Protein AF-A0A9X3J1E4-F1 (afdb_monomer_lite)

InterPro domains:
  IPR012309 DNA ligase, ATP-dependent, C-terminal [PF04679] (42-135)
  IPR012340 Nucleic acid-binding, OB-fold [G3DSA:2.40.50.140] (25-143)
  IPR012340 Nucleic acid-binding, OB-fold [SSF50249] (25-143)
  IPR014143 DNA ligase D [TIGR02776] (2-430)
  IPR014145 DNA ligase D, polymerase domain [PF21686] (176-428)
  IPR014145 DNA ligase D, polymerase domain [TIGR02778] (160-403)
  IPR052171 Non-homologous end joining protein LigD [PTHR42705] (56-431)

Radius of gyration: 31.87 Å; chains: 1; bounding box: 74×60×96 Å

Foldseek 3Di:
DKAAQPPDDDDPDDDPRIDDDDPWDKAKWFFFKFAACPVDNQFTQWTFTFFADPVRQTATADIARAADDRVRRNVVVVVQVVFFDPDGSHPDDDDPDRHHMTGGDRFWMWMWTAHDQDPSNYTHPIHTHGTDPPDGRSVRHDDDPPDPPQPDPFDDDVNFGARPQQQDQQVVVSQGLVLQLVLLVLCFVPQLVFFAQFFKWFFADQRHLVDDTDIGQADAPDFGPQKDFDDPDPDPTHTTIGGHGSSNSNSCSSRRGQFIWTAQDGNVCLFWGFKFKWKWAADPPAALLLQLPDPVQADPLDDLQWWWWWKQQLPQHIMIMTGHDTPPDGLVRSLVSLLVVLVSVCVVCVQAEDADPDNVSRVNHIHGDRVCSHSSHTGTTAQRFDRDHQRAGTHIDASVVSNVDPGSSRDHSVRRSVVVVPDPDGSSVPTDRNDDPDDPDD

Structure (mmCIF, N/CA/C/O backbone):
data_AF-A0A9X3J1E4-F1
#
_entry.id   AF-A0A9X3J1E4-F1
#
loop_
_atom_site.group_PDB
_atom_site.id
_atom_site.type_symbol
_atom_site.label_atom_id
_atom_site.label_alt_id
_atom_site.label_comp_id
_atom_site.label_asym_id
_atom_site.label_entity_id
_atom_site.label_seq_id
_atom_site.pdbx_PDB_ins_code
_atom_site.Cartn_x
_atom_site.Cartn_y
_atom_site.Cartn_z
_atom_site.occupancy
_atom_site.B_iso_or_equiv
_atom_site.auth_seq_id
_atom_site.auth_comp_id
_atom_site.auth_asym_id
_atom_site.auth_atom_id
_atom_site.pdbx_PDB_model_num
ATOM 1 N N . MET A 1 1 ? -23.092 16.208 12.016 1.00 67.44 1 MET A N 1
ATOM 2 C CA . MET A 1 1 ? -23.963 15.893 10.868 1.00 67.44 1 MET A CA 1
ATOM 3 C C . MET A 1 1 ? -24.751 17.131 10.464 1.00 67.44 1 MET A C 1
ATOM 5 O O . MET A 1 1 ? -25.050 17.962 11.317 1.00 67.44 1 MET A O 1
ATOM 9 N N . ILE A 1 2 ? -25.054 17.271 9.177 1.00 81.25 2 ILE A N 1
ATOM 10 C CA . ILE A 1 2 ? -25.952 18.303 8.659 1.00 81.25 2 ILE A CA 1
ATOM 11 C C . ILE A 1 2 ? -27.169 17.576 8.093 1.00 81.25 2 ILE A C 1
ATOM 13 O O . ILE A 1 2 ? -27.008 16.727 7.223 1.00 81.25 2 ILE A O 1
ATOM 17 N N . ALA A 1 3 ? -28.355 17.871 8.615 1.00 82.94 3 ALA A N 1
ATOM 18 C CA . ALA A 1 3 ? -29.613 17.382 8.065 1.00 82.94 3 ALA A CA 1
ATOM 19 C C . ALA A 1 3 ? -30.270 18.500 7.256 1.00 82.94 3 ALA A C 1
ATOM 21 O O . ALA A 1 3 ? -30.247 19.657 7.677 1.00 82.94 3 ALA A O 1
ATOM 22 N N . LYS A 1 4 ? -30.848 18.153 6.107 1.00 88.38 4 LYS A N 1
ATOM 23 C CA . LYS A 1 4 ? -31.614 19.068 5.261 1.00 88.38 4 LYS A CA 1
ATOM 24 C C . LYS A 1 4 ? -33.043 18.550 5.144 1.00 88.38 4 LYS A C 1
ATOM 26 O O . LYS A 1 4 ? -33.234 17.352 4.950 1.00 88.38 4 LYS A O 1
ATOM 31 N N . ARG A 1 5 ? -34.035 19.437 5.209 1.00 88.19 5 ARG A N 1
ATOM 32 C CA . ARG A 1 5 ? -35.413 19.113 4.820 1.00 88.19 5 ARG A CA 1
ATOM 33 C C . ARG A 1 5 ? -35.449 18.642 3.365 1.00 88.19 5 ARG A C 1
ATOM 35 O O . ARG A 1 5 ? -34.964 19.338 2.468 1.00 88.19 5 ARG A O 1
ATOM 42 N N . ALA A 1 6 ? -36.000 17.449 3.151 1.00 85.44 6 ALA A N 1
ATOM 43 C CA . ALA A 1 6 ? -36.016 16.791 1.846 1.00 85.44 6 ALA A CA 1
ATOM 44 C C . ALA A 1 6 ? -36.818 17.588 0.804 1.00 85.44 6 ALA A C 1
ATOM 46 O O . ALA A 1 6 ? -36.415 17.676 -0.351 1.00 85.44 6 ALA A O 1
ATOM 47 N N . ASP A 1 7 ? -37.900 18.224 1.245 1.00 90.25 7 ASP A N 1
ATOM 48 C CA . ASP A 1 7 ? -38.853 18.994 0.444 1.00 90.25 7 ASP A CA 1
ATOM 49 C C . ASP A 1 7 ? -38.433 20.457 0.199 1.00 90.25 7 ASP A C 1
ATOM 51 O O . ASP A 1 7 ? -39.058 21.160 -0.593 1.00 90.25 7 ASP A O 1
ATOM 55 N N . ALA A 1 8 ? -37.380 20.947 0.861 1.00 88.25 8 ALA A N 1
ATOM 56 C CA . ALA A 1 8 ? -36.981 22.350 0.772 1.00 88.25 8 ALA A CA 1
ATOM 57 C C . ALA A 1 8 ? -36.005 22.614 -0.400 1.00 88.25 8 ALA A C 1
ATOM 59 O O . ALA A 1 8 ? -35.021 21.884 -0.552 1.00 88.25 8 ALA A O 1
ATOM 60 N N . PRO A 1 9 ? -36.179 23.679 -1.206 1.00 86.50 9 PRO A N 1
ATOM 61 C CA . PRO A 1 9 ? -35.218 24.055 -2.247 1.00 86.50 9 PRO A CA 1
ATOM 62 C C . PRO A 1 9 ? -33.899 24.581 -1.654 1.00 86.50 9 PRO A C 1
ATOM 64 O O . PRO A 1 9 ? -33.857 25.092 -0.534 1.00 86.50 9 PRO A O 1
ATOM 67 N N . TYR A 1 10 ? -32.802 24.488 -2.411 1.00 84.69 10 TYR A N 1
ATOM 68 C CA . TYR A 1 10 ? -31.529 25.103 -2.023 1.00 84.69 10 TYR A CA 1
ATOM 69 C C . TYR A 1 10 ? -31.626 26.627 -2.156 1.00 84.69 10 TYR A C 1
ATOM 71 O O . TYR A 1 10 ? -31.806 27.149 -3.253 1.00 84.69 10 TYR A O 1
ATOM 79 N N . LYS A 1 11 ? -31.506 27.343 -1.034 1.00 83.31 11 LYS A N 1
ATOM 80 C CA . LYS A 1 11 ? -31.506 28.810 -0.980 1.00 83.31 11 LYS A CA 1
ATOM 81 C C . LYS A 1 11 ? -30.278 29.301 -0.222 1.00 83.31 11 LYS A C 1
ATOM 83 O O . LYS A 1 11 ? -29.923 28.732 0.808 1.00 83.31 11 LYS A O 1
ATOM 88 N N . SER A 1 12 ? -29.645 30.356 -0.731 1.00 78.81 12 SER A N 1
ATOM 89 C CA . SER A 1 12 ? -28.589 31.068 -0.006 1.00 78.81 12 SER A CA 1
ATOM 90 C C . SER A 1 12 ? -29.201 31.867 1.151 1.00 78.81 12 SER A C 1
ATOM 92 O O . SER A 1 12 ? -30.261 32.471 0.987 1.00 78.81 12 SER A O 1
ATOM 94 N N . GLY A 1 13 ? -28.555 31.854 2.319 1.00 79.62 13 GLY A N 1
ATOM 95 C CA . GLY A 1 13 ? -29.009 32.552 3.526 1.00 79.62 13 GLY A CA 1
ATOM 96 C C . GLY A 1 13 ? -29.314 31.628 4.710 1.00 79.62 13 GLY A C 1
ATOM 97 O O . GLY A 1 13 ? -29.216 30.404 4.632 1.00 79.62 13 GLY A O 1
ATOM 98 N N . ARG A 1 14 ? -29.658 32.223 5.858 1.00 75.25 14 ARG A N 1
ATOM 99 C CA . ARG A 1 14 ? -29.940 31.487 7.098 1.00 75.25 14 ARG A CA 1
ATOM 100 C C . ARG A 1 14 ? -31.396 31.018 7.110 1.00 75.25 14 ARG A C 1
ATOM 102 O O . ARG A 1 14 ? -32.289 31.814 7.376 1.00 75.25 14 ARG A O 1
ATOM 109 N N . THR A 1 15 ? -31.632 29.731 6.866 1.00 83.69 15 THR A N 1
ATOM 110 C CA . THR A 1 15 ? -32.969 29.115 6.964 1.00 83.69 15 THR A CA 1
ATOM 111 C C . THR A 1 15 ? -33.014 28.032 8.047 1.00 83.69 15 THR A C 1
ATOM 113 O O . THR A 1 15 ? -31.983 27.642 8.597 1.00 83.69 15 THR A O 1
ATOM 116 N N . ARG A 1 16 ? -34.221 27.557 8.383 1.00 83.31 16 ARG A N 1
ATOM 117 C CA . ARG A 1 16 ? -34.437 26.400 9.277 1.00 83.31 16 ARG A CA 1
ATOM 118 C C . ARG A 1 16 ? -34.454 25.062 8.528 1.00 83.31 16 ARG A C 1
ATOM 120 O O . ARG A 1 16 ? -34.610 24.022 9.155 1.00 83.31 16 ARG A O 1
ATOM 127 N N . ASP A 1 17 ? -34.280 25.081 7.208 1.00 87.88 17 ASP A N 1
ATOM 128 C CA . ASP A 1 17 ? -34.302 23.872 6.375 1.00 87.88 17 ASP A CA 1
ATOM 129 C C . ASP A 1 17 ? -33.026 23.044 6.518 1.00 87.88 17 ASP A C 1
ATOM 131 O O . ASP A 1 17 ? -32.971 21.909 6.055 1.00 87.88 17 ASP A O 1
ATOM 135 N N . TRP A 1 18 ? -32.016 23.611 7.175 1.00 83.62 18 TRP A N 1
ATOM 136 C CA . TRP A 1 18 ? -30.747 22.982 7.486 1.00 83.62 18 TRP A CA 1
ATOM 137 C C . TRP A 1 18 ? -30.559 22.938 8.996 1.00 83.62 18 TRP A C 1
ATOM 139 O O . TRP A 1 18 ? -30.519 23.973 9.663 1.00 83.62 18 TRP A O 1
ATOM 149 N N . LEU A 1 19 ? -30.390 21.738 9.541 1.00 83.56 19 LEU A N 1
ATOM 150 C CA . LEU A 1 19 ? -30.110 21.528 10.951 1.00 83.56 19 LEU A CA 1
ATOM 151 C C . LEU A 1 19 ? -28.684 21.011 11.123 1.00 83.56 19 LEU A C 1
ATOM 153 O O . LEU A 1 19 ? -28.325 19.925 10.660 1.00 83.56 19 LEU A O 1
ATOM 157 N N . LYS A 1 20 ? -27.860 21.777 11.843 1.00 79.06 20 LYS A N 1
ATOM 158 C CA . LYS A 1 20 ? -26.562 21.293 12.315 1.00 79.06 20 LYS A CA 1
ATOM 159 C C . LYS A 1 20 ? -26.776 20.425 13.548 1.00 79.06 20 LYS A C 1
ATOM 161 O O . LYS A 1 20 ? -26.922 20.931 14.656 1.00 79.06 20 LYS A O 1
ATOM 166 N N . ILE A 1 21 ? -26.735 19.115 13.348 1.00 77.00 21 ILE A N 1
ATOM 167 C CA . ILE A 1 21 ? -26.816 18.125 14.418 1.00 77.00 21 ILE A CA 1
ATOM 168 C C . ILE A 1 21 ? -25.386 17.841 14.881 1.00 77.00 21 ILE A C 1
ATOM 170 O O . ILE A 1 21 ? -24.596 17.188 14.187 1.00 77.00 21 ILE A O 1
ATOM 174 N N . LYS A 1 22 ? -25.012 18.397 16.035 1.00 69.19 22 LYS A N 1
ATOM 175 C CA . LYS A 1 22 ? -23.726 18.102 16.676 1.00 69.19 22 LYS A CA 1
ATOM 176 C C . LYS A 1 22 ? -23.854 16.772 17.419 1.00 69.19 22 LYS A C 1
ATOM 178 O O . LYS A 1 22 ? -24.665 16.675 18.333 1.00 69.19 22 LYS A O 1
ATOM 183 N N . CYS A 1 23 ? -23.045 15.781 17.054 1.00 67.38 23 CYS A N 1
ATOM 184 C CA . CYS A 1 23 ? -22.879 14.582 17.872 1.00 67.38 23 CYS A CA 1
ATOM 185 C C . CYS A 1 23 ? -22.050 14.987 19.097 1.00 67.38 23 CYS A C 1
ATOM 187 O O . CYS A 1 23 ? -20.848 15.212 18.978 1.00 67.38 23 CYS A O 1
ATOM 189 N N . GLY A 1 24 ? -22.715 15.209 20.230 1.00 72.06 24 GLY A N 1
ATOM 190 C CA . GLY A 1 24 ? -22.056 15.494 21.504 1.00 72.06 24 GLY A CA 1
ATOM 191 C C . GLY A 1 24 ? -21.705 14.201 22.229 1.00 72.06 24 GLY A C 1
ATOM 192 O O . GLY A 1 24 ? -22.375 13.190 22.030 1.00 72.06 24 GLY A O 1
ATOM 193 N N . ARG A 1 25 ? -20.675 14.237 23.077 1.00 86.44 25 ARG A N 1
ATOM 194 C CA . ARG A 1 25 ? -20.413 13.147 24.021 1.00 86.44 25 ARG A CA 1
ATOM 195 C C . ARG A 1 25 ? -21.350 13.312 25.211 1.00 86.44 25 ARG A C 1
ATOM 197 O O . ARG A 1 25 ? -21.581 14.442 25.643 1.00 86.44 25 ARG A O 1
ATOM 204 N N . ARG A 1 26 ? -21.891 12.211 25.716 1.00 90.19 26 ARG A N 1
ATOM 205 C CA . ARG A 1 26 ? -22.673 12.155 26.953 1.00 90.19 26 ARG A CA 1
ATOM 206 C C . ARG A 1 26 ? -22.121 11.034 27.809 1.00 90.19 26 ARG A C 1
ATOM 208 O O . ARG A 1 26 ? -21.651 10.050 27.252 1.00 90.19 26 ARG A O 1
ATOM 215 N N . GLN A 1 27 ? -22.127 11.232 29.116 1.00 92.00 27 GLN A N 1
ATOM 216 C CA . GLN A 1 27 ? -21.705 10.222 30.073 1.00 92.00 27 GLN A CA 1
ATOM 217 C C . GLN A 1 27 ? -22.324 10.537 31.430 1.00 92.00 27 GLN A C 1
ATOM 219 O O . GLN A 1 27 ? -22.521 11.709 31.769 1.00 92.00 27 GLN A O 1
ATOM 224 N N . GLU A 1 28 ? -22.588 9.512 32.228 1.00 94.81 28 GLU A N 1
ATOM 225 C CA . GLU A 1 28 ? -22.853 9.699 33.645 1.00 94.81 28 GLU A CA 1
ATOM 226 C C . GLU A 1 28 ? -21.558 9.981 34.419 1.00 94.81 28 GLU A C 1
ATOM 228 O O . GLU A 1 28 ? -20.482 9.460 34.119 1.00 94.81 28 GLU A O 1
ATOM 233 N N . VAL A 1 29 ? -21.675 10.832 35.433 1.00 96.50 29 VAL A N 1
ATOM 234 C CA . VAL A 1 29 ? -20.607 11.229 36.352 1.00 96.50 29 VAL A CA 1
ATOM 235 C C . VAL A 1 29 ? -21.172 11.325 37.768 1.00 96.50 29 VAL A C 1
ATOM 237 O O . VAL A 1 29 ? -22.362 11.566 37.972 1.00 96.50 29 VAL A O 1
ATOM 240 N N . VAL A 1 30 ? -20.322 11.137 38.769 1.00 97.50 30 VAL A N 1
ATOM 241 C CA . VAL A 1 30 ? -20.696 11.171 40.186 1.00 97.50 30 VAL A CA 1
ATOM 242 C C . VAL A 1 30 ? -20.378 12.540 40.767 1.00 97.50 30 VAL A C 1
ATOM 244 O O . VAL A 1 30 ? -19.288 13.073 40.557 1.00 97.50 30 VAL A O 1
ATOM 247 N N . VAL A 1 31 ? -21.312 13.117 41.517 1.00 97.50 31 VAL A N 1
ATOM 248 C CA . VAL A 1 31 ? -21.110 14.395 42.206 1.00 97.50 31 VAL A CA 1
ATOM 249 C C . VAL A 1 31 ? -20.328 14.153 43.496 1.00 97.50 31 VAL A C 1
ATOM 251 O O . VAL A 1 31 ? -20.795 13.441 44.381 1.00 97.50 31 VAL A O 1
ATOM 254 N N . GLY A 1 32 ? -19.146 14.763 43.604 1.00 96.06 32 GLY A N 1
ATOM 255 C CA . GLY A 1 32 ? -18.317 14.742 44.820 1.00 96.06 32 GLY A CA 1
ATOM 256 C C . GLY A 1 32 ? -18.287 16.080 45.569 1.00 96.06 32 GLY A C 1
ATOM 257 O O . GLY A 1 32 ? -17.734 16.189 46.660 1.00 96.06 32 GLY A O 1
ATOM 258 N N . GLY A 1 33 ? -18.885 17.123 44.999 1.00 96.38 33 GLY A N 1
ATOM 259 C CA . GLY A 1 33 ? -19.046 18.408 45.667 1.00 96.38 33 GLY A CA 1
ATOM 260 C C . GLY A 1 33 ? -19.763 19.423 44.795 1.00 96.38 33 GLY A C 1
ATOM 261 O O . GLY A 1 33 ? -20.097 19.154 43.639 1.00 96.38 33 GLY A O 1
ATOM 262 N N . TYR A 1 34 ? -19.967 20.616 45.332 1.00 95.06 34 TYR A N 1
ATOM 263 C CA . TYR A 1 34 ? -20.495 21.743 44.581 1.00 95.06 34 TYR A CA 1
ATOM 264 C C . TYR A 1 34 ? -19.832 23.052 45.001 1.00 95.06 34 TYR A C 1
ATOM 266 O O . TYR A 1 34 ? -19.388 23.206 46.134 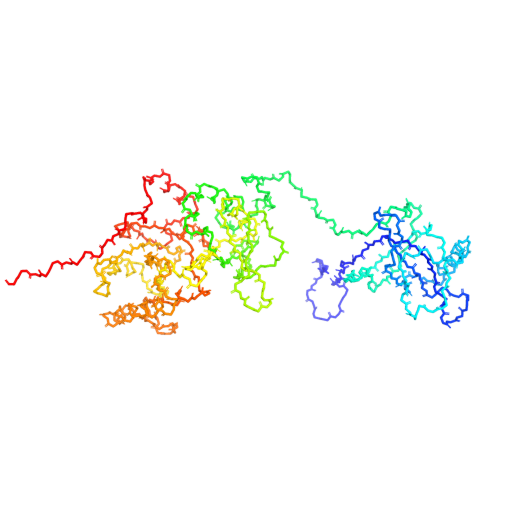1.00 95.06 34 TYR A O 1
ATOM 274 N N . ALA A 1 35 ? -19.753 23.997 44.069 1.00 92.12 35 ALA A N 1
ATOM 275 C CA . ALA A 1 35 ? -19.296 25.354 44.326 1.00 92.12 35 ALA A CA 1
ATOM 276 C C . ALA A 1 35 ? -20.494 26.301 44.426 1.00 92.12 35 ALA A C 1
ATOM 278 O O . ALA A 1 35 ? -21.428 26.204 43.620 1.00 92.12 35 ALA A O 1
ATOM 279 N N . THR A 1 36 ? -20.458 27.242 45.366 1.00 88.38 36 THR A N 1
ATOM 280 C CA . THR A 1 36 ? -21.465 28.309 45.457 1.00 88.38 36 THR A CA 1
ATOM 281 C C . THR A 1 36 ? -21.301 29.323 44.320 1.00 88.38 36 THR A C 1
ATOM 283 O O . THR A 1 36 ? -20.206 29.567 43.800 1.00 88.38 36 THR A O 1
ATOM 286 N N . ALA A 1 37 ? -22.419 29.881 43.854 1.00 79.81 37 ALA A N 1
ATOM 287 C CA . ALA A 1 37 ? -22.405 30.897 42.811 1.00 79.81 37 ALA A CA 1
ATOM 288 C C . ALA A 1 37 ? -21.894 32.237 43.361 1.00 79.81 37 ALA A C 1
ATOM 290 O O . ALA A 1 37 ? -22.166 32.608 44.501 1.00 79.81 37 ALA A O 1
ATOM 291 N N . ARG A 1 38 ? -21.236 33.034 42.508 1.00 72.69 38 ARG A N 1
ATOM 292 C CA . ARG A 1 38 ? -20.809 34.402 42.866 1.00 72.69 38 ARG A CA 1
ATOM 293 C C . ARG A 1 38 ? -21.980 35.332 43.202 1.00 72.69 38 ARG A C 1
ATOM 295 O O . ARG A 1 38 ? -21.785 36.311 43.907 1.00 72.69 38 ARG A O 1
ATOM 302 N N . SER A 1 39 ? -23.175 35.030 42.697 1.00 69.06 39 SER A N 1
ATOM 303 C CA . SER A 1 39 ? -24.410 35.781 42.945 1.00 69.06 39 SER A CA 1
ATOM 304 C C . SER A 1 39 ? -24.971 35.607 44.362 1.00 69.06 39 SER A C 1
ATOM 306 O O . SER A 1 39 ? -25.913 36.306 44.725 1.00 69.06 39 SER A O 1
ATOM 308 N N . GLY A 1 40 ? -24.405 34.708 45.173 1.00 66.31 40 GLY A N 1
ATOM 309 C CA . GLY A 1 40 ? -24.713 34.598 46.594 1.00 66.31 40 GLY A CA 1
ATOM 310 C C . GLY A 1 40 ? -24.662 33.159 47.109 1.00 66.31 40 GLY A C 1
ATOM 311 O O . GLY A 1 40 ? -24.834 32.209 46.341 1.00 66.31 40 GLY A O 1
ATOM 312 N N . PRO A 1 41 ? -24.517 32.974 48.433 1.00 62.34 41 PRO A N 1
ATOM 313 C CA . PRO A 1 41 ? -24.291 31.667 49.048 1.00 62.34 41 PRO A CA 1
ATOM 314 C C . PRO A 1 41 ? -25.466 30.704 48.869 1.00 62.34 41 PRO A C 1
ATOM 316 O O . PRO A 1 41 ? -25.299 29.503 49.047 1.00 62.34 41 PRO A O 1
ATOM 319 N N . ARG A 1 42 ? -26.664 31.192 48.506 1.00 64.50 42 ARG A N 1
ATOM 320 C CA . ARG A 1 42 ? -27.851 30.352 48.282 1.00 64.50 42 ARG A CA 1
ATOM 321 C C . ARG A 1 42 ? -27.862 29.643 46.928 1.00 64.50 42 ARG A C 1
ATOM 323 O O . ARG A 1 42 ? -28.459 28.575 46.862 1.00 64.50 42 ARG A O 1
ATOM 330 N N . ALA A 1 43 ? -27.178 30.158 45.910 1.00 74.56 43 ALA A N 1
ATOM 331 C CA . ALA A 1 43 ? -27.257 29.626 44.552 1.00 74.56 43 ALA A CA 1
ATOM 332 C C . ALA A 1 43 ? -26.148 28.600 44.255 1.00 74.56 43 ALA A C 1
ATOM 334 O O . ALA A 1 43 ? -24.985 28.794 44.616 1.00 74.56 43 ALA A O 1
ATOM 335 N N . LEU A 1 44 ? -26.515 27.507 43.578 1.00 86.56 44 LEU A N 1
ATOM 336 C CA . LEU A 1 44 ? -25.571 26.529 43.036 1.00 86.56 44 LEU A CA 1
ATOM 337 C C . LEU A 1 44 ? -24.795 27.172 41.879 1.00 86.56 44 LEU A C 1
ATOM 339 O O . LEU A 1 44 ? -25.393 27.618 40.903 1.00 86.56 44 LEU A O 1
ATOM 343 N N . GLY A 1 45 ? -23.470 27.237 41.988 1.00 87.06 45 GLY A N 1
ATOM 344 C CA . GLY A 1 45 ? -22.606 27.782 40.942 1.00 87.06 45 GLY A CA 1
ATOM 345 C C . GLY A 1 45 ? -22.126 26.713 39.968 1.00 87.06 45 GLY A C 1
ATOM 346 O O . GLY A 1 45 ? -22.115 26.930 38.759 1.00 87.06 45 GLY A O 1
ATOM 347 N N . ALA A 1 46 ? -21.706 25.561 40.488 1.00 93.69 46 ALA A N 1
ATOM 348 C CA . ALA A 1 46 ? -21.311 24.419 39.673 1.00 93.69 46 ALA A CA 1
ATOM 349 C C . ALA A 1 46 ? -21.250 23.126 40.484 1.00 93.69 46 ALA A C 1
ATOM 351 O O . ALA A 1 46 ? -20.985 23.157 41.683 1.00 93.69 46 ALA A O 1
ATOM 352 N N . LEU A 1 47 ? -21.373 21.994 39.801 1.00 96.44 47 LEU A N 1
ATOM 353 C CA . LEU A 1 47 ? -21.060 20.677 40.345 1.00 96.44 47 LEU A CA 1
ATOM 354 C C . LEU A 1 47 ? -19.577 20.359 40.136 1.00 96.44 47 LEU A C 1
ATOM 356 O O . LEU A 1 47 ? -19.014 20.662 39.081 1.00 96.44 47 LEU A O 1
ATOM 360 N N . LEU A 1 48 ? -18.958 19.731 41.130 1.00 97.00 48 LEU A N 1
ATOM 361 C CA . LEU A 1 48 ? -17.664 19.070 41.013 1.00 97.00 48 LEU A CA 1
ATOM 362 C C . LEU A 1 48 ? -17.945 17.584 40.822 1.00 97.00 48 LEU A C 1
ATOM 364 O O . LEU A 1 48 ? -18.563 16.947 41.679 1.00 97.00 48 LEU A O 1
ATOM 368 N N . VAL A 1 49 ? -17.505 17.046 39.691 1.00 97.38 49 VAL A N 1
ATOM 369 C CA . VAL A 1 49 ? -17.865 15.695 39.263 1.00 97.38 49 VAL A CA 1
ATOM 370 C C . VAL A 1 49 ? -16.639 14.821 39.065 1.00 97.38 49 VAL A C 1
ATOM 372 O O . VAL A 1 49 ? -15.544 15.313 38.783 1.00 97.38 49 VAL A O 1
ATOM 375 N N . GLY A 1 50 ? -16.837 13.518 39.206 1.00 96.25 50 GLY A N 1
ATOM 376 C CA . GLY A 1 50 ? -15.818 12.502 39.020 1.00 96.25 50 GLY A CA 1
ATOM 377 C C . GLY A 1 50 ? -16.368 11.200 38.465 1.00 96.25 50 GLY A C 1
ATOM 378 O O . GLY A 1 50 ? -17.575 11.031 38.307 1.00 96.25 50 GLY A O 1
ATOM 379 N N . VAL A 1 51 ? -15.459 10.283 38.178 1.00 95.62 51 VAL A N 1
ATOM 380 C CA . VAL A 1 51 ? -15.751 8.900 37.787 1.00 95.62 51 VAL A CA 1
ATOM 381 C C . VAL A 1 51 ? -14.928 7.977 38.671 1.00 95.62 51 VAL A C 1
ATOM 383 O O . VAL A 1 51 ? -13.837 8.353 39.100 1.00 95.62 51 VAL A O 1
ATOM 386 N N . PHE A 1 52 ? -15.461 6.808 38.998 1.00 92.81 52 PHE A N 1
ATOM 387 C CA . PHE A 1 52 ? -14.694 5.812 39.732 1.00 92.81 52 PHE A CA 1
ATOM 388 C C . PHE A 1 52 ? -13.654 5.162 38.813 1.00 92.81 52 PHE A C 1
ATOM 390 O O . PHE A 1 52 ? -13.882 5.022 37.609 1.00 92.81 52 PHE A O 1
ATOM 397 N N . ASP A 1 53 ? -12.510 4.801 39.385 1.00 88.75 53 ASP A N 1
ATOM 398 C CA . ASP A 1 53 ? -11.545 3.892 38.770 1.00 88.75 53 ASP A CA 1
ATOM 399 C C . ASP A 1 53 ? -11.786 2.440 39.215 1.00 88.75 53 ASP A C 1
ATOM 401 O O . ASP A 1 53 ? -12.674 2.155 40.028 1.00 88.75 53 ASP A O 1
ATOM 405 N N . ASP A 1 54 ? -10.989 1.520 38.672 1.00 84.50 54 ASP A N 1
ATOM 406 C CA . ASP A 1 54 ? -11.080 0.087 38.970 1.00 84.50 54 ASP A CA 1
ATOM 407 C C . ASP A 1 54 ? -10.748 -0.240 40.440 1.00 84.50 54 ASP A C 1
ATOM 409 O O . ASP A 1 54 ? -11.238 -1.232 40.979 1.00 84.50 54 ASP A O 1
ATOM 413 N N . ASP A 1 55 ? -9.998 0.632 41.124 1.00 84.69 55 ASP A N 1
ATOM 414 C CA . ASP A 1 55 ? -9.705 0.535 42.561 1.00 84.69 55 ASP A CA 1
ATOM 415 C C . ASP A 1 55 ? -10.863 1.058 43.437 1.00 84.69 55 ASP A C 1
ATOM 417 O O . ASP A 1 55 ? -10.780 1.062 44.671 1.00 84.69 55 ASP A O 1
ATOM 421 N N . GLY A 1 56 ? -11.952 1.538 42.827 1.00 88.19 56 GLY A N 1
ATOM 422 C CA . GLY A 1 56 ? -13.102 2.104 43.524 1.00 88.19 56 GLY A CA 1
ATOM 423 C C . GLY A 1 56 ? -12.846 3.488 44.125 1.00 88.19 56 GLY A C 1
ATOM 424 O O . GLY A 1 56 ? -13.591 3.913 45.015 1.00 88.19 56 GLY A O 1
ATOM 425 N N . LYS A 1 57 ? -11.829 4.212 43.649 1.00 92.38 57 LYS A N 1
ATOM 426 C CA . LYS A 1 57 ? -11.521 5.589 44.051 1.00 92.38 57 LYS A CA 1
ATOM 427 C C . LYS A 1 57 ? -12.170 6.580 43.090 1.00 92.38 57 LYS A C 1
ATOM 429 O O . LYS A 1 57 ? -12.171 6.393 41.878 1.00 92.38 57 LYS A O 1
ATOM 434 N N . LEU A 1 58 ? -12.728 7.665 43.629 1.00 95.50 58 LEU A N 1
ATOM 435 C CA . LEU A 1 58 ? -13.365 8.694 42.809 1.00 95.50 58 LEU A CA 1
ATOM 436 C C . LEU A 1 58 ? -12.313 9.659 42.248 1.00 95.50 58 LEU A C 1
ATOM 438 O O . LEU A 1 58 ? -11.712 10.440 42.989 1.00 95.50 58 LEU A O 1
ATOM 442 N N . GLN A 1 59 ? -12.129 9.646 40.932 1.00 95.69 59 GLN A N 1
ATOM 443 C CA . GLN A 1 59 ? -11.216 10.536 40.221 1.00 95.69 59 GLN A CA 1
ATOM 444 C C . GLN A 1 59 ? -11.944 11.794 39.754 1.00 95.69 59 GLN A C 1
ATOM 446 O O . GLN A 1 59 ? -13.029 11.725 39.177 1.00 95.69 59 GLN A O 1
ATOM 451 N N . TYR A 1 60 ? -11.359 12.965 40.010 1.00 95.88 60 TYR A N 1
ATOM 452 C CA . TYR A 1 60 ? -11.962 14.242 39.631 1.00 95.88 60 TYR A CA 1
ATOM 453 C C . TYR A 1 60 ? -11.963 14.423 38.109 1.00 95.88 60 TYR A C 1
ATOM 455 O O . TYR A 1 60 ? -10.908 14.531 37.489 1.00 95.88 60 TYR A O 1
ATOM 463 N N . ALA A 1 61 ? -13.155 14.533 37.527 1.00 94.12 61 ALA A N 1
ATOM 464 C CA . ALA A 1 61 ? -13.366 14.649 36.089 1.00 94.12 61 ALA A CA 1
ATOM 465 C C . ALA A 1 61 ? -13.635 16.093 35.645 1.00 94.12 61 ALA A C 1
ATOM 467 O O . ALA A 1 61 ? -13.415 16.424 34.484 1.00 94.12 61 ALA A O 1
ATOM 468 N N . GLY A 1 62 ? -14.093 16.991 36.521 1.00 94.06 62 GLY A N 1
ATOM 469 C CA . GLY A 1 62 ? -14.232 18.401 36.157 1.00 94.06 62 GLY A CA 1
ATOM 470 C C . GLY A 1 62 ? -15.325 19.168 36.887 1.00 94.06 62 GLY A C 1
ATOM 471 O O . GLY A 1 62 ? -15.917 18.704 37.859 1.00 94.06 62 GLY A O 1
ATOM 472 N N . LYS A 1 63 ? -15.575 20.382 36.384 1.00 94.25 63 LYS A N 1
ATOM 473 C CA . LYS A 1 63 ? -16.561 21.332 36.907 1.00 94.25 63 LYS A CA 1
ATOM 474 C C . LYS A 1 63 ? -17.684 21.538 35.891 1.00 94.25 63 LYS A C 1
ATOM 476 O O . LYS A 1 63 ? -17.412 21.833 34.728 1.00 94.25 63 LYS A O 1
ATOM 481 N N . VAL A 1 64 ? -18.934 21.442 36.341 1.00 95.31 64 VAL A N 1
ATOM 482 C CA . VAL A 1 64 ? -20.140 21.579 35.508 1.00 95.31 64 VAL A CA 1
ATOM 483 C C . VAL A 1 64 ? -20.960 22.761 36.010 1.00 95.31 64 VAL A C 1
ATOM 485 O O . VAL A 1 64 ? -21.612 22.671 37.044 1.00 95.31 64 VAL A O 1
ATOM 488 N N . GLY A 1 65 ? -20.886 23.892 35.308 1.00 91.19 65 GLY A N 1
ATOM 489 C CA . GLY A 1 65 ? -21.524 25.153 35.723 1.00 91.19 65 GLY A CA 1
ATOM 490 C C . GLY A 1 65 ? -22.714 25.590 34.870 1.00 91.19 65 GLY A C 1
ATOM 491 O O . GLY A 1 65 ? -23.167 26.719 35.001 1.00 91.19 65 GLY A O 1
ATOM 492 N N . THR A 1 66 ? -23.174 24.750 33.942 1.00 89.69 66 THR A N 1
ATOM 493 C CA . THR A 1 66 ? -24.261 25.079 33.006 1.00 89.69 66 THR A CA 1
ATOM 494 C C . THR A 1 66 ? -25.188 23.879 32.833 1.00 89.69 66 THR A C 1
ATOM 496 O O . THR A 1 66 ? -24.769 22.756 33.107 1.00 89.69 66 THR A O 1
ATOM 499 N N . GLY A 1 67 ? -26.416 24.098 32.355 1.00 87.00 67 GLY A N 1
ATOM 500 C CA . GLY A 1 67 ? -27.378 23.031 32.029 1.00 87.00 67 GLY A CA 1
ATOM 501 C C . GLY A 1 67 ? -28.515 22.841 33.035 1.00 87.00 67 GLY A C 1
ATOM 502 O O . GLY A 1 67 ? -29.480 22.159 32.723 1.00 87.00 67 GLY A O 1
ATOM 503 N N . PHE A 1 68 ? -28.449 23.484 34.200 1.00 88.00 68 PHE A N 1
ATOM 504 C CA . PHE A 1 68 ? -29.558 23.581 35.151 1.00 88.00 68 PHE A CA 1
ATOM 505 C C . PHE A 1 68 ? -30.181 24.984 35.100 1.00 88.00 68 PHE A C 1
ATOM 507 O O . PHE A 1 68 ? -29.468 25.980 34.943 1.00 88.00 68 PHE A O 1
ATOM 514 N N . ASP A 1 69 ? -31.506 25.060 35.220 1.00 85.19 69 ASP A N 1
ATOM 515 C CA . ASP A 1 69 ? -32.217 26.316 35.465 1.00 85.19 69 ASP A CA 1
ATOM 516 C C . ASP A 1 69 ? -32.235 26.651 36.970 1.00 85.19 69 ASP A C 1
ATOM 518 O O . ASP A 1 69 ? -31.615 25.964 37.786 1.00 85.19 69 ASP A O 1
ATOM 522 N N . PHE A 1 70 ? -32.910 27.738 37.353 1.00 83.44 70 PHE A N 1
ATOM 523 C CA . PHE A 1 70 ? -32.954 28.175 38.750 1.00 83.44 70 PHE A CA 1
ATOM 524 C C . PHE A 1 70 ? -33.619 27.144 39.676 1.00 83.44 70 PHE A C 1
ATOM 526 O O . PHE A 1 70 ? -33.100 26.870 40.758 1.00 83.44 70 PHE A O 1
ATOM 533 N N . ALA A 1 71 ? -34.737 26.551 39.251 1.00 86.81 71 ALA A N 1
ATOM 534 C CA . ALA A 1 71 ? -35.468 25.579 40.059 1.00 86.81 71 ALA A CA 1
ATOM 535 C C . ALA A 1 71 ? -34.645 24.296 40.249 1.00 86.81 71 ALA A C 1
ATOM 537 O O . ALA A 1 71 ? -34.560 23.762 41.357 1.00 86.81 71 ALA A O 1
ATOM 538 N N . GLU A 1 72 ? -33.977 23.842 39.189 1.00 89.75 72 GLU A N 1
ATOM 539 C CA . GLU A 1 72 ? -33.127 22.660 39.234 1.00 89.75 72 GLU A CA 1
ATOM 540 C C . GLU A 1 72 ? -31.858 22.892 40.060 1.00 89.75 72 GLU A C 1
ATOM 542 O O . GLU A 1 72 ? -31.461 22.028 40.841 1.00 89.75 72 GLU A O 1
ATOM 547 N N . ALA A 1 73 ? -31.255 24.080 39.971 1.00 89.56 73 ALA A N 1
ATOM 548 C CA . ALA A 1 73 ? -30.139 24.478 40.825 1.00 89.56 73 ALA A CA 1
ATOM 549 C C . ALA A 1 73 ? -30.509 24.427 42.319 1.00 89.56 73 ALA A C 1
ATOM 551 O O . ALA A 1 73 ? -29.740 23.904 43.131 1.00 89.56 73 ALA A O 1
ATOM 552 N N . GLU A 1 74 ? -31.687 24.940 42.692 1.00 89.19 74 GLU A N 1
ATOM 553 C CA . GLU A 1 74 ? -32.182 24.868 44.071 1.00 89.19 74 GLU A CA 1
ATOM 554 C C . GLU A 1 74 ? -32.467 23.427 44.509 1.00 89.19 74 GLU A C 1
ATOM 556 O O . GLU A 1 74 ? -32.113 23.047 45.631 1.00 89.19 74 GLU A O 1
ATOM 561 N N . ARG A 1 75 ? -33.069 22.609 43.634 1.00 92.88 75 ARG A N 1
ATOM 562 C CA . ARG A 1 75 ? -33.347 21.191 43.904 1.00 92.88 75 ARG A CA 1
ATOM 563 C C . ARG A 1 75 ? -32.059 20.408 44.144 1.00 92.88 75 ARG A C 1
ATOM 565 O O . ARG A 1 75 ? -31.936 19.740 45.171 1.00 92.88 75 ARG A O 1
ATOM 572 N N . LEU A 1 76 ? -31.090 20.532 43.235 1.00 93.12 76 LEU A N 1
ATOM 573 C CA . LEU A 1 76 ? -29.781 19.887 43.335 1.00 93.12 76 LEU A CA 1
ATOM 574 C C . LEU A 1 76 ? -29.062 20.313 44.608 1.00 93.12 76 LEU A C 1
ATOM 576 O O . LEU A 1 76 ? -28.544 19.468 45.330 1.00 93.12 76 LEU A O 1
ATOM 580 N N . LYS A 1 77 ? -29.074 21.605 44.940 1.00 90.88 77 LYS A N 1
ATOM 581 C CA . LYS A 1 77 ? -28.424 22.075 46.159 1.00 90.88 77 LYS A CA 1
ATOM 582 C C . LYS A 1 77 ? -29.059 21.488 47.421 1.00 90.88 77 LYS A C 1
ATOM 584 O O . LYS A 1 77 ? -28.329 21.021 48.288 1.00 90.88 77 LYS A O 1
ATOM 589 N N . LYS A 1 78 ? -30.394 21.469 47.529 1.00 92.25 78 LYS A N 1
ATOM 590 C CA . LYS A 1 78 ? -31.090 20.838 48.669 1.00 92.25 78 LYS A CA 1
ATOM 591 C C . LYS A 1 78 ? -30.746 19.352 48.773 1.00 92.25 78 LYS A C 1
ATOM 593 O O . LYS A 1 78 ? -30.460 18.867 49.863 1.00 92.25 78 LYS A O 1
ATOM 598 N N . LEU A 1 79 ? -30.723 18.646 47.642 1.00 93.75 79 LEU A N 1
ATOM 599 C CA . LEU A 1 79 ? -30.349 17.233 47.586 1.00 93.75 79 LEU A CA 1
ATOM 600 C C . LEU A 1 79 ? -28.909 17.004 48.076 1.00 93.75 79 LEU A C 1
ATOM 602 O O . LEU A 1 79 ? -28.663 16.093 48.868 1.00 93.75 79 LEU A O 1
ATOM 606 N N . LEU A 1 80 ? -27.971 17.836 47.628 1.00 95.06 80 LEU A N 1
ATOM 607 C CA . LEU A 1 80 ? -26.548 17.733 47.951 1.00 95.06 80 LEU A CA 1
ATOM 608 C C . LEU A 1 80 ? -26.239 18.143 49.396 1.00 95.06 80 LEU A C 1
ATOM 610 O O . LEU A 1 80 ? -25.432 17.481 50.041 1.00 95.06 80 LEU A O 1
ATOM 614 N N . ALA A 1 81 ? -26.937 19.144 49.939 1.00 91.06 81 ALA A N 1
ATOM 615 C CA . ALA A 1 81 ? -26.776 19.590 51.325 1.00 91.06 81 ALA A CA 1
ATOM 616 C C . ALA A 1 81 ? -27.037 18.463 52.344 1.00 91.06 81 ALA A C 1
ATOM 618 O O . ALA A 1 81 ? -26.355 18.359 53.357 1.00 91.06 81 ALA A O 1
ATOM 619 N N . THR A 1 82 ? -27.964 17.541 52.052 1.00 93.94 82 THR A N 1
ATOM 620 C CA . THR A 1 82 ? -28.226 16.363 52.915 1.00 93.94 82 THR A CA 1
ATOM 621 C C . THR A 1 82 ? -27.092 15.326 52.927 1.00 93.94 82 THR A C 1
ATOM 623 O O . THR A 1 82 ? -27.142 14.341 53.667 1.00 93.94 82 THR A O 1
ATOM 626 N N . ARG A 1 83 ? -26.071 15.514 52.086 1.00 95.25 83 ARG A N 1
ATOM 627 C CA . ARG A 1 83 ? -24.959 14.580 51.873 1.00 95.25 83 ARG A CA 1
ATOM 628 C C . ARG A 1 83 ? -23.601 15.217 52.126 1.00 95.25 83 ARG A C 1
ATOM 630 O O . ARG A 1 83 ? -22.598 14.620 51.745 1.00 95.25 83 ARG A O 1
ATOM 637 N N . GLU A 1 84 ? -23.557 16.387 52.754 1.00 94.88 84 GLU A N 1
ATOM 638 C CA . GLU A 1 84 ? -22.303 17.083 53.025 1.00 94.88 84 GLU A CA 1
ATOM 639 C C . GLU A 1 84 ? -21.337 16.260 53.883 1.00 94.88 84 GLU A C 1
ATOM 641 O O . GLU A 1 84 ? -21.726 15.440 54.718 1.00 94.88 84 GLU A O 1
ATOM 646 N N . THR A 1 85 ? -20.049 16.464 53.632 1.00 94.88 85 THR A N 1
ATOM 647 C CA . THR A 1 85 ? -18.954 15.827 54.359 1.00 94.88 85 THR A CA 1
ATOM 648 C C . THR A 1 85 ? -17.796 16.806 54.533 1.00 94.88 85 THR A C 1
ATOM 650 O O . THR A 1 85 ? -17.599 17.713 53.727 1.00 94.88 85 THR A O 1
ATOM 653 N N . SER A 1 86 ? -17.013 16.622 55.596 1.00 90.88 86 SER A N 1
ATOM 654 C CA . SER A 1 86 ? -15.846 17.451 55.908 1.00 90.88 86 SER A CA 1
ATOM 655 C C . SER A 1 86 ? -14.636 17.165 55.015 1.00 90.88 86 SER A C 1
ATOM 657 O O . SER A 1 86 ? -13.711 17.975 54.966 1.00 90.88 86 SER A O 1
ATOM 659 N N . HIS A 1 87 ? -14.615 16.024 54.319 1.00 91.62 87 HIS A N 1
ATOM 660 C CA . HIS A 1 87 ? -13.469 15.582 53.526 1.00 91.62 87 HIS A CA 1
ATOM 661 C C . HIS A 1 87 ? -13.812 15.469 52.043 1.00 91.62 87 HIS A C 1
ATOM 663 O O . HIS A 1 87 ? -14.893 15.022 51.669 1.00 91.62 87 HIS A O 1
ATOM 669 N N . SER A 1 88 ? -12.854 15.830 51.187 1.00 95.31 88 SER A N 1
ATOM 670 C CA . SER A 1 88 ? -12.980 15.615 49.745 1.00 95.31 88 SER A CA 1
ATOM 671 C C . SER A 1 88 ? -13.143 14.119 49.449 1.00 95.31 88 SER A C 1
ATOM 673 O O . SER A 1 88 ? -12.278 13.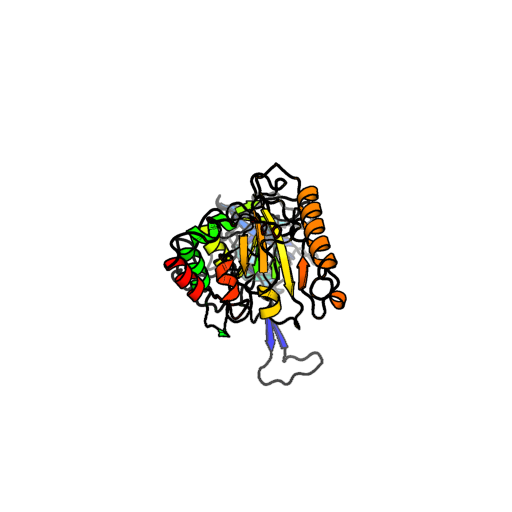340 49.853 1.00 95.31 88 SER A O 1
ATOM 675 N N . PRO A 1 89 ? -14.183 13.705 48.703 1.00 94.62 89 PRO A N 1
ATOM 676 C CA . PRO A 1 89 ? -14.327 12.318 48.266 1.00 94.62 89 PRO A CA 1
ATOM 677 C C . PRO A 1 89 ? -13.403 11.974 47.088 1.00 94.62 89 PRO A C 1
ATOM 679 O O . PRO A 1 89 ? -13.293 10.807 46.723 1.00 94.62 89 PRO A O 1
ATOM 682 N N . PHE A 1 90 ? -12.770 12.974 46.461 1.00 96.06 90 PHE A N 1
ATOM 683 C CA . PHE A 1 90 ? -11.858 12.769 45.339 1.00 96.06 90 PHE A CA 1
ATOM 684 C C . PHE A 1 90 ? -10.489 12.285 45.818 1.00 96.06 90 PHE A C 1
ATOM 686 O O . PHE A 1 90 ? -9.927 12.854 46.754 1.00 96.06 90 PHE A O 1
ATOM 693 N N . ALA A 1 91 ? -9.939 11.282 45.135 1.00 91.94 91 ALA A N 1
ATOM 694 C CA . ALA A 1 91 ? -8.653 10.679 45.480 1.00 91.94 91 ALA A CA 1
ATOM 695 C C . ALA A 1 91 ? -7.458 11.601 45.198 1.00 91.94 91 ALA A C 1
ATOM 697 O O . ALA A 1 91 ? -6.497 11.634 45.965 1.00 91.94 91 ALA A O 1
ATOM 698 N N . ALA A 1 92 ? -7.520 12.362 44.104 1.00 87.50 92 ALA A N 1
ATOM 699 C CA . ALA A 1 92 ? -6.500 13.338 43.746 1.00 87.50 92 ALA A CA 1
ATOM 700 C C . ALA A 1 92 ? -6.798 14.718 44.348 1.00 87.50 92 ALA A C 1
ATOM 702 O O . ALA A 1 92 ? -7.952 15.112 44.542 1.00 87.50 92 ALA A O 1
ATOM 703 N N . ARG A 1 93 ? -5.738 15.504 44.574 1.00 87.25 93 ARG A N 1
ATOM 704 C CA . ARG A 1 93 ? -5.871 16.901 44.997 1.00 87.25 93 ARG A CA 1
ATOM 705 C C . ARG A 1 93 ? -6.592 17.710 43.918 1.00 87.25 93 ARG A C 1
ATOM 707 O O . ARG A 1 93 ? -6.187 17.726 42.756 1.00 87.25 93 ARG A O 1
ATOM 714 N N . LEU A 1 94 ? -7.638 18.421 44.327 1.00 89.38 94 LEU A N 1
ATOM 715 C CA . LEU A 1 94 ? -8.409 19.276 43.434 1.00 89.38 94 LEU A CA 1
ATOM 716 C C . LEU A 1 94 ? -7.596 20.486 42.938 1.00 89.38 94 LEU A C 1
ATOM 718 O O . LEU A 1 94 ? -6.752 21.005 43.676 1.00 89.38 94 LEU A O 1
ATOM 722 N N . PRO A 1 95 ? -7.857 20.967 41.706 1.00 86.38 95 PRO A N 1
ATOM 723 C CA . PRO A 1 95 ? -7.230 22.179 41.192 1.00 86.38 95 PRO A CA 1
ATOM 724 C C . PRO A 1 95 ? -7.613 23.413 42.022 1.00 86.38 95 PRO A C 1
ATOM 726 O O . PRO A 1 95 ? -8.678 23.474 42.636 1.00 86.38 95 PRO A O 1
ATOM 729 N N . THR A 1 96 ? -6.746 24.425 42.021 1.00 85.06 96 THR A N 1
ATOM 730 C CA . THR A 1 96 ? -7.019 25.716 42.664 1.00 85.06 96 THR A CA 1
ATOM 731 C C . THR A 1 96 ? -8.084 26.509 41.890 1.00 85.06 96 THR A C 1
ATOM 733 O O . THR A 1 96 ? -8.351 26.250 40.716 1.00 85.06 96 THR A O 1
ATOM 736 N N . GLY A 1 97 ? -8.729 27.481 42.546 1.00 81.31 97 GLY A N 1
ATOM 737 C CA . GLY A 1 97 ? -9.685 28.386 41.886 1.00 81.31 97 GLY A CA 1
ATOM 738 C C . GLY A 1 97 ? -11.105 27.832 41.690 1.00 81.31 97 GLY A C 1
ATOM 739 O O . GLY A 1 97 ? -11.865 28.361 40.879 1.00 81.31 97 GLY A O 1
ATOM 740 N N . LEU A 1 98 ? -11.496 26.787 42.426 1.00 82.00 98 LEU A N 1
ATOM 741 C CA . LEU A 1 98 ? -12.841 26.203 42.326 1.00 82.00 98 LEU A CA 1
ATOM 742 C C . LEU A 1 98 ? -13.942 27.049 42.989 1.00 82.00 98 LEU A C 1
ATOM 744 O O . LEU A 1 98 ? -15.106 26.906 42.603 1.00 82.00 98 LEU A O 1
ATOM 748 N N . GLY A 1 99 ? -13.561 27.985 43.863 1.00 81.81 99 GLY A N 1
ATOM 749 C CA . GLY A 1 99 ? -14.459 28.828 44.652 1.00 81.81 99 GLY A CA 1
ATOM 750 C C . GLY A 1 99 ? -14.657 28.276 46.061 1.00 81.81 99 GLY A C 1
ATOM 751 O O . GLY A 1 99 ? -13.826 27.511 46.545 1.00 81.81 99 GLY A O 1
ATOM 752 N N . ASP A 1 100 ? -15.756 28.673 46.696 1.00 88.56 100 ASP A N 1
ATOM 753 C CA . ASP A 1 100 ? -16.225 28.092 47.954 1.00 88.56 100 ASP A CA 1
ATOM 754 C C . ASP A 1 100 ? -16.894 26.740 47.661 1.00 88.56 100 ASP A C 1
ATOM 756 O O . ASP A 1 100 ? -17.942 26.684 47.009 1.00 88.56 100 ASP A O 1
ATOM 760 N N . VAL A 1 101 ? -16.208 25.660 48.042 1.00 92.12 101 VAL A N 1
ATOM 761 C CA . VAL A 1 101 ? -16.546 24.276 47.690 1.00 92.12 101 VAL A CA 1
ATOM 762 C C . VAL A 1 101 ? -17.090 23.546 48.908 1.00 92.12 101 VAL A C 1
ATOM 764 O O . VAL A 1 101 ? -16.431 23.469 49.940 1.00 92.12 101 VAL A O 1
ATOM 767 N N . HIS A 1 102 ? -18.248 22.922 48.726 1.00 94.06 102 HIS A N 1
ATOM 768 C CA . HIS A 1 102 ? -18.904 22.052 49.693 1.00 94.06 102 HIS A CA 1
ATOM 769 C C . HIS A 1 102 ? -18.774 20.612 49.201 1.00 94.06 102 HIS A C 1
ATOM 771 O O . HIS A 1 102 ? -19.213 20.289 48.092 1.00 94.06 102 HIS A O 1
ATOM 777 N N . PHE A 1 103 ? -18.121 19.753 49.983 1.00 97.31 103 PHE A N 1
ATOM 778 C CA . PHE A 1 103 ? -17.942 18.346 49.626 1.00 97.31 103 PHE A CA 1
ATOM 779 C C . PHE A 1 103 ? -19.162 17.528 50.008 1.00 97.31 103 PHE A C 1
ATOM 781 O O . PHE A 1 103 ? -19.780 17.767 51.041 1.00 97.31 103 PHE A O 1
ATOM 788 N N . VAL A 1 104 ? -19.485 16.535 49.183 1.00 96.81 104 VAL A N 1
ATOM 789 C CA . VAL A 1 104 ? -20.594 15.617 49.446 1.00 96.81 104 VAL A CA 1
ATOM 790 C C . VAL A 1 104 ? -20.152 14.170 49.322 1.00 96.81 104 VAL A C 1
ATOM 792 O O . VAL A 1 104 ? -19.214 13.850 48.593 1.00 96.81 104 VAL A O 1
ATOM 795 N N . ARG A 1 105 ? -20.858 13.271 50.006 1.00 96.00 105 ARG A N 1
ATOM 796 C CA . ARG A 1 105 ? -20.711 11.831 49.791 1.00 96.00 105 ARG A CA 1
ATOM 797 C C . ARG A 1 105 ? -21.014 11.498 48.321 1.00 96.00 105 ARG A C 1
ATOM 799 O O . ARG A 1 105 ? -22.005 12.013 47.794 1.00 96.00 105 ARG A O 1
ATOM 806 N N . PRO A 1 106 ? -20.208 10.641 47.660 1.00 95.38 106 PRO A N 1
ATOM 807 C CA . PRO A 1 106 ? -20.311 10.353 46.228 1.00 95.38 106 PRO A CA 1
ATOM 808 C C . PRO A 1 106 ? -21.470 9.393 45.923 1.00 95.38 106 PRO A C 1
ATOM 810 O O . PRO A 1 106 ? -21.285 8.264 45.475 1.00 95.38 106 PRO A O 1
ATOM 813 N N . GLU A 1 107 ? -22.683 9.847 46.227 1.00 94.94 107 GLU A N 1
ATOM 814 C CA . GLU A 1 107 ? -23.922 9.067 46.194 1.00 94.94 107 GLU A CA 1
ATOM 815 C C . GLU A 1 107 ? -24.886 9.532 45.094 1.00 94.94 107 GLU A C 1
ATOM 817 O O . GLU A 1 107 ? -25.846 8.833 44.785 1.00 94.94 107 GLU A O 1
ATOM 822 N N . VAL A 1 108 ? -24.641 10.705 44.502 1.00 96.00 108 VAL A N 1
ATOM 823 C CA . VAL A 1 108 ? -25.504 11.297 43.473 1.00 96.00 108 VAL A CA 1
ATOM 824 C C . VAL A 1 108 ? -24.842 11.153 42.110 1.00 96.00 108 VAL A C 1
ATOM 826 O O . VAL A 1 108 ? -23.726 11.633 41.905 1.00 96.00 108 VAL A O 1
ATOM 829 N N . VAL A 1 109 ? -25.545 10.521 41.171 1.00 95.94 109 VAL A N 1
ATOM 830 C CA . VAL A 1 109 ? -25.120 10.384 39.775 1.00 95.94 109 VAL A CA 1
ATOM 831 C C . VAL A 1 109 ? -25.883 11.382 38.915 1.00 95.94 109 VAL A C 1
ATOM 833 O O . VAL A 1 109 ? -27.097 11.533 39.047 1.00 95.94 109 VAL A O 1
ATOM 836 N N . VAL A 1 110 ? -25.171 12.062 38.024 1.00 95.38 110 VAL A N 1
ATOM 837 C CA . VAL A 1 110 ? -25.746 12.987 37.048 1.00 95.38 110 VAL A CA 1
ATOM 838 C C . VAL A 1 110 ? -25.260 12.642 35.652 1.00 95.38 110 VAL A C 1
ATOM 840 O O . VAL A 1 110 ? -24.148 12.152 35.475 1.00 95.38 110 VAL A O 1
ATOM 843 N N . GLU A 1 111 ? -26.076 12.914 34.647 1.00 95.12 111 GLU A N 1
ATOM 844 C CA . GLU A 1 111 ? -25.672 12.836 33.251 1.00 95.12 111 GLU A CA 1
ATOM 845 C C . GLU A 1 111 ? -25.185 14.202 32.772 1.00 95.12 111 GLU A C 1
ATOM 847 O O . GLU A 1 111 ? -25.796 15.242 33.048 1.00 95.12 111 GLU A O 1
ATOM 852 N N . VAL A 1 112 ? -24.064 14.199 32.052 1.00 95.44 112 VAL A N 1
ATOM 853 C CA . VAL A 1 112 ? -23.476 15.405 31.477 1.00 95.44 112 VAL A CA 1
ATOM 854 C C . VAL A 1 112 ? -23.203 15.215 29.997 1.00 95.44 112 VAL A C 1
ATOM 856 O O . VAL A 1 112 ? -22.694 14.185 29.556 1.00 95.44 112 VAL A O 1
ATOM 859 N N . ARG A 1 113 ? -23.482 16.257 29.219 1.00 93.19 113 ARG A N 1
ATOM 860 C CA . ARG A 1 113 ? -23.011 16.388 27.843 1.00 93.19 113 ARG A CA 1
ATOM 861 C C . ARG A 1 113 ? -21.758 17.247 27.817 1.00 93.19 113 ARG A C 1
ATOM 863 O O . ARG A 1 113 ? -21.713 18.288 28.458 1.00 93.19 113 ARG A O 1
ATOM 870 N N . PHE A 1 114 ? -20.751 16.857 27.047 1.00 92.94 114 PHE A N 1
ATOM 871 C CA . PHE A 1 114 ? -19.468 17.561 26.998 1.00 92.94 114 PHE A CA 1
ATOM 872 C C . PHE A 1 114 ? -18.813 17.469 25.613 1.00 92.94 114 PHE A C 1
ATOM 874 O O . PHE A 1 114 ? -19.242 16.710 24.739 1.00 92.94 114 PHE A O 1
ATOM 881 N N . GLY A 1 115 ? -17.793 18.300 25.387 1.00 87.25 115 GLY A N 1
ATOM 882 C CA . GLY A 1 115 ? -17.084 18.375 24.107 1.00 87.25 115 GLY A CA 1
ATOM 883 C C . GLY A 1 115 ? -16.025 17.286 23.943 1.00 87.25 115 GLY A C 1
ATOM 884 O O . GLY A 1 115 ? -15.996 16.592 22.928 1.00 87.25 115 GLY A O 1
ATOM 885 N N . GLU A 1 116 ? -15.162 17.132 24.944 1.00 87.81 116 GLU A N 1
ATOM 886 C CA . GLU A 1 116 ? -14.027 16.206 24.909 1.00 87.81 116 GLU A CA 1
ATOM 887 C C . GLU A 1 116 ? -13.576 15.791 26.315 1.00 87.81 116 GLU A C 1
ATOM 889 O O . GLU A 1 116 ? -13.828 16.509 27.287 1.00 87.81 116 GLU A O 1
ATOM 894 N N . TRP A 1 117 ? -12.881 14.651 26.382 1.00 90.06 117 TRP A N 1
ATOM 895 C CA . TRP A 1 117 ? -12.001 14.284 27.491 1.00 90.06 117 TRP A CA 1
ATOM 896 C C . TRP A 1 117 ? -10.588 14.790 27.174 1.00 90.06 117 TRP A C 1
ATOM 898 O O . TRP A 1 117 ? -10.082 14.539 26.081 1.00 90.06 117 TRP A O 1
ATOM 908 N N . THR A 1 118 ? -9.951 15.495 28.105 1.00 87.75 118 THR A N 1
ATOM 909 C CA . THR A 1 118 ? -8.557 15.940 27.974 1.00 87.75 118 THR A CA 1
ATOM 910 C C . THR A 1 118 ? -7.578 14.801 28.240 1.00 87.75 118 THR A C 1
ATOM 912 O O . THR A 1 118 ? -7.966 13.764 28.770 1.00 87.75 118 THR A O 1
ATOM 915 N N . ARG A 1 119 ? -6.291 15.030 27.940 1.00 83.69 119 ARG A N 1
ATOM 916 C CA . ARG A 1 119 ? -5.199 14.109 28.305 1.00 83.69 119 ARG A CA 1
ATOM 917 C C . ARG A 1 119 ? -5.087 13.890 29.817 1.00 83.69 119 ARG A C 1
ATOM 919 O O . ARG A 1 119 ? -4.782 12.787 30.231 1.00 83.69 119 ARG A O 1
ATOM 926 N N . ASP A 1 120 ? -5.417 14.908 30.614 1.00 82.19 120 ASP A N 1
ATOM 927 C CA . ASP A 1 120 ? -5.445 14.818 32.085 1.00 82.19 120 ASP A CA 1
ATOM 928 C C . ASP A 1 120 ? -6.767 14.251 32.639 1.00 82.19 120 ASP A C 1
ATOM 930 O O . ASP A 1 120 ? -7.146 14.558 33.767 1.00 82.19 120 ASP A O 1
ATOM 934 N N . ASP A 1 121 ? -7.529 13.527 31.814 1.00 87.94 121 ASP A N 1
ATOM 935 C CA . ASP A 1 121 ? -8.794 12.886 32.188 1.00 87.94 121 ASP A CA 1
ATOM 936 C C . ASP A 1 121 ? -9.847 13.832 32.777 1.00 87.94 121 ASP A C 1
ATOM 938 O O . ASP A 1 121 ? -10.530 13.528 33.752 1.00 87.94 121 ASP A O 1
ATOM 942 N N . ARG A 1 122 ? -10.025 14.993 32.131 1.00 91.50 122 ARG A N 1
ATOM 943 C CA . ARG A 1 122 ? -11.059 15.974 32.482 1.00 91.50 122 ARG A CA 1
ATOM 944 C C . ARG A 1 122 ? -12.034 16.226 31.346 1.00 91.50 122 ARG A C 1
ATOM 946 O O . ARG A 1 122 ? -11.648 16.258 30.181 1.00 91.50 122 ARG A O 1
ATOM 953 N N . ILE A 1 123 ? -13.290 16.491 31.682 1.00 92.69 123 ILE A N 1
ATOM 954 C CA . ILE A 1 123 ? -14.307 16.911 30.718 1.00 92.69 123 ILE A CA 1
ATOM 955 C C . ILE A 1 123 ? -14.220 18.417 30.450 1.00 92.69 123 ILE A C 1
ATOM 957 O O . ILE A 1 123 ? -14.059 19.229 31.365 1.00 92.69 123 ILE A O 1
ATOM 961 N N . ARG A 1 124 ? -14.365 18.810 29.180 1.00 91.12 124 ARG A N 1
ATOM 962 C CA . ARG A 1 124 ? -14.439 20.219 28.752 1.00 91.12 124 ARG A CA 1
ATOM 963 C C . ARG A 1 124 ? -15.799 20.575 28.170 1.00 91.12 124 ARG A C 1
ATOM 965 O O . ARG A 1 124 ? -16.408 19.783 27.452 1.00 91.12 124 ARG A O 1
ATOM 972 N N . HIS A 1 125 ? -16.229 21.811 28.435 1.00 89.81 125 HIS A N 1
ATOM 973 C CA . HIS A 1 125 ? -17.530 22.348 28.017 1.00 89.81 125 HIS A CA 1
ATOM 974 C C . HIS A 1 125 ? -18.704 21.470 28.474 1.00 89.81 125 HIS A C 1
ATOM 976 O O . HIS A 1 125 ? -19.590 21.147 27.685 1.00 89.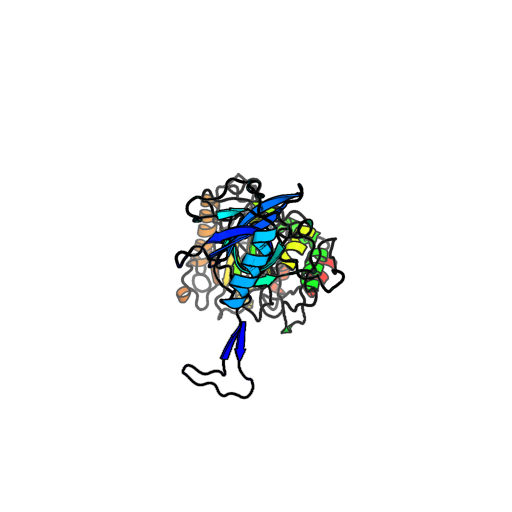81 125 HIS A O 1
ATOM 982 N N . ALA A 1 126 ? -18.666 21.045 29.739 1.00 92.69 126 ALA A N 1
ATOM 983 C CA . ALA A 1 126 ? -19.684 20.186 30.319 1.00 92.69 126 ALA A CA 1
ATOM 984 C C . ALA A 1 126 ? -20.979 20.952 30.627 1.00 92.69 126 ALA A C 1
ATOM 986 O O . ALA A 1 126 ? -20.960 22.050 31.192 1.00 92.69 126 ALA A O 1
ATOM 987 N N . VAL A 1 127 ? -22.096 20.325 30.281 1.00 93.94 127 VAL A N 1
ATOM 988 C CA . VAL A 1 127 ? -23.465 20.798 30.465 1.00 93.94 127 VAL A CA 1
ATOM 989 C C . VAL A 1 127 ? -24.228 19.698 31.192 1.00 93.94 127 VAL A C 1
ATOM 991 O O . VAL A 1 127 ? -24.216 18.549 30.755 1.00 93.94 127 VAL A O 1
ATOM 994 N N . TYR A 1 128 ? -24.855 20.044 32.309 1.00 95.06 128 TYR A N 1
ATOM 995 C CA . TYR A 1 128 ? -25.745 19.164 33.055 1.00 95.06 128 TYR A CA 1
ATOM 996 C C . TYR A 1 128 ? -26.977 18.805 32.215 1.00 95.06 128 TYR A C 1
ATOM 998 O O . TYR A 1 128 ? -27.553 19.683 31.574 1.00 95.06 128 TYR A O 1
ATOM 1006 N N . GLU A 1 129 ? -27.368 17.531 32.216 1.00 94.31 129 GLU A N 1
ATOM 1007 C CA . GLU A 1 129 ? -28.560 17.053 31.504 1.00 94.31 129 GLU A CA 1
ATOM 1008 C C . GLU A 1 129 ? -29.612 16.457 32.466 1.00 94.31 129 GLU A C 1
ATOM 1010 O O . GLU A 1 129 ? -30.799 16.539 32.164 1.00 94.31 129 GLU A O 1
ATOM 1015 N N . GLY A 1 130 ? -29.225 15.912 33.632 1.00 91.94 130 GLY A N 1
ATOM 1016 C CA . GLY A 1 130 ? -30.180 15.377 34.618 1.00 91.94 130 GLY A CA 1
ATOM 1017 C C . GLY A 1 130 ? -29.550 14.542 35.743 1.00 91.94 130 GLY A C 1
ATOM 1018 O O . GLY A 1 130 ? -28.389 14.149 35.650 1.00 91.94 130 GLY A O 1
ATOM 1019 N N . VAL A 1 131 ? -30.317 14.239 36.799 1.00 93.19 131 VAL A N 1
ATOM 1020 C CA . VAL A 1 131 ? -29.955 13.245 37.835 1.00 93.19 131 VAL A CA 1
ATOM 1021 C C . VAL A 1 131 ? -30.342 11.846 37.352 1.00 93.19 131 VAL A C 1
ATOM 1023 O O . VAL A 1 131 ? -31.413 11.668 36.777 1.00 93.19 131 VAL A O 1
ATOM 1026 N N . ARG A 1 132 ? -29.492 10.852 37.618 1.00 90.69 132 ARG A N 1
ATOM 1027 C CA . ARG A 1 132 ? -29.711 9.438 37.281 1.00 90.69 132 ARG A CA 1
ATOM 1028 C C . ARG A 1 132 ? -29.871 8.613 38.552 1.00 90.69 132 ARG A C 1
ATOM 1030 O O . ARG A 1 132 ? -28.898 8.128 39.121 1.00 90.69 132 ARG A O 1
ATOM 1037 N N . GLU A 1 133 ? -31.110 8.484 39.016 1.00 86.88 133 GLU A N 1
ATOM 1038 C CA . GLU A 1 133 ? -31.452 7.702 40.217 1.00 86.88 133 GLU A CA 1
ATOM 1039 C C . GLU A 1 133 ? -31.388 6.185 39.966 1.00 86.88 133 GLU A C 1
ATOM 1041 O O . GLU A 1 133 ? -31.294 5.391 40.898 1.00 86.88 133 GLU A O 1
ATOM 1046 N N . ASP A 1 134 ? -31.387 5.784 38.696 1.00 81.81 134 ASP A N 1
ATOM 1047 C CA . ASP A 1 134 ? -31.335 4.404 38.222 1.00 81.81 134 ASP A CA 1
ATOM 1048 C C . ASP A 1 134 ? -29.922 3.790 38.236 1.00 81.81 134 ASP A C 1
ATOM 1050 O O . ASP A 1 134 ? -29.782 2.571 38.120 1.00 81.81 134 ASP A O 1
ATOM 1054 N N . LYS A 1 135 ? -28.862 4.602 38.383 1.00 81.69 135 LYS A N 1
ATOM 1055 C CA . LYS A 1 135 ? -27.464 4.150 38.267 1.00 81.69 135 LYS A CA 1
ATOM 1056 C C . LYS A 1 135 ? -26.747 4.206 39.614 1.00 81.69 135 LYS A C 1
ATOM 1058 O O . LYS A 1 135 ? -26.718 5.234 40.286 1.00 81.69 135 LYS A O 1
ATOM 1063 N N . ARG A 1 136 ? -26.104 3.100 40.008 1.00 89.19 136 ARG A N 1
ATOM 1064 C CA . ARG A 1 136 ? -25.309 3.067 41.247 1.00 89.19 136 ARG A CA 1
ATOM 1065 C C . ARG A 1 136 ? -24.003 3.846 41.044 1.00 89.19 136 ARG A C 1
ATOM 1067 O O . ARG A 1 136 ? -23.309 3.565 40.067 1.00 89.19 136 ARG A O 1
ATOM 1074 N N . PRO A 1 137 ? -23.590 4.722 41.980 1.00 87.56 137 PRO A N 1
ATOM 1075 C CA . PRO A 1 137 ? -22.388 5.545 41.825 1.00 87.56 137 PRO A CA 1
ATOM 1076 C C . PRO A 1 137 ? -21.127 4.751 41.482 1.00 87.56 137 PRO A C 1
ATOM 1078 O O . PRO A 1 137 ? -20.417 5.109 40.554 1.00 87.56 137 PRO A O 1
ATOM 1081 N N . LYS A 1 138 ? -20.893 3.613 42.149 1.00 86.81 138 LYS A N 1
ATOM 1082 C CA . LYS A 1 138 ? -19.719 2.753 41.905 1.00 86.81 138 LYS A CA 1
ATOM 1083 C C . LYS A 1 138 ? -19.668 2.119 40.505 1.00 86.81 138 LYS A C 1
ATOM 1085 O O . LYS A 1 138 ? -18.636 1.586 40.133 1.00 86.81 138 LYS A O 1
ATOM 1090 N N . GLN A 1 139 ? -20.764 2.142 39.743 1.00 86.56 139 GLN A N 1
ATOM 1091 C CA . GLN A 1 139 ? -20.801 1.653 38.356 1.00 86.56 139 GLN A CA 1
ATOM 1092 C C . GLN A 1 139 ? -20.449 2.747 37.339 1.00 86.56 139 GLN A C 1
ATOM 1094 O O . GLN A 1 139 ? -20.418 2.488 36.138 1.00 86.56 139 GLN A O 1
ATOM 1099 N N . VAL A 1 140 ? -20.238 3.980 37.798 1.00 89.31 140 VAL A N 1
ATOM 1100 C CA . VAL A 1 140 ? -19.928 5.125 36.947 1.00 89.31 140 VAL A CA 1
ATOM 1101 C C . VAL A 1 140 ? -18.418 5.196 36.751 1.00 89.31 140 VAL A C 1
ATOM 1103 O O . VAL A 1 140 ? -17.711 5.921 37.452 1.00 89.31 140 VAL A O 1
ATOM 1106 N N . LEU A 1 141 ? -17.939 4.396 35.804 1.00 90.69 141 LEU A N 1
ATOM 1107 C CA . LEU A 1 141 ? -16.559 4.403 35.329 1.00 90.69 141 LEU A CA 1
ATOM 1108 C C . LEU A 1 141 ? -16.412 5.366 34.146 1.00 90.69 141 LEU A C 1
ATOM 1110 O O . LEU A 1 141 ? -17.399 5.821 33.560 1.00 90.69 141 LEU A O 1
ATOM 1114 N N . ARG A 1 142 ? -15.170 5.677 33.766 1.00 85.56 142 ARG A N 1
ATOM 1115 C CA . ARG A 1 142 ? -14.914 6.418 32.530 1.00 85.56 142 ARG A CA 1
ATOM 1116 C C . ARG A 1 142 ? -15.316 5.573 31.324 1.00 85.56 142 ARG A C 1
ATOM 1118 O O . ARG A 1 142 ? -14.721 4.531 31.069 1.00 85.56 142 ARG A O 1
ATOM 1125 N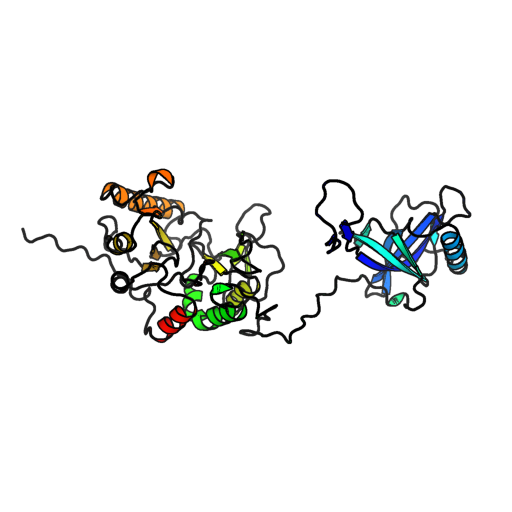 N . GLU A 1 143 ? -16.269 6.062 30.541 1.00 80.81 143 GLU A N 1
ATOM 1126 C CA . GLU A 1 143 ? -16.661 5.377 29.315 1.00 80.81 143 GLU A CA 1
ATOM 1127 C C . GLU A 1 143 ? -15.602 5.581 28.229 1.00 80.81 143 GLU A C 1
ATOM 1129 O O . GLU A 1 143 ? -15.302 6.702 27.799 1.00 80.81 143 GLU A O 1
ATOM 1134 N N . ALA A 1 144 ? -15.035 4.472 27.761 1.00 71.56 144 ALA A N 1
ATOM 1135 C CA . ALA A 1 144 ? -14.366 4.440 26.474 1.00 71.56 144 ALA A CA 1
ATOM 1136 C C . ALA A 1 144 ? -15.443 4.420 25.377 1.00 71.56 144 ALA A C 1
ATOM 1138 O O . ALA A 1 144 ? -16.473 3.765 25.556 1.00 71.56 144 ALA A O 1
ATOM 1139 N N . PRO A 1 145 ? -15.245 5.113 24.240 1.00 62.41 145 PRO A N 1
ATOM 1140 C CA . PRO A 1 145 ? -16.160 4.987 23.115 1.00 62.41 145 PRO A CA 1
ATOM 1141 C C . PRO A 1 145 ? -16.305 3.505 22.770 1.00 62.41 145 PRO A C 1
ATOM 1143 O O . PRO A 1 145 ? -15.321 2.851 22.419 1.00 62.41 145 PRO A O 1
ATOM 1146 N N . ALA A 1 146 ? -17.524 2.977 22.905 1.00 50.53 146 ALA A N 1
ATOM 1147 C CA . ALA A 1 146 ? -17.809 1.606 22.531 1.00 50.53 146 ALA A CA 1
ATOM 1148 C C . ALA A 1 146 ? -17.380 1.421 21.073 1.00 50.53 146 ALA A C 1
ATOM 1150 O O . ALA A 1 146 ? -17.825 2.154 20.181 1.00 50.53 146 ALA A O 1
ATOM 1151 N N . ARG A 1 147 ? -16.488 0.454 20.834 1.00 42.06 147 ARG A N 1
ATOM 1152 C CA . ARG A 1 147 ? -16.227 -0.030 19.481 1.00 42.06 147 ARG A CA 1
ATOM 1153 C C . ARG A 1 147 ? -17.591 -0.445 18.942 1.00 42.06 147 ARG A C 1
ATOM 1155 O O . ARG A 1 147 ? -18.299 -1.191 19.618 1.00 42.06 147 ARG A O 1
ATOM 1162 N N . ALA A 1 148 ? -17.999 0.120 17.805 1.00 40.28 148 ALA A N 1
ATOM 1163 C CA . ALA A 1 148 ? -19.269 -0.248 17.191 1.00 40.28 148 ALA A CA 1
ATOM 1164 C C . ALA A 1 148 ? -19.346 -1.783 17.165 1.00 40.28 148 ALA A C 1
ATOM 1166 O O . ALA A 1 148 ? -18.340 -2.397 16.797 1.00 40.28 148 ALA A O 1
ATOM 1167 N N . PRO A 1 149 ? -20.456 -2.401 17.610 1.00 38.38 149 PRO A N 1
ATOM 1168 C CA . PRO A 1 149 ? -20.569 -3.847 17.556 1.00 38.38 149 PRO A CA 1
ATOM 1169 C C . PRO A 1 149 ? -20.310 -4.268 16.112 1.00 38.38 149 PRO A C 1
ATOM 1171 O O . PRO A 1 149 ? -20.994 -3.794 15.196 1.00 38.38 149 PRO A O 1
ATOM 1174 N N . ASP A 1 150 ? -19.280 -5.095 15.917 1.00 43.91 150 ASP A N 1
ATOM 1175 C CA . ASP A 1 150 ? -18.979 -5.721 14.636 1.00 43.91 150 ASP A CA 1
ATOM 1176 C C . ASP A 1 150 ? -20.186 -6.601 14.289 1.00 43.91 150 ASP A C 1
ATOM 1178 O O . ASP A 1 150 ? -20.321 -7.747 14.708 1.00 43.91 150 ASP A O 1
ATOM 1182 N N . SER A 1 151 ? -21.139 -6.010 13.574 1.00 42.16 151 SER A N 1
ATOM 1183 C CA . SER A 1 151 ? -22.389 -6.638 13.151 1.00 42.16 151 SER A CA 1
ATOM 1184 C C . SER A 1 151 ? -22.162 -7.448 11.881 1.00 42.16 151 SER A C 1
ATOM 1186 O O . SER A 1 151 ? -22.811 -7.258 10.864 1.00 42.16 151 SER A O 1
ATOM 1188 N N . THR A 1 152 ? -21.220 -8.377 11.967 1.00 41.81 152 THR A N 1
ATOM 1189 C CA . THR A 1 152 ? -21.129 -9.608 11.184 1.00 41.81 152 THR A CA 1
ATOM 1190 C C . THR A 1 152 ? -20.208 -10.502 11.993 1.00 41.81 152 THR A C 1
ATOM 1192 O O . THR A 1 152 ? -19.113 -10.046 12.314 1.00 41.81 152 THR A O 1
ATOM 1195 N N . GLY A 1 153 ? -20.603 -11.740 12.311 1.00 47.03 153 GLY A N 1
ATOM 1196 C CA . GLY A 1 153 ? -19.629 -12.753 12.728 1.00 47.03 153 GLY A CA 1
ATOM 1197 C C . GLY A 1 153 ? -18.475 -12.701 11.729 1.00 47.03 153 GLY A C 1
ATOM 1198 O O . GLY A 1 153 ? -18.703 -12.898 10.534 1.00 47.03 153 GLY A O 1
ATOM 1199 N N . GLY A 1 154 ? -17.322 -12.215 12.191 1.00 56.66 154 GLY A N 1
ATOM 1200 C CA . GLY A 1 154 ? -16.290 -11.673 11.318 1.00 56.66 154 GLY A CA 1
ATOM 1201 C C . GLY A 1 154 ? -15.835 -12.751 10.357 1.00 56.66 154 GLY A C 1
ATOM 1202 O O . GLY A 1 154 ? -15.389 -13.808 10.788 1.00 56.66 154 GLY A O 1
ATOM 1203 N N . LEU A 1 155 ? -15.971 -12.501 9.057 1.00 77.25 155 LEU A N 1
ATOM 1204 C CA . LEU A 1 155 ? -15.261 -13.316 8.091 1.00 77.25 155 LEU A CA 1
ATOM 1205 C C . LEU A 1 155 ? -13.771 -13.094 8.359 1.00 77.25 155 LEU A C 1
ATOM 1207 O O . LEU A 1 155 ? -13.273 -11.974 8.219 1.00 77.25 155 LEU A O 1
ATOM 1211 N N . GLU A 1 156 ? -13.091 -14.149 8.778 1.00 85.50 156 GLU A N 1
ATOM 1212 C CA . GLU A 1 156 ? -11.648 -14.148 8.953 1.00 85.50 156 GLU A CA 1
ATOM 1213 C C . GLU A 1 156 ? -10.995 -14.788 7.734 1.00 85.50 156 GLU A C 1
ATOM 1215 O O . GLU A 1 156 ? -11.452 -15.818 7.242 1.00 85.50 156 GLU A O 1
ATOM 1220 N N . VAL A 1 157 ? -9.909 -14.183 7.262 1.00 87.25 157 VAL A N 1
ATOM 1221 C CA . VAL A 1 157 ? -9.010 -14.791 6.273 1.00 87.25 157 VAL A CA 1
ATOM 1222 C C . VAL A 1 157 ? -7.672 -14.977 6.980 1.00 87.25 157 VAL A C 1
ATOM 1224 O O . VAL A 1 157 ? -7.156 -14.025 7.566 1.00 87.25 157 VAL A O 1
ATOM 1227 N N . LEU A 1 158 ? -7.161 -16.212 7.035 1.00 86.50 158 LEU A N 1
ATOM 1228 C CA . LEU A 1 158 ? -5.994 -16.606 7.848 1.00 86.50 158 LEU A CA 1
ATOM 1229 C C . LEU A 1 158 ? -5.998 -16.051 9.294 1.00 86.50 158 LEU A C 1
ATOM 1231 O O . LEU A 1 158 ? -4.979 -15.573 9.807 1.00 86.50 158 LEU A O 1
ATOM 1235 N N . GLY A 1 159 ? -7.157 -16.075 9.960 1.00 84.12 159 GLY A N 1
ATOM 1236 C CA . GLY A 1 159 ? -7.304 -15.581 11.336 1.00 84.12 159 GLY A CA 1
ATOM 1237 C C . GLY A 1 159 ? -7.104 -14.067 11.481 1.00 84.12 159 GLY A C 1
ATOM 1238 O O . GLY A 1 159 ? -6.679 -13.599 12.540 1.00 84.12 159 GLY A O 1
ATOM 1239 N N . VAL A 1 160 ? -7.305 -13.298 10.405 1.00 87.62 160 VAL A N 1
ATOM 1240 C CA . VAL A 1 160 ? -7.372 -11.833 10.427 1.00 87.62 160 VAL A CA 1
ATOM 1241 C C . VAL A 1 160 ? -8.823 -11.414 10.173 1.00 87.62 160 VAL A C 1
ATOM 1243 O O . VAL A 1 160 ? -9.356 -11.713 9.101 1.00 87.62 160 VAL A O 1
ATOM 1246 N N . PRO A 1 161 ? -9.478 -10.715 11.118 1.00 89.06 161 PRO A N 1
ATOM 1247 C CA . PRO A 1 161 ? -10.866 -10.304 10.959 1.00 89.06 161 PRO A CA 1
ATOM 1248 C C . PRO A 1 161 ? -11.003 -9.194 9.916 1.00 89.06 161 PRO A C 1
ATOM 1250 O O . PRO A 1 161 ? -10.344 -8.150 9.994 1.00 89.06 161 PRO A O 1
ATOM 1253 N N . LEU A 1 162 ? -11.905 -9.398 8.955 1.00 90.12 162 LEU A N 1
ATOM 1254 C CA . LEU A 1 162 ? -12.255 -8.396 7.956 1.00 90.12 162 LEU A CA 1
ATOM 1255 C C . LEU A 1 162 ? -13.523 -7.651 8.362 1.00 90.12 162 LEU A C 1
ATOM 1257 O O . LEU A 1 162 ? -14.599 -8.234 8.489 1.00 90.12 162 LEU A O 1
ATOM 1261 N N . SER A 1 163 ? -13.425 -6.328 8.480 1.00 89.94 163 SER A N 1
ATOM 1262 C CA . SER A 1 163 ? -14.606 -5.480 8.651 1.00 89.94 163 SER A CA 1
ATOM 1263 C C . SER A 1 163 ? -15.185 -5.111 7.290 1.00 89.94 163 SER A C 1
ATOM 1265 O O . SER A 1 163 ? -14.448 -4.763 6.363 1.00 89.94 163 SER A O 1
ATOM 1267 N N . ASN A 1 164 ? -16.513 -5.139 7.162 1.00 91.06 164 ASN A N 1
ATOM 1268 C CA . ASN A 1 164 ? -17.215 -4.874 5.902 1.00 91.06 164 ASN A CA 1
ATOM 1269 C C . ASN A 1 164 ? -16.639 -5.679 4.711 1.00 91.06 164 ASN A C 1
ATOM 1271 O O . ASN A 1 164 ? -16.255 -5.075 3.706 1.00 91.06 164 ASN A O 1
ATOM 1275 N N . PRO A 1 165 ? -16.563 -7.023 4.789 1.00 95.12 165 PRO A N 1
ATOM 1276 C CA . PRO A 1 165 ? -15.918 -7.848 3.760 1.00 95.12 165 PRO A CA 1
ATOM 1277 C C . PRO A 1 165 ? -16.554 -7.685 2.372 1.00 95.12 165 PRO A C 1
ATOM 1279 O O . PRO A 1 165 ? -15.853 -7.724 1.369 1.00 95.12 165 PRO A O 1
ATOM 1282 N N . LYS A 1 166 ? -17.864 -7.411 2.313 1.00 95.06 166 LYS A N 1
ATOM 1283 C CA . LYS A 1 166 ? -18.627 -7.175 1.073 1.00 95.06 166 LYS A CA 1
ATOM 1284 C C . LYS A 1 166 ? -18.442 -5.774 0.475 1.00 95.06 166 LYS A C 1
ATOM 1286 O O . LYS A 1 166 ? -19.109 -5.431 -0.495 1.00 95.06 166 LYS A O 1
ATOM 1291 N N . ARG A 1 167 ? -17.603 -4.920 1.072 1.00 96.62 167 ARG A N 1
ATOM 1292 C CA . ARG A 1 167 ? -17.345 -3.576 0.544 1.00 96.62 167 ARG A CA 1
ATOM 1293 C C . ARG A 1 167 ? -16.689 -3.689 -0.827 1.00 96.62 167 ARG A C 1
ATOM 1295 O O . ARG A 1 167 ? -15.606 -4.256 -0.918 1.00 96.62 167 ARG A O 1
ATOM 1302 N N . LEU A 1 168 ? -17.318 -3.109 -1.845 1.00 97.62 168 LEU A N 1
ATOM 1303 C CA . LEU A 1 168 ? -16.768 -3.031 -3.195 1.00 97.62 168 LEU A CA 1
ATOM 1304 C C . LEU A 1 168 ? -15.555 -2.098 -3.216 1.00 97.62 168 LEU A C 1
ATOM 1306 O O . LEU A 1 168 ? -15.660 -0.918 -2.882 1.00 97.62 168 LEU A O 1
ATOM 1310 N N . LEU A 1 169 ? -14.405 -2.654 -3.582 1.00 98.12 169 LEU A N 1
ATOM 1311 C CA . LEU A 1 169 ? -13.152 -1.932 -3.762 1.00 98.12 169 LEU A CA 1
ATOM 1312 C C . LEU A 1 169 ? -12.955 -1.525 -5.225 1.00 98.12 169 LEU A C 1
ATOM 1314 O O . LEU A 1 169 ? -12.529 -0.398 -5.483 1.00 98.12 169 LEU A O 1
ATOM 1318 N N . TRP A 1 170 ? -13.371 -2.388 -6.155 1.00 98.44 170 TRP A N 1
ATOM 1319 C CA . TRP A 1 170 ? -13.555 -2.071 -7.570 1.00 98.44 170 TRP A CA 1
ATOM 1320 C C . TRP A 1 170 ? -15.022 -2.307 -7.949 1.00 98.44 170 TRP A C 1
ATOM 1322 O O . TRP A 1 170 ? -15.399 -3.439 -8.245 1.00 98.44 170 TRP A O 1
ATOM 1332 N N . PRO A 1 171 ? -15.879 -1.270 -7.866 1.00 95.25 171 PRO A N 1
ATOM 1333 C CA . PRO A 1 171 ? -17.324 -1.433 -8.029 1.00 95.25 171 PRO A CA 1
ATOM 1334 C C . PRO A 1 171 ? -17.745 -1.971 -9.396 1.00 95.25 171 PRO A C 1
ATOM 1336 O O . PRO A 1 171 ? -18.601 -2.848 -9.445 1.00 95.25 171 PRO A O 1
ATOM 1339 N N . ASP A 1 172 ? -17.122 -1.483 -10.471 1.00 94.88 172 ASP A N 1
ATOM 1340 C CA . ASP A 1 172 ? -17.461 -1.877 -11.845 1.00 94.88 172 ASP A CA 1
ATOM 1341 C C . ASP A 1 172 ? -17.054 -3.328 -12.147 1.00 94.88 172 ASP A C 1
ATOM 1343 O O . ASP A 1 172 ? -17.681 -3.991 -12.967 1.00 94.88 172 ASP A O 1
ATOM 1347 N N . ASP A 1 173 ? -16.053 -3.836 -11.424 1.00 96.00 173 ASP A N 1
ATOM 1348 C CA . ASP A 1 173 ? -15.542 -5.204 -11.534 1.00 96.00 173 ASP A CA 1
ATOM 1349 C C . ASP A 1 173 ? -16.189 -6.157 -10.506 1.00 96.00 173 ASP A C 1
ATOM 1351 O O . ASP A 1 173 ? -15.899 -7.349 -10.477 1.00 96.00 173 ASP A O 1
ATOM 1355 N N . GLY A 1 174 ? -17.040 -5.643 -9.609 1.00 96.12 174 GLY A N 1
ATOM 1356 C CA . GLY A 1 174 ? -17.656 -6.429 -8.536 1.00 96.12 174 GLY A CA 1
ATOM 1357 C C . GLY A 1 174 ? -16.686 -6.918 -7.448 1.00 96.12 174 GLY A C 1
ATOM 1358 O O . GLY A 1 174 ? -17.098 -7.684 -6.579 1.00 96.12 174 GLY A O 1
ATOM 1359 N N . ILE A 1 175 ? -15.425 -6.470 -7.452 1.00 98.31 175 ILE A N 1
ATOM 1360 C CA . ILE A 1 175 ? -14.380 -6.968 -6.546 1.00 98.31 175 ILE A CA 1
ATOM 1361 C C . ILE A 1 175 ? -14.517 -6.309 -5.175 1.00 98.31 175 ILE A C 1
ATOM 1363 O O . ILE A 1 175 ? -14.481 -5.080 -5.021 1.00 98.31 175 ILE A O 1
ATOM 1367 N N . THR A 1 176 ? -14.632 -7.143 -4.150 1.00 98.25 176 THR A N 1
ATOM 1368 C CA . THR A 1 176 ? -14.822 -6.751 -2.757 1.00 98.25 176 THR A CA 1
ATOM 1369 C C . THR A 1 176 ? -13.517 -6.728 -1.955 1.00 98.25 176 THR A C 1
ATOM 1371 O O . THR A 1 176 ? -12.468 -7.212 -2.380 1.00 98.25 176 THR A O 1
ATOM 1374 N N . LYS A 1 177 ? -13.576 -6.184 -0.733 1.00 98.12 177 LYS A N 1
ATOM 1375 C CA . LYS A 1 177 ? -12.480 -6.261 0.244 1.00 98.12 177 LYS A CA 1
ATOM 1376 C C . LYS A 1 177 ? -12.087 -7.708 0.540 1.00 98.12 177 LYS A C 1
ATOM 1378 O O . LYS A 1 177 ? -10.901 -7.997 0.679 1.00 98.12 177 LYS A O 1
ATOM 1383 N N . ARG A 1 178 ? -13.076 -8.598 0.644 1.00 96.88 178 ARG A N 1
ATOM 1384 C CA . ARG A 1 178 ? -12.847 -10.031 0.821 1.00 96.88 178 ARG A CA 1
ATOM 1385 C C . ARG A 1 178 ? -12.016 -10.597 -0.327 1.00 96.88 178 ARG A C 1
ATOM 1387 O O . ARG A 1 178 ? -11.028 -11.265 -0.056 1.00 96.88 178 ARG A O 1
ATOM 1394 N N . ASP A 1 179 ? -12.373 -10.284 -1.567 1.00 98.19 179 ASP A N 1
ATOM 1395 C CA . ASP A 1 179 ? -11.674 -10.819 -2.742 1.00 98.19 179 ASP A CA 1
ATOM 1396 C C . ASP A 1 179 ? -10.208 -10.371 -2.776 1.00 98.19 179 ASP A C 1
ATOM 1398 O O . ASP A 1 179 ? -9.325 -11.167 -3.083 1.00 98.19 179 ASP A O 1
ATOM 1402 N N . LEU A 1 180 ? -9.918 -9.128 -2.367 1.00 98.56 180 LEU A N 1
ATOM 1403 C CA . LEU A 1 180 ? -8.539 -8.652 -2.219 1.00 98.56 180 LEU A CA 1
ATOM 1404 C C . LEU A 1 180 ? -7.766 -9.413 -1.125 1.00 98.56 180 LEU A C 1
ATOM 1406 O O . LEU A 1 180 ? -6.587 -9.719 -1.301 1.00 98.56 180 LEU A O 1
ATOM 1410 N N . ALA A 1 181 ? -8.406 -9.715 0.005 1.00 97.88 181 ALA A N 1
ATOM 1411 C CA . ALA A 1 181 ? -7.786 -10.491 1.076 1.00 97.88 181 ALA A CA 1
ATOM 1412 C C . ALA A 1 181 ? -7.514 -11.945 0.650 1.00 97.88 181 ALA A C 1
ATOM 1414 O O . ALA A 1 181 ? -6.406 -12.439 0.848 1.00 97.88 181 ALA A O 1
ATOM 1415 N N . GLU A 1 182 ? -8.488 -12.604 0.019 1.00 97.62 182 GLU A N 1
ATOM 1416 C CA . GLU A 1 182 ? -8.347 -13.968 -0.511 1.00 97.62 182 GLU A CA 1
ATOM 1417 C C . GLU A 1 182 ? -7.343 -14.037 -1.670 1.00 97.62 182 GLU A C 1
ATOM 1419 O O . GLU A 1 182 ? -6.639 -15.033 -1.825 1.00 97.62 182 GLU A O 1
ATOM 1424 N N . TYR A 1 183 ? -7.233 -12.981 -2.481 1.00 98.62 183 TYR A N 1
ATOM 1425 C CA . TYR A 1 183 ? -6.173 -12.854 -3.480 1.00 98.62 183 TYR A CA 1
ATOM 1426 C C . TYR A 1 183 ? -4.798 -12.935 -2.812 1.00 98.62 183 TYR A C 1
ATOM 1428 O O . TYR A 1 183 ? -4.003 -13.803 -3.169 1.00 98.62 183 TYR A O 1
ATOM 1436 N N . TYR A 1 184 ? -4.535 -12.097 -1.802 1.00 98.56 184 TYR A N 1
ATOM 1437 C CA . TYR A 1 184 ? -3.252 -12.120 -1.096 1.00 98.56 184 TYR A CA 1
ATOM 1438 C C . TYR A 1 184 ? -2.984 -13.434 -0.365 1.00 98.56 184 TYR A C 1
ATOM 1440 O O . TYR A 1 184 ? -1.835 -13.866 -0.338 1.00 98.56 184 TYR A O 1
ATOM 1448 N N . GLU A 1 185 ? -4.011 -14.079 0.192 1.00 97.31 185 GLU A N 1
ATOM 1449 C CA . GLU A 1 185 ? -3.896 -15.428 0.754 1.00 97.31 185 GLU A CA 1
ATOM 1450 C C . GLU A 1 185 ? -3.398 -16.423 -0.306 1.00 97.31 185 GLU A C 1
ATOM 1452 O O . GLU A 1 185 ? -2.385 -17.090 -0.096 1.00 97.31 185 GLU A O 1
ATOM 1457 N N . LYS A 1 186 ? -4.051 -16.470 -1.474 1.00 97.56 186 LYS A N 1
ATOM 1458 C CA . LYS A 1 186 ? -3.722 -17.410 -2.561 1.00 97.56 186 LYS A CA 1
ATOM 1459 C C . LYS A 1 186 ? -2.337 -17.185 -3.159 1.00 97.56 186 LYS A C 1
ATOM 1461 O O . LYS A 1 186 ? -1.718 -18.134 -3.632 1.00 97.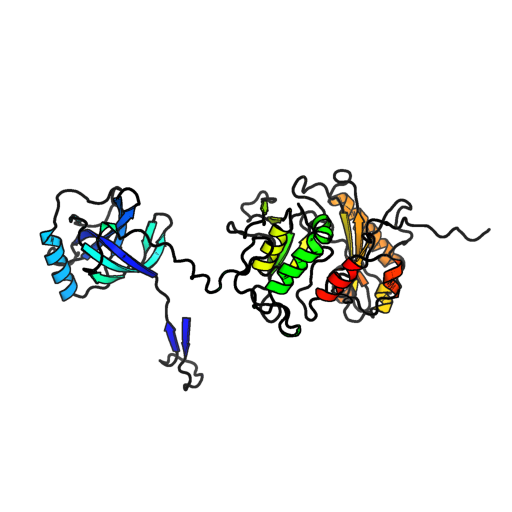56 186 LYS A O 1
ATOM 1466 N N . ILE A 1 187 ? -1.854 -15.943 -3.170 1.00 96.94 187 ILE A N 1
ATOM 1467 C CA . ILE A 1 187 ? -0.573 -15.590 -3.794 1.00 96.94 187 ILE A CA 1
ATOM 1468 C C . ILE A 1 187 ? 0.550 -15.317 -2.790 1.00 96.94 187 ILE A C 1
ATOM 1470 O O . ILE A 1 187 ? 1.614 -14.846 -3.196 1.00 96.94 187 ILE A O 1
ATOM 1474 N N . ALA A 1 188 ? 0.335 -15.577 -1.496 1.00 97.00 188 ALA A N 1
ATOM 1475 C CA . ALA A 1 188 ? 1.258 -15.194 -0.429 1.00 97.00 188 ALA A CA 1
ATOM 1476 C C . ALA A 1 188 ? 2.699 -15.653 -0.705 1.00 97.00 188 ALA A C 1
ATOM 1478 O O . ALA A 1 188 ? 3.631 -14.855 -0.614 1.00 97.00 188 ALA A O 1
ATOM 1479 N N . GLU A 1 189 ? 2.879 -16.904 -1.134 1.00 94.69 189 GLU A N 1
ATOM 1480 C CA . GLU A 1 189 ? 4.194 -17.480 -1.453 1.00 94.69 189 GLU A CA 1
ATOM 1481 C C . GLU A 1 189 ? 4.924 -16.752 -2.597 1.00 94.69 189 GLU A C 1
ATOM 1483 O O . GLU A 1 189 ? 6.154 -16.733 -2.638 1.00 94.69 189 GLU A O 1
ATOM 1488 N N . TRP A 1 190 ? 4.180 -16.107 -3.498 1.00 95.94 190 TRP A N 1
ATOM 1489 C CA . TRP A 1 190 ? 4.708 -15.388 -4.658 1.00 95.94 190 TRP A CA 1
ATOM 1490 C C . TRP A 1 190 ? 5.006 -13.919 -4.352 1.00 95.94 190 TRP A C 1
ATOM 1492 O O . TRP A 1 190 ? 6.032 -13.385 -4.780 1.00 95.94 190 TRP A O 1
ATOM 1502 N N . ILE A 1 191 ? 4.128 -13.249 -3.598 1.00 97.62 191 ILE A N 1
ATOM 1503 C CA . ILE A 1 191 ? 4.285 -11.825 -3.277 1.00 97.62 191 ILE A CA 1
ATOM 1504 C C . ILE A 1 191 ? 5.219 -11.573 -2.095 1.00 97.62 191 ILE A C 1
ATOM 1506 O O . ILE A 1 191 ? 5.950 -10.584 -2.115 1.00 97.62 191 ILE A O 1
ATOM 1510 N N . LEU A 1 192 ? 5.260 -12.447 -1.083 1.00 97.56 192 LEU A N 1
ATOM 1511 C CA . LEU A 1 192 ? 6.087 -12.225 0.109 1.00 97.56 192 LEU A CA 1
ATOM 1512 C C . LEU A 1 192 ? 7.580 -12.041 -0.204 1.00 97.56 192 LEU A C 1
ATOM 1514 O O . LEU A 1 192 ? 8.150 -11.084 0.317 1.00 97.56 192 LEU A O 1
ATOM 1518 N N . PRO A 1 193 ? 8.222 -12.801 -1.115 1.00 94.62 193 PRO A N 1
ATOM 1519 C CA . PRO A 1 193 ? 9.601 -12.518 -1.532 1.00 94.62 193 PRO A CA 1
ATOM 1520 C C . PRO A 1 193 ? 9.825 -11.086 -2.055 1.00 94.62 193 PRO A C 1
ATOM 1522 O O . PRO A 1 193 ? 10.952 -10.582 -2.067 1.00 94.62 193 PRO A O 1
ATOM 1525 N N . GLN A 1 194 ? 8.756 -10.421 -2.496 1.00 95.69 194 GLN A N 1
ATOM 1526 C CA . GLN A 1 194 ? 8.783 -9.098 -3.108 1.00 95.69 194 GLN A CA 1
ATOM 1527 C C . GLN A 1 194 ? 8.514 -7.961 -2.124 1.00 95.69 194 GLN A C 1
ATOM 1529 O O . GLN A 1 194 ? 8.986 -6.853 -2.380 1.00 95.69 194 GLN A O 1
ATOM 1534 N N . VAL A 1 195 ? 7.803 -8.215 -1.020 1.00 97.88 195 VAL A N 1
ATOM 1535 C CA . VAL A 1 195 ? 7.351 -7.171 -0.075 1.00 97.88 195 VAL A CA 1
ATOM 1536 C C . VAL A 1 195 ? 7.711 -7.428 1.387 1.00 97.88 195 VAL A C 1
ATOM 1538 O O . VAL A 1 195 ? 7.700 -6.484 2.174 1.00 97.88 195 VAL A O 1
ATOM 1541 N N . ALA A 1 196 ? 8.029 -8.668 1.765 1.00 97.75 196 ALA A N 1
ATOM 1542 C CA . ALA A 1 196 ? 8.337 -9.004 3.147 1.00 97.75 196 ALA A CA 1
ATOM 1543 C C . ALA A 1 196 ? 9.592 -8.266 3.626 1.00 97.75 196 ALA A C 1
ATOM 1545 O O . ALA A 1 196 ? 10.589 -8.168 2.901 1.00 97.75 196 ALA A O 1
ATOM 1546 N N . ASP A 1 197 ? 9.518 -7.744 4.850 1.00 97.94 197 ASP A N 1
ATOM 1547 C CA . ASP A 1 197 ? 10.573 -6.965 5.501 1.00 97.94 197 ASP A CA 1
ATOM 1548 C C . ASP A 1 197 ? 11.025 -5.740 4.694 1.00 97.94 197 ASP A C 1
ATOM 1550 O O . ASP A 1 197 ? 12.148 -5.268 4.857 1.00 97.94 197 ASP A O 1
ATOM 1554 N N . ARG A 1 198 ? 10.171 -5.200 3.818 1.00 97.56 198 ARG A N 1
ATOM 1555 C CA . ARG A 1 198 ? 10.426 -3.939 3.114 1.00 97.56 198 ARG A CA 1
ATOM 1556 C C . ARG A 1 198 ? 9.497 -2.860 3.633 1.00 97.56 198 ARG A C 1
ATOM 1558 O O . ARG A 1 198 ? 8.299 -3.124 3.728 1.00 97.56 198 ARG A O 1
ATOM 1565 N N . PRO A 1 199 ? 9.996 -1.644 3.899 1.00 97.50 199 PRO A N 1
ATOM 1566 C CA . PRO A 1 199 ? 9.113 -0.513 4.118 1.00 97.50 199 PRO A CA 1
ATOM 1567 C C . PRO A 1 199 ? 8.194 -0.320 2.902 1.00 97.50 199 PRO A C 1
ATOM 1569 O O . PRO A 1 199 ? 8.623 -0.412 1.744 1.00 97.50 199 PRO A O 1
ATOM 1572 N N . LEU A 1 200 ? 6.914 -0.082 3.170 1.00 97.88 200 LEU A N 1
ATOM 1573 C CA . LEU A 1 200 ? 5.868 0.064 2.166 1.00 97.88 200 LEU A CA 1
ATOM 1574 C C . LEU A 1 200 ? 5.289 1.474 2.218 1.00 97.88 200 LEU A C 1
ATOM 1576 O O . LEU A 1 200 ? 4.938 1.990 3.276 1.00 97.88 200 LEU A O 1
ATOM 1580 N N . SER A 1 201 ? 5.127 2.074 1.044 1.00 97.69 201 SER A N 1
ATOM 1581 C CA . SER A 1 201 ? 4.143 3.135 0.837 1.00 97.69 201 SER A CA 1
ATOM 1582 C C . SER A 1 201 ? 2.888 2.528 0.226 1.00 97.69 201 SER A C 1
ATOM 1584 O O . SER A 1 201 ? 2.968 1.672 -0.654 1.00 97.69 201 SER A O 1
ATOM 1586 N N . LEU A 1 202 ? 1.721 2.963 0.681 1.00 98.12 202 LEU A N 1
ATOM 1587 C CA . LEU A 1 202 ? 0.448 2.358 0.310 1.00 98.12 202 LEU A CA 1
ATOM 1588 C C . LEU A 1 202 ? -0.396 3.349 -0.483 1.00 98.12 202 LEU A C 1
ATOM 1590 O O . LEU A 1 202 ? -0.502 4.510 -0.096 1.00 98.12 202 LEU A O 1
ATOM 1594 N N . VAL A 1 203 ? -1.070 2.892 -1.535 1.00 98.50 203 VAL A N 1
ATOM 1595 C CA . VAL A 1 203 ? -2.244 3.608 -2.057 1.00 98.50 203 VAL A CA 1
ATOM 1596 C C . VAL A 1 203 ? -3.469 2.988 -1.416 1.00 98.50 203 VAL A C 1
ATOM 1598 O O . VAL A 1 203 ? -3.796 1.825 -1.668 1.00 98.50 203 VAL A O 1
ATOM 1601 N N . ARG A 1 204 ? -4.139 3.762 -0.565 1.00 97.50 204 ARG A N 1
ATOM 1602 C CA . ARG A 1 204 ? -5.332 3.322 0.149 1.00 97.50 204 ARG A CA 1
ATOM 1603 C C . ARG A 1 204 ? -6.574 3.956 -0.449 1.00 97.50 204 ARG A C 1
ATOM 1605 O O . ARG A 1 204 ? -6.647 5.177 -0.550 1.00 97.50 204 ARG A O 1
ATOM 1612 N N . CYS A 1 205 ? -7.567 3.131 -0.762 1.00 97.50 205 CYS A N 1
ATOM 1613 C CA . CYS A 1 205 ? -8.922 3.570 -1.095 1.00 97.50 205 CYS A CA 1
ATOM 1614 C C . CYS A 1 205 ? -9.896 2.804 -0.188 1.00 97.50 205 CYS A C 1
ATOM 1616 O O . CYS A 1 205 ? -10.451 1.778 -0.587 1.00 97.50 205 CYS A O 1
ATOM 1618 N N . PRO A 1 206 ? -10.086 3.255 1.067 1.00 92.69 206 PRO A N 1
ATOM 1619 C CA . PRO A 1 206 ? -10.888 2.530 2.054 1.00 92.69 206 PRO A CA 1
ATOM 1620 C C . PRO A 1 206 ? -12.330 2.269 1.611 1.00 92.69 206 PRO A C 1
ATOM 1622 O O . PRO A 1 206 ? -12.931 1.290 2.051 1.00 92.69 206 PRO A O 1
ATOM 1625 N N . ASP A 1 207 ? -12.868 3.132 0.746 1.00 92.88 207 ASP A N 1
ATOM 1626 C CA . ASP A 1 207 ? -14.229 3.073 0.205 1.00 92.88 207 ASP A CA 1
ATOM 1627 C C . ASP A 1 207 ? -14.264 2.716 -1.297 1.00 92.88 207 ASP A C 1
ATOM 1629 O O . ASP A 1 207 ? -15.265 2.961 -1.969 1.00 92.88 207 ASP A O 1
ATOM 1633 N N . GLY A 1 208 ? -13.173 2.137 -1.813 1.00 96.75 208 GLY A N 1
ATOM 1634 C CA . GLY A 1 208 ? -13.016 1.734 -3.212 1.00 96.75 208 GLY A CA 1
ATOM 1635 C C . GLY A 1 208 ? -12.550 2.848 -4.152 1.00 96.75 208 GLY A C 1
ATOM 1636 O O . GLY A 1 208 ? -12.511 4.024 -3.788 1.00 96.75 208 GLY A O 1
ATOM 1637 N N . ILE A 1 209 ? -12.175 2.470 -5.378 1.00 97.12 209 ILE A N 1
ATOM 1638 C CA . ILE A 1 209 ? -11.522 3.358 -6.361 1.00 97.12 209 ILE A CA 1
ATOM 1639 C C . ILE A 1 209 ? -12.435 4.462 -6.920 1.00 97.12 209 ILE A C 1
ATOM 1641 O O . ILE A 1 209 ? -11.950 5.455 -7.451 1.00 97.12 209 ILE A O 1
ATOM 1645 N N . GLY A 1 210 ? -13.758 4.323 -6.773 1.00 93.00 210 GLY A N 1
ATOM 1646 C CA . GLY A 1 210 ? -14.733 5.366 -7.122 1.00 93.00 210 GLY A CA 1
ATOM 1647 C C . GLY A 1 210 ? -14.823 6.499 -6.089 1.00 93.00 210 GLY A C 1
ATOM 1648 O O . GLY A 1 210 ? -15.629 7.421 -6.237 1.00 93.00 210 GLY A O 1
ATOM 1649 N N . LYS A 1 211 ? -14.040 6.419 -5.007 1.00 94.75 211 LYS A N 1
ATOM 1650 C CA . LYS A 1 211 ? -13.939 7.400 -3.919 1.00 94.75 211 LYS A CA 1
ATOM 1651 C C . LYS A 1 211 ? -12.481 7.855 -3.764 1.00 94.75 211 LYS A C 1
ATOM 1653 O O . LYS A 1 211 ? -11.591 7.247 -4.352 1.00 94.75 211 LYS A O 1
ATOM 1658 N N . PRO A 1 212 ? -12.209 8.932 -2.998 1.00 94.25 212 PRO A N 1
ATOM 1659 C CA . PRO A 1 212 ? -10.848 9.423 -2.831 1.00 94.25 212 PRO A CA 1
ATOM 1660 C C . PRO A 1 212 ? -9.885 8.343 -2.327 1.00 94.25 212 PRO A C 1
ATOM 1662 O O . PRO A 1 212 ? -10.056 7.780 -1.244 1.00 94.25 212 PRO A O 1
ATOM 1665 N N . CYS A 1 213 ? -8.848 8.109 -3.121 1.00 95.38 213 CYS A N 1
ATOM 1666 C CA . CYS A 1 213 ? -7.676 7.337 -2.753 1.00 95.38 213 CYS A CA 1
ATOM 1667 C C . CYS A 1 213 ? -6.578 8.275 -2.250 1.00 95.38 213 CYS A C 1
ATOM 1669 O O . CYS A 1 213 ? -6.485 9.422 -2.693 1.00 95.38 213 CYS A O 1
ATOM 1671 N N . PHE A 1 214 ? -5.704 7.791 -1.374 1.00 95.50 214 PHE A N 1
ATOM 1672 C CA . PHE A 1 214 ? -4.558 8.564 -0.906 1.00 95.50 214 PHE A CA 1
ATOM 1673 C C . PHE A 1 214 ? -3.299 7.708 -0.808 1.00 95.50 214 PHE A C 1
ATOM 1675 O O . PHE A 1 214 ? -3.345 6.525 -0.468 1.00 95.50 214 PHE A O 1
ATOM 1682 N N . PHE A 1 215 ? -2.164 8.332 -1.114 1.00 95.62 215 PHE A N 1
ATOM 1683 C CA . PHE A 1 215 ? -0.845 7.743 -0.949 1.00 95.62 215 PHE A CA 1
ATOM 1684 C C . PHE A 1 215 ? -0.361 7.991 0.482 1.00 95.62 215 PHE A C 1
ATOM 1686 O O . PHE A 1 215 ? -0.312 9.136 0.932 1.00 95.62 215 PHE A O 1
ATOM 1693 N N . GLN A 1 216 ? -0.020 6.929 1.204 1.00 93.81 216 GLN A N 1
ATOM 1694 C CA . GLN A 1 216 ? 0.358 6.971 2.610 1.00 93.81 216 GLN A CA 1
ATOM 1695 C C . GLN A 1 216 ? 1.722 6.306 2.808 1.00 93.81 216 GLN A C 1
ATOM 1697 O O . GLN A 1 216 ? 1.870 5.110 2.569 1.00 93.81 216 GLN A O 1
ATOM 1702 N N . ARG A 1 217 ? 2.707 7.091 3.256 1.00 90.94 217 ARG A N 1
ATOM 1703 C CA . ARG A 1 217 ? 4.039 6.602 3.663 1.00 90.94 217 ARG A CA 1
ATOM 1704 C C . ARG A 1 217 ? 4.085 6.250 5.145 1.00 90.94 217 ARG A C 1
ATOM 1706 O O . ARG A 1 217 ? 4.577 5.195 5.516 1.00 90.94 217 ARG A O 1
ATOM 1713 N N . HIS A 1 218 ? 3.502 7.134 5.946 1.00 89.12 218 HIS A N 1
ATOM 1714 C CA . HIS A 1 218 ? 3.572 7.115 7.397 1.00 89.12 218 HIS A CA 1
ATOM 1715 C C . HIS A 1 218 ? 2.222 6.699 7.982 1.00 89.12 218 HIS A C 1
ATOM 1717 O O . HIS A 1 218 ? 1.165 7.212 7.580 1.00 89.12 218 HIS A O 1
ATOM 1723 N N . MET A 1 219 ? 2.235 5.764 8.926 1.00 84.12 219 MET A N 1
ATOM 1724 C CA . MET A 1 219 ? 1.047 5.309 9.642 1.00 84.12 219 MET A CA 1
ATOM 1725 C C . MET A 1 219 ? 1.193 5.557 11.139 1.00 84.12 219 MET A C 1
ATOM 1727 O O . MET A 1 219 ? 2.274 5.483 11.707 1.00 84.12 219 MET A O 1
ATOM 1731 N N . LYS A 1 220 ? 0.068 5.870 11.782 1.00 71.88 220 LYS A N 1
ATOM 1732 C CA . LYS A 1 220 ? 0.005 6.044 13.235 1.00 71.88 220 LYS A CA 1
ATOM 1733 C C . LYS A 1 220 ? -0.150 4.687 13.917 1.00 71.88 220 LYS A C 1
ATOM 1735 O O . LYS A 1 220 ? -0.661 3.747 13.308 1.00 71.88 220 LYS A O 1
ATOM 1740 N N . HIS A 1 221 ? 0.249 4.622 15.182 1.00 62.38 221 HIS A N 1
ATOM 1741 C CA . HIS A 1 221 ? 0.068 3.452 16.034 1.00 62.38 221 HIS A CA 1
ATOM 1742 C C . HIS A 1 221 ? -1.431 3.151 16.192 1.00 62.38 221 HIS A C 1
ATOM 1744 O O . HIS A 1 221 ? -2.151 3.943 16.785 1.00 62.38 221 HIS A O 1
ATOM 1750 N N . ASP A 1 222 ? -1.879 2.093 15.514 1.00 74.62 222 ASP A N 1
ATOM 1751 C CA . ASP A 1 222 ? -3.142 1.338 15.638 1.00 74.62 222 ASP A CA 1
ATOM 1752 C C . ASP A 1 222 ? -3.294 0.520 14.343 1.00 74.62 222 ASP A C 1
ATOM 1754 O O . ASP A 1 222 ? -4.173 0.739 13.501 1.00 74.62 222 ASP A O 1
ATOM 1758 N N . LEU A 1 223 ? -2.335 -0.379 14.122 1.00 85.50 223 LEU A N 1
ATOM 1759 C CA . LEU A 1 223 ? -2.249 -1.177 12.906 1.00 85.50 223 LEU A CA 1
ATOM 1760 C C . LEU A 1 223 ? -3.014 -2.498 13.081 1.00 85.50 223 LEU A C 1
ATOM 1762 O O . LEU A 1 223 ? -2.982 -3.085 14.165 1.00 85.50 223 LEU A O 1
ATOM 1766 N N . PRO A 1 224 ? -3.696 -2.998 12.033 1.00 84.44 224 PRO A N 1
ATOM 1767 C CA . PRO A 1 224 ? -4.227 -4.355 12.042 1.00 84.44 224 PRO A CA 1
ATOM 1768 C C . PRO A 1 224 ? -3.143 -5.389 12.351 1.00 84.44 224 PRO A C 1
ATOM 1770 O O . PRO A 1 224 ? -1.972 -5.204 12.011 1.00 84.44 224 PRO A O 1
ATOM 1773 N N . ALA A 1 225 ? -3.561 -6.513 12.935 1.00 82.19 225 ALA A N 1
ATOM 1774 C CA . ALA A 1 225 ? -2.673 -7.633 13.220 1.00 82.19 225 ALA A CA 1
ATOM 1775 C C . ALA A 1 225 ? -1.871 -8.054 11.972 1.00 82.19 225 ALA A C 1
ATOM 1777 O O . ALA A 1 225 ? -2.410 -8.125 10.868 1.00 82.19 225 ALA A O 1
ATOM 1778 N N . GLY A 1 226 ? -0.580 -8.334 12.164 1.00 87.50 226 GLY A N 1
ATOM 1779 C CA . GLY A 1 226 ? 0.346 -8.744 11.102 1.00 87.50 226 GLY A CA 1
ATOM 1780 C C . GLY A 1 226 ? 1.091 -7.593 10.414 1.00 87.50 226 GLY A C 1
ATOM 1781 O O . GLY A 1 226 ? 2.158 -7.833 9.849 1.00 87.50 226 GLY A O 1
ATOM 1782 N N . ILE A 1 227 ? 0.606 -6.349 10.501 1.00 94.50 227 ILE A N 1
ATOM 1783 C CA . ILE A 1 227 ? 1.344 -5.181 10.000 1.00 94.50 227 ILE A CA 1
ATOM 1784 C C . ILE A 1 227 ? 2.296 -4.682 11.088 1.00 94.50 227 ILE A C 1
ATOM 1786 O O . ILE A 1 227 ? 1.902 -4.473 12.233 1.00 94.50 227 ILE A O 1
ATOM 1790 N N . GLN A 1 228 ? 3.554 -4.489 10.712 1.00 94.06 228 GLN A N 1
ATOM 1791 C CA . GLN A 1 228 ? 4.609 -3.978 11.577 1.00 94.06 228 GLN A CA 1
ATOM 1792 C C . GLN A 1 228 ? 4.859 -2.494 11.296 1.00 94.06 228 GLN A C 1
ATOM 1794 O O . GLN A 1 228 ? 4.601 -2.018 10.189 1.00 94.06 228 GLN A O 1
ATOM 1799 N N . ALA A 1 229 ? 5.397 -1.786 12.287 1.00 92.50 229 ALA A N 1
ATOM 1800 C CA . ALA A 1 229 ? 5.825 -0.395 12.189 1.00 92.50 229 ALA A CA 1
ATOM 1801 C C . ALA A 1 229 ? 7.350 -0.295 12.345 1.00 92.50 229 ALA A C 1
ATOM 1803 O O . ALA A 1 229 ? 7.946 -1.088 13.078 1.00 92.50 229 ALA A O 1
ATOM 1804 N N . ILE A 1 230 ? 7.972 0.658 11.656 1.00 90.62 230 ILE A N 1
ATOM 1805 C CA . ILE A 1 230 ? 9.384 1.010 11.817 1.00 90.62 230 ILE A CA 1
ATOM 1806 C C . ILE A 1 230 ? 9.595 2.511 11.613 1.00 90.62 230 ILE A C 1
ATOM 1808 O O . ILE A 1 230 ? 9.128 3.084 10.626 1.00 90.62 230 ILE A O 1
ATOM 1812 N N . ASP A 1 231 ? 10.342 3.122 12.524 1.00 89.38 231 ASP A N 1
ATOM 1813 C CA . ASP A 1 231 ? 10.786 4.507 12.415 1.00 89.38 231 ASP A CA 1
ATOM 1814 C C . ASP A 1 231 ? 12.109 4.528 11.631 1.00 89.38 231 ASP A C 1
ATOM 1816 O O . ASP A 1 231 ? 13.075 3.860 11.999 1.00 89.38 231 ASP A O 1
ATOM 1820 N N . LEU A 1 232 ? 12.118 5.208 10.480 1.00 84.69 232 LEU A N 1
ATOM 1821 C CA . LEU A 1 232 ? 13.258 5.264 9.539 1.00 84.69 232 LEU A CA 1
ATOM 1822 C C . LEU A 1 232 ? 13.775 6.682 9.294 1.00 84.69 232 LEU A C 1
ATOM 1824 O O . LEU A 1 232 ? 14.705 6.872 8.498 1.00 84.69 232 LEU A O 1
ATOM 1828 N N . ASP A 1 233 ? 13.119 7.645 9.925 1.00 75.38 233 ASP A N 1
ATOM 1829 C CA . ASP A 1 233 ? 13.412 9.062 9.861 1.00 75.38 233 ASP A CA 1
ATOM 1830 C C . ASP A 1 233 ? 13.862 9.504 11.258 1.00 75.38 233 ASP A C 1
ATOM 1832 O O . ASP A 1 233 ? 13.335 9.018 12.255 1.00 75.38 233 ASP A O 1
ATOM 1836 N N . ASP A 1 234 ? 14.860 10.388 11.316 1.00 64.44 234 ASP A N 1
ATOM 1837 C CA . ASP A 1 234 ? 15.395 10.928 12.578 1.00 64.44 234 ASP A CA 1
ATOM 1838 C C . ASP A 1 234 ? 14.484 12.018 13.184 1.00 64.44 234 ASP A C 1
ATOM 1840 O O . ASP A 1 234 ? 14.702 12.473 14.306 1.00 64.44 234 ASP A O 1
ATOM 1844 N N . ASP A 1 235 ? 13.463 12.435 12.432 1.00 60.00 235 ASP A N 1
ATOM 1845 C CA . ASP A 1 235 ? 12.437 13.391 12.839 1.00 60.00 235 ASP A CA 1
ATOM 1846 C C . ASP A 1 235 ? 11.235 12.640 13.455 1.00 60.00 235 ASP A C 1
ATOM 1848 O O . ASP A 1 235 ? 10.997 11.488 13.102 1.00 60.00 235 ASP A O 1
ATOM 1852 N N . ASP A 1 236 ? 10.430 13.291 14.314 1.00 63.69 236 ASP A N 1
ATOM 1853 C CA . ASP A 1 236 ? 9.179 12.779 14.944 1.00 63.69 236 ASP A CA 1
ATOM 1854 C C . ASP A 1 236 ? 8.051 12.383 13.933 1.00 63.69 236 ASP A C 1
ATOM 1856 O O . ASP A 1 236 ? 6.849 12.434 14.228 1.00 63.69 236 ASP A O 1
ATOM 1860 N N . GLU A 1 237 ? 8.405 12.040 12.695 1.00 70.06 237 GLU A N 1
ATOM 1861 C CA . GLU A 1 237 ? 7.532 11.522 11.647 1.00 70.06 237 GLU A CA 1
ATOM 1862 C C . GLU A 1 237 ? 6.946 10.154 12.055 1.00 70.06 237 GLU A C 1
ATOM 1864 O O . GLU A 1 237 ? 7.631 9.326 12.654 1.00 70.06 237 GLU A O 1
ATOM 1869 N N . PRO A 1 238 ? 5.675 9.857 11.722 1.00 73.06 238 PRO A N 1
ATOM 1870 C CA . PRO A 1 238 ? 5.092 8.562 12.052 1.00 73.06 238 PRO A CA 1
ATOM 1871 C C . PRO A 1 238 ? 5.772 7.410 11.292 1.00 73.06 238 PRO A C 1
ATOM 1873 O O . PRO A 1 238 ? 6.197 7.562 10.148 1.00 73.06 238 PRO A O 1
ATOM 1876 N N . ALA A 1 239 ? 5.780 6.223 11.891 1.00 85.81 239 ALA A N 1
ATOM 1877 C CA . ALA A 1 239 ? 6.424 5.034 11.346 1.00 85.81 239 ALA A CA 1
ATOM 1878 C C . ALA A 1 239 ? 6.013 4.677 9.901 1.00 85.81 239 ALA A C 1
ATOM 1880 O O . ALA A 1 239 ? 4.839 4.768 9.513 1.00 85.81 239 ALA A O 1
ATOM 1881 N N . TYR A 1 240 ? 6.966 4.154 9.126 1.00 93.69 240 TYR A N 1
ATOM 1882 C CA . TYR A 1 240 ? 6.665 3.341 7.946 1.00 93.69 240 TYR A CA 1
ATOM 1883 C C . TYR A 1 240 ? 6.070 2.001 8.374 1.00 93.69 240 TYR A C 1
ATOM 1885 O O . TYR A 1 240 ? 6.269 1.542 9.500 1.00 93.69 240 TYR A O 1
ATOM 1893 N N . VAL A 1 241 ? 5.378 1.332 7.452 1.00 95.94 241 VAL A N 1
ATOM 1894 C CA . VAL A 1 241 ? 4.851 -0.016 7.690 1.00 95.94 241 VAL A CA 1
ATOM 1895 C C . VAL A 1 241 ? 5.522 -1.061 6.822 1.00 95.94 241 VAL A C 1
ATOM 1897 O O . VAL A 1 241 ? 5.959 -0.775 5.710 1.00 95.94 241 VAL A O 1
ATOM 1900 N N . TYR A 1 242 ? 5.567 -2.289 7.321 1.00 97.62 242 TYR A N 1
ATOM 1901 C CA . TYR A 1 242 ? 6.010 -3.458 6.569 1.00 97.62 242 TYR A CA 1
ATOM 1902 C C . TYR A 1 242 ? 5.248 -4.706 7.022 1.00 97.62 242 TYR A C 1
ATOM 1904 O O . TYR A 1 242 ? 4.535 -4.699 8.027 1.00 97.62 242 TYR A O 1
ATOM 1912 N N . VAL A 1 243 ? 5.382 -5.788 6.260 1.00 98.12 243 VAL A N 1
ATOM 1913 C CA . VAL A 1 243 ? 4.770 -7.090 6.563 1.00 98.12 243 VAL A CA 1
ATOM 1914 C C . VAL A 1 243 ? 5.831 -8.179 6.536 1.00 98.12 243 VAL A C 1
ATOM 1916 O O . VAL A 1 243 ? 6.879 -8.002 5.919 1.00 98.12 243 VAL A O 1
ATOM 1919 N N . ARG A 1 244 ? 5.564 -9.306 7.198 1.00 97.12 244 ARG A N 1
ATOM 1920 C CA . ARG A 1 244 ? 6.457 -10.480 7.204 1.00 97.12 244 ARG A CA 1
ATOM 1921 C C . ARG A 1 244 ? 5.821 -11.729 6.613 1.00 97.12 244 ARG A C 1
ATOM 1923 O O . ARG A 1 244 ? 6.519 -12.590 6.093 1.00 97.12 244 ARG A O 1
ATOM 1930 N N . ASP A 1 245 ? 4.501 -11.816 6.693 1.00 96.81 245 ASP A N 1
ATOM 1931 C CA . ASP A 1 245 ? 3.742 -13.015 6.378 1.00 96.81 245 ASP A CA 1
ATOM 1932 C C . ASP A 1 245 ? 2.403 -12.676 5.704 1.00 96.81 245 ASP A C 1
ATOM 1934 O O . ASP A 1 245 ? 2.046 -11.510 5.493 1.00 96.81 245 ASP A O 1
ATOM 1938 N N . ALA A 1 246 ? 1.655 -13.723 5.357 1.00 97.06 246 ALA A N 1
ATOM 1939 C CA . ALA A 1 246 ? 0.360 -13.608 4.699 1.00 97.06 246 ALA A CA 1
ATOM 1940 C C . ALA A 1 246 ? -0.677 -12.845 5.542 1.00 97.06 246 ALA A C 1
ATOM 1942 O O . ALA A 1 246 ? -1.510 -12.125 4.990 1.00 97.06 246 ALA A O 1
ATOM 1943 N N . ARG A 1 247 ? -0.607 -12.938 6.878 1.00 96.19 247 ARG A N 1
ATOM 1944 C CA . ARG A 1 247 ? -1.530 -12.226 7.775 1.00 96.19 247 ARG A CA 1
ATOM 1945 C C . ARG A 1 247 ? -1.313 -10.722 7.672 1.00 96.19 247 ARG A C 1
ATOM 1947 O O . ARG A 1 247 ? -2.286 -9.976 7.606 1.00 96.19 247 ARG A O 1
ATOM 1954 N N . GLY A 1 248 ? -0.060 -10.280 7.565 1.00 96.94 248 GLY A N 1
ATOM 1955 C CA . GLY A 1 248 ? 0.267 -8.884 7.282 1.00 96.94 248 GLY A CA 1
ATOM 1956 C C . GLY A 1 248 ? -0.342 -8.379 5.970 1.00 96.94 248 GLY A C 1
ATOM 1957 O O . GLY A 1 248 ? -0.916 -7.292 5.949 1.00 96.94 248 GLY A O 1
ATOM 1958 N N . LEU A 1 249 ? -0.298 -9.172 4.892 1.00 98.25 249 LEU A N 1
ATOM 1959 C CA . LEU A 1 249 ? -0.924 -8.810 3.608 1.00 98.25 249 LEU A CA 1
ATOM 1960 C C . LEU A 1 249 ? -2.446 -8.661 3.724 1.00 98.25 249 LEU A C 1
ATOM 1962 O O . LEU A 1 249 ? -3.024 -7.700 3.215 1.00 98.25 249 LEU A O 1
ATOM 1966 N N . ILE A 1 250 ? -3.098 -9.574 4.441 1.00 97.44 250 ILE A N 1
ATOM 1967 C CA . ILE A 1 250 ? -4.540 -9.500 4.704 1.00 97.44 250 ILE A CA 1
ATOM 1968 C C . ILE A 1 250 ? -4.865 -8.281 5.578 1.00 97.44 250 ILE A C 1
ATOM 1970 O O . ILE A 1 250 ? -5.848 -7.582 5.329 1.00 97.44 250 ILE A O 1
ATOM 1974 N N . GLY A 1 251 ? -4.003 -7.954 6.543 1.00 96.12 251 GLY A N 1
ATOM 1975 C CA . GLY A 1 251 ? -4.073 -6.709 7.305 1.00 96.12 251 GLY A CA 1
ATOM 1976 C C . GLY A 1 251 ? -4.031 -5.468 6.406 1.00 96.12 251 GLY A C 1
ATOM 1977 O O . GLY A 1 251 ? -4.809 -4.532 6.610 1.00 96.12 251 GLY A O 1
ATOM 1978 N N . LEU A 1 252 ? -3.181 -5.464 5.371 1.00 97.56 252 LEU A N 1
ATOM 1979 C CA . LEU A 1 252 ? -3.111 -4.375 4.387 1.00 97.56 252 LEU A CA 1
ATOM 1980 C C . LEU A 1 252 ? -4.413 -4.276 3.568 1.00 97.56 252 LEU A C 1
ATOM 1982 O O . LEU A 1 252 ? -4.950 -3.178 3.393 1.00 97.56 252 LEU A O 1
ATOM 1986 N N . ALA A 1 253 ? -4.985 -5.407 3.145 1.00 97.12 253 ALA A N 1
ATOM 1987 C CA . ALA A 1 253 ? -6.296 -5.436 2.487 1.00 97.12 253 ALA A CA 1
ATOM 1988 C C . ALA A 1 253 ? -7.415 -4.900 3.401 1.00 97.12 253 ALA A C 1
ATOM 1990 O O . ALA A 1 253 ? -8.258 -4.109 2.969 1.00 97.12 253 ALA A O 1
ATOM 1991 N N . GLN A 1 254 ? -7.388 -5.251 4.690 1.00 95.06 254 GLN A N 1
ATOM 1992 C CA . GLN A 1 254 ? -8.368 -4.815 5.688 1.00 95.06 254 GLN A CA 1
ATOM 1993 C C . GLN A 1 254 ? -8.444 -3.284 5.817 1.00 95.06 254 GLN A C 1
ATOM 1995 O O . GLN A 1 254 ? -9.540 -2.728 5.968 1.00 95.06 254 GLN A O 1
ATOM 2000 N N . ILE A 1 255 ? -7.308 -2.589 5.687 1.00 94.19 255 ILE A N 1
ATOM 2001 C CA . ILE A 1 255 ? -7.231 -1.117 5.707 1.00 94.19 255 ILE A CA 1
ATOM 2002 C C . ILE A 1 255 ? -7.420 -0.471 4.327 1.00 94.19 255 ILE A C 1
ATOM 2004 O O . ILE A 1 255 ? -7.272 0.751 4.207 1.00 94.19 255 ILE A O 1
ATOM 2008 N N . GLY A 1 256 ? -7.765 -1.261 3.308 1.00 95.94 256 GLY A N 1
ATOM 2009 C CA . GLY A 1 256 ? -8.031 -0.805 1.946 1.00 95.94 256 GLY A CA 1
ATOM 2010 C C . GLY A 1 256 ? -6.778 -0.404 1.171 1.00 95.94 256 GLY A C 1
ATOM 2011 O O . GLY A 1 256 ? -6.868 0.494 0.337 1.00 95.94 256 GLY A O 1
ATOM 2012 N N . ALA A 1 257 ? -5.616 -0.996 1.470 1.00 97.88 257 ALA A N 1
ATOM 2013 C CA . ALA A 1 257 ? -4.392 -0.787 0.700 1.00 97.88 257 ALA A CA 1
ATOM 2014 C C . ALA A 1 257 ? -4.438 -1.601 -0.600 1.00 97.88 257 ALA A C 1
ATOM 2016 O O . ALA A 1 257 ? -4.261 -2.819 -0.593 1.00 97.88 257 ALA A O 1
ATOM 2017 N N . LEU A 1 258 ? -4.703 -0.915 -1.711 1.00 98.56 258 LEU A N 1
ATOM 2018 C CA . LEU A 1 258 ? -4.876 -1.543 -3.024 1.00 98.56 258 LEU A CA 1
ATOM 2019 C C . LEU A 1 258 ? -3.581 -1.562 -3.823 1.00 98.56 258 LEU A C 1
ATOM 2021 O O . LEU A 1 258 ? -3.409 -2.444 -4.652 1.00 98.56 258 LEU A O 1
ATOM 2025 N N . GLU A 1 259 ? -2.670 -0.617 -3.571 1.00 98.75 259 GLU A N 1
ATOM 2026 C CA . GLU A 1 259 ? -1.323 -0.671 -4.138 1.00 98.75 259 GLU A CA 1
ATOM 2027 C C . GLU A 1 259 ? -0.269 -0.712 -3.036 1.00 98.75 259 GLU A C 1
ATOM 2029 O O . GLU A 1 259 ? -0.282 0.116 -2.121 1.00 98.75 259 GLU A O 1
ATOM 2034 N N . LEU A 1 260 ? 0.666 -1.648 -3.169 1.00 98.75 260 LEU A N 1
ATOM 2035 C CA . LEU A 1 260 ? 1.834 -1.809 -2.319 1.00 98.75 260 LEU A CA 1
ATOM 2036 C C . LEU A 1 260 ? 3.056 -1.304 -3.086 1.00 98.75 260 LEU A C 1
ATOM 2038 O O . LEU A 1 260 ? 3.431 -1.870 -4.114 1.00 98.75 260 LEU A O 1
ATOM 2042 N N . HIS A 1 261 ? 3.684 -0.239 -2.599 1.00 98.62 261 HIS A N 1
ATOM 2043 C CA . HIS A 1 261 ? 4.895 0.325 -3.190 1.00 98.62 261 HIS A CA 1
ATOM 2044 C C . HIS A 1 261 ? 6.070 0.061 -2.258 1.00 98.62 261 HIS A C 1
ATOM 2046 O O . HIS A 1 261 ? 6.169 0.663 -1.190 1.00 98.62 261 HIS A O 1
ATOM 2052 N N . ALA A 1 262 ? 6.948 -0.855 -2.657 1.00 98.06 262 ALA A N 1
ATOM 2053 C CA . ALA A 1 262 ? 8.054 -1.310 -1.826 1.00 98.06 262 ALA A CA 1
ATOM 2054 C C . ALA A 1 262 ? 9.309 -0.462 -2.034 1.00 98.06 262 ALA A C 1
ATOM 2056 O O . ALA A 1 262 ? 9.607 -0.025 -3.152 1.00 98.06 262 ALA A O 1
ATOM 2057 N N . TRP A 1 263 ? 10.053 -0.273 -0.946 1.00 97.69 263 TRP A N 1
ATOM 2058 C CA . TRP A 1 263 ? 11.417 0.243 -0.978 1.00 97.69 263 TRP A CA 1
ATOM 2059 C C . TRP A 1 263 ? 12.368 -0.737 -1.677 1.00 97.69 263 TRP A C 1
ATOM 2061 O O . TRP A 1 263 ? 12.175 -1.959 -1.669 1.00 97.69 263 TRP A O 1
ATOM 2071 N N . GLY A 1 264 ? 13.450 -0.195 -2.238 1.00 96.50 264 GLY A N 1
ATOM 2072 C CA . GLY A 1 264 ? 14.551 -0.981 -2.805 1.00 96.50 264 GLY A CA 1
ATOM 2073 C C . GLY A 1 264 ? 15.498 -1.609 -1.770 1.00 96.50 264 GLY A C 1
ATOM 2074 O O . GLY A 1 264 ? 16.464 -2.249 -2.165 1.00 96.50 264 GLY A O 1
ATOM 2075 N N . ALA A 1 265 ? 15.217 -1.461 -0.471 1.00 96.62 265 ALA A N 1
ATOM 2076 C CA . ALA A 1 265 ? 15.959 -2.060 0.642 1.00 96.62 265 ALA A CA 1
ATOM 2077 C C . ALA A 1 265 ? 15.005 -2.706 1.661 1.00 96.62 265 ALA A C 1
ATOM 2079 O O . ALA A 1 265 ? 13.779 -2.566 1.562 1.00 96.62 265 ALA A O 1
ATOM 2080 N N . LYS A 1 266 ? 15.573 -3.432 2.627 1.00 96.56 266 LYS A N 1
ATOM 2081 C CA . LYS A 1 266 ? 14.840 -4.079 3.722 1.00 96.56 266 LYS A CA 1
ATOM 2082 C C . LYS A 1 266 ? 14.948 -3.279 5.017 1.00 96.56 266 LYS A C 1
ATOM 2084 O O . LYS A 1 266 ? 15.890 -2.526 5.206 1.00 96.56 266 LYS A O 1
ATOM 2089 N N . VAL A 1 267 ? 14.022 -3.511 5.944 1.00 95.88 267 VAL A N 1
ATOM 2090 C CA . VAL A 1 267 ? 14.001 -2.879 7.275 1.00 95.88 267 VAL A CA 1
ATOM 2091 C C . VAL A 1 267 ? 15.232 -3.198 8.124 1.00 95.88 267 VAL A C 1
ATOM 2093 O O . VAL A 1 267 ? 15.578 -2.414 8.995 1.00 95.88 267 VAL A O 1
ATOM 2096 N N . ALA A 1 268 ? 15.884 -4.340 7.881 1.00 95.06 268 ALA A N 1
ATOM 2097 C CA . ALA A 1 268 ? 17.082 -4.747 8.615 1.00 95.06 268 ALA A CA 1
ATOM 2098 C C . ALA A 1 268 ? 18.307 -3.877 8.285 1.00 95.06 268 ALA A C 1
ATOM 2100 O O . ALA A 1 268 ? 19.161 -3.693 9.144 1.00 95.06 268 ALA A O 1
ATOM 2101 N N . ASP A 1 269 ? 18.381 -3.364 7.055 1.00 94.50 269 ASP A N 1
ATOM 2102 C CA . ASP A 1 269 ? 19.428 -2.447 6.601 1.00 94.50 269 ASP A CA 1
ATOM 2103 C C . ASP A 1 269 ? 18.846 -1.503 5.525 1.00 94.50 269 ASP A C 1
ATOM 2105 O O . ASP A 1 269 ? 18.939 -1.778 4.322 1.00 94.50 269 ASP A O 1
ATOM 2109 N N . PRO A 1 270 ? 18.156 -0.422 5.942 1.00 94.38 270 PRO A N 1
ATOM 2110 C CA . PRO A 1 270 ? 17.450 0.493 5.037 1.00 94.38 270 PRO A CA 1
ATOM 2111 C C . PRO A 1 270 ? 18.373 1.286 4.099 1.00 94.38 270 PRO A C 1
ATOM 2113 O O . PRO A 1 270 ? 17.913 1.855 3.104 1.00 94.38 270 PRO A O 1
ATOM 2116 N N . ASP A 1 271 ? 19.668 1.334 4.408 1.00 94.31 271 ASP A N 1
ATOM 2117 C CA . ASP A 1 271 ? 20.686 2.070 3.659 1.00 94.31 271 ASP A CA 1
ATOM 2118 C C . ASP A 1 271 ? 21.447 1.190 2.651 1.00 94.31 271 ASP A C 1
ATOM 2120 O O . ASP A 1 271 ? 22.190 1.707 1.813 1.00 94.31 271 ASP A O 1
ATOM 2124 N N . ALA A 1 272 ? 21.177 -0.118 2.656 1.00 94.75 272 ALA A N 1
ATOM 2125 C CA . ALA A 1 272 ? 21.718 -1.101 1.727 1.00 94.75 272 ALA A CA 1
ATOM 2126 C C . ALA A 1 272 ? 20.678 -1.526 0.665 1.00 94.75 272 ALA A C 1
ATOM 2128 O O . ALA A 1 272 ? 19.949 -2.507 0.865 1.00 94.75 272 ALA A O 1
ATOM 2129 N N . PRO A 1 273 ? 20.598 -0.844 -0.496 1.00 96.31 273 PRO A N 1
ATOM 2130 C CA . PRO A 1 273 ? 19.724 -1.272 -1.583 1.00 96.31 273 PRO A CA 1
ATOM 2131 C C . PRO A 1 273 ? 20.085 -2.676 -2.085 1.00 96.31 273 PRO A C 1
ATOM 2133 O O . PRO A 1 273 ? 21.250 -3.007 -2.304 1.00 96.31 273 PRO A O 1
ATOM 2136 N N . ASP A 1 274 ? 19.062 -3.499 -2.313 1.00 94.75 274 ASP A N 1
ATOM 2137 C CA . ASP A 1 274 ? 19.186 -4.864 -2.842 1.00 94.75 274 ASP A CA 1
ATOM 2138 C C . ASP A 1 274 ? 18.501 -5.046 -4.206 1.00 94.75 274 ASP A C 1
ATOM 2140 O O . ASP A 1 274 ? 18.463 -6.145 -4.770 1.00 94.75 274 ASP A O 1
ATOM 2144 N N . ARG A 1 275 ? 17.968 -3.956 -4.761 1.00 94.69 275 ARG A N 1
ATOM 2145 C CA . ARG A 1 275 ? 17.421 -3.899 -6.114 1.00 94.69 275 ARG A CA 1
ATOM 2146 C C . ARG A 1 275 ? 17.524 -2.493 -6.693 1.00 94.69 275 ARG A C 1
ATOM 2148 O O . ARG A 1 275 ? 17.336 -1.507 -5.987 1.00 94.69 275 ARG A O 1
ATOM 2155 N N . MET A 1 276 ? 17.708 -2.432 -8.003 1.00 95.00 276 MET A N 1
ATOM 2156 C CA . MET A 1 276 ? 17.537 -1.230 -8.813 1.00 95.00 276 MET A CA 1
ATOM 2157 C C . MET A 1 276 ? 16.312 -1.398 -9.715 1.00 95.00 276 MET A C 1
ATOM 2159 O O . MET A 1 276 ? 16.044 -2.498 -10.200 1.00 95.00 276 MET A O 1
ATOM 2163 N N . VAL A 1 277 ? 15.570 -0.319 -9.951 1.00 95.56 277 VAL A N 1
ATOM 2164 C CA . VAL A 1 277 ? 14.383 -0.301 -10.815 1.00 95.56 277 VAL A CA 1
ATOM 2165 C C . VAL A 1 277 ? 14.520 0.796 -11.864 1.00 95.56 277 VAL A C 1
ATOM 2167 O O . VAL A 1 277 ? 14.747 1.956 -11.526 1.00 95.56 277 VAL A O 1
ATOM 2170 N N . LEU A 1 278 ? 14.333 0.432 -13.129 1.00 94.62 278 LEU A N 1
ATOM 2171 C CA . LEU A 1 278 ? 14.041 1.366 -14.212 1.00 94.62 278 LEU A CA 1
ATOM 2172 C C . LEU A 1 278 ? 12.548 1.262 -14.520 1.00 94.62 278 LEU A C 1
ATOM 2174 O O . LEU A 1 278 ? 12.063 0.188 -14.886 1.00 94.62 278 LEU A O 1
ATOM 2178 N N . ASP A 1 279 ? 11.824 2.358 -14.316 1.00 95.44 279 ASP A N 1
ATOM 2179 C CA . ASP A 1 279 ? 10.391 2.455 -14.595 1.00 95.44 279 ASP A CA 1
ATOM 2180 C C . ASP A 1 279 ? 10.190 3.104 -15.968 1.00 95.44 279 ASP A C 1
ATOM 2182 O O . ASP A 1 279 ? 10.563 4.248 -16.208 1.00 95.44 279 ASP A O 1
ATOM 2186 N N . LEU A 1 280 ? 9.681 2.317 -16.907 1.00 93.50 280 LEU A N 1
ATOM 2187 C CA . LEU A 1 280 ? 9.495 2.703 -18.295 1.00 93.50 280 LEU A CA 1
ATOM 2188 C C . LEU A 1 280 ? 8.086 3.258 -18.433 1.00 93.50 280 LEU A C 1
ATOM 2190 O O . LEU A 1 280 ? 7.126 2.494 -18.534 1.00 93.50 280 LEU A O 1
ATOM 2194 N N . ASP A 1 281 ? 7.978 4.583 -18.408 1.00 92.62 281 ASP A N 1
ATOM 2195 C CA . ASP A 1 281 ? 6.724 5.327 -18.302 1.00 92.62 281 ASP A CA 1
ATOM 2196 C C . ASP A 1 281 ? 6.364 5.969 -19.658 1.00 92.62 281 ASP A C 1
ATOM 2198 O O . ASP A 1 281 ? 6.813 7.085 -19.956 1.00 92.62 281 ASP A O 1
ATOM 2202 N N . PRO A 1 282 ? 5.604 5.270 -20.526 1.00 93.38 282 PRO A N 1
ATOM 2203 C CA . PRO A 1 282 ? 5.151 5.816 -21.800 1.00 93.38 282 PRO A CA 1
ATOM 2204 C C . PRO A 1 282 ? 4.192 6.992 -21.601 1.00 93.38 282 PRO A C 1
ATOM 2206 O O . PRO A 1 282 ? 3.293 6.950 -20.753 1.00 93.38 282 PRO A O 1
ATOM 2209 N N . ALA A 1 283 ? 4.334 8.028 -22.431 1.00 92.12 283 ALA A N 1
ATOM 2210 C CA . ALA A 1 283 ? 3.295 9.043 -22.560 1.00 92.12 283 ALA A CA 1
ATOM 2211 C C . ALA A 1 283 ? 1.972 8.439 -23.059 1.00 92.12 283 ALA A C 1
ATOM 2213 O O . ALA A 1 283 ? 1.920 7.331 -23.587 1.00 92.12 283 ALA A O 1
ATOM 2214 N N . GLU A 1 284 ? 0.870 9.166 -22.857 1.00 90.06 284 GLU A N 1
ATOM 2215 C CA . GLU A 1 284 ? -0.469 8.635 -23.146 1.00 90.06 284 GLU A CA 1
ATOM 2216 C C . GLU A 1 284 ? -0.699 8.326 -24.628 1.00 90.06 284 GLU A C 1
ATOM 2218 O O . GLU A 1 284 ? -1.546 7.498 -24.943 1.00 90.06 284 GLU A O 1
ATOM 2223 N N . ASP A 1 285 ? 0.051 8.988 -25.507 1.00 90.56 285 ASP A N 1
ATOM 2224 C CA . ASP A 1 285 ? -0.000 8.857 -26.959 1.00 90.56 285 ASP A CA 1
ATOM 2225 C C . ASP A 1 285 ? 0.971 7.806 -27.523 1.00 90.56 285 ASP A C 1
ATOM 2227 O O . ASP A 1 285 ? 1.038 7.640 -28.739 1.00 90.56 285 ASP A O 1
ATOM 2231 N N . VAL A 1 286 ? 1.697 7.074 -26.670 1.00 93.19 286 VAL A N 1
ATOM 2232 C CA . VAL A 1 286 ? 2.606 5.997 -27.091 1.00 93.19 286 VAL A CA 1
ATOM 2233 C C . VAL A 1 286 ? 1.850 4.661 -27.176 1.00 93.19 286 VAL A C 1
ATOM 2235 O O . VAL A 1 286 ? 1.321 4.197 -26.160 1.00 93.19 286 VAL A O 1
ATOM 2238 N N . PRO A 1 287 ? 1.810 4.000 -28.351 1.00 93.50 287 PRO A N 1
ATOM 2239 C CA . PRO A 1 287 ? 1.183 2.688 -28.502 1.00 93.50 287 PRO A CA 1
ATOM 2240 C C . PRO A 1 287 ? 1.891 1.598 -27.689 1.00 93.50 287 PRO A C 1
ATOM 2242 O O . PRO A 1 287 ? 3.112 1.597 -27.563 1.00 93.50 287 PRO A O 1
ATOM 2245 N N . TRP A 1 288 ? 1.138 0.614 -27.189 1.00 93.94 288 TRP A N 1
ATOM 2246 C CA . TRP A 1 288 ? 1.706 -0.492 -26.406 1.00 93.94 288 TRP A CA 1
ATOM 2247 C C . TRP A 1 288 ? 2.744 -1.315 -27.179 1.00 93.94 288 TRP A C 1
ATOM 2249 O O . TRP A 1 288 ? 3.764 -1.693 -26.603 1.00 93.94 288 TRP A O 1
ATOM 2259 N N . ASP A 1 289 ? 2.527 -1.545 -28.477 1.00 91.56 289 ASP A N 1
ATOM 2260 C CA . ASP A 1 289 ? 3.477 -2.294 -29.307 1.00 91.56 289 ASP A CA 1
ATOM 2261 C C . ASP A 1 289 ? 4.859 -1.620 -29.328 1.00 91.56 289 ASP A C 1
ATOM 2263 O O . ASP A 1 289 ? 5.874 -2.278 -29.103 1.00 91.56 289 ASP A O 1
ATOM 2267 N N . MET A 1 290 ? 4.889 -0.283 -29.390 1.00 89.06 290 MET A N 1
ATOM 2268 C CA . MET A 1 290 ? 6.122 0.501 -29.279 1.00 89.06 290 MET A CA 1
ATOM 2269 C C . MET A 1 290 ? 6.808 0.347 -27.916 1.00 89.06 290 MET A C 1
ATOM 2271 O O . MET A 1 290 ? 8.017 0.513 -27.836 1.00 89.06 290 MET A O 1
ATOM 2275 N N . VAL A 1 291 ? 6.086 0.030 -26.837 1.00 90.44 291 VAL A N 1
ATOM 2276 C CA . VAL A 1 291 ? 6.684 -0.185 -25.507 1.00 90.44 291 VAL A CA 1
ATOM 2277 C C . VAL A 1 291 ? 7.337 -1.563 -25.408 1.00 90.44 291 VAL A C 1
ATOM 2279 O O . VAL A 1 291 ? 8.410 -1.685 -24.815 1.00 90.44 291 VAL A O 1
ATOM 2282 N N . LYS A 1 292 ? 6.710 -2.605 -25.967 1.00 87.94 292 LYS A N 1
ATOM 2283 C CA . LYS A 1 292 ? 7.197 -3.990 -25.847 1.00 87.94 292 LYS A CA 1
ATOM 2284 C C . LYS A 1 292 ? 8.279 -4.371 -26.863 1.00 87.94 292 LYS A C 1
ATOM 2286 O O . LYS A 1 292 ? 9.039 -5.294 -26.586 1.00 87.94 292 LYS A O 1
ATOM 2291 N N . GLU A 1 293 ? 8.374 -3.674 -27.995 1.00 81.75 293 GLU A N 1
ATOM 2292 C CA . GLU A 1 293 ? 9.339 -3.971 -29.071 1.00 81.75 293 GLU A CA 1
ATOM 2293 C C . GLU A 1 293 ? 10.751 -3.402 -28.836 1.00 81.75 293 GLU A C 1
ATOM 2295 O O . GLU A 1 293 ? 11.674 -3.685 -29.596 1.00 81.75 293 GLU A O 1
ATOM 2300 N N . GLN A 1 294 ? 10.959 -2.637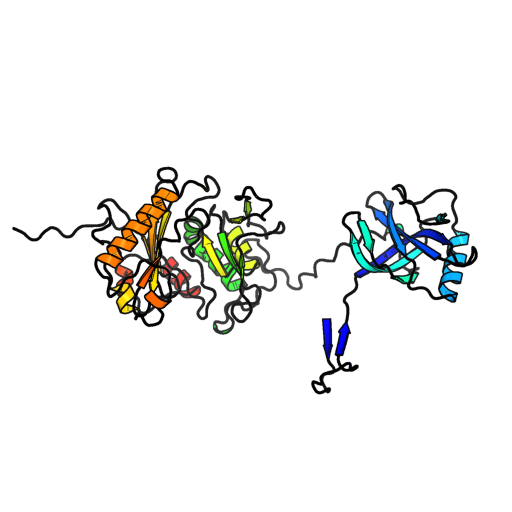 -27.762 1.00 74.88 294 GLN A N 1
ATOM 2301 C CA . GLN A 1 294 ? 12.246 -1.994 -27.485 1.00 74.88 294 GLN A CA 1
ATOM 2302 C C . GLN A 1 294 ? 13.292 -2.971 -26.911 1.00 74.88 294 GLN A C 1
ATOM 2304 O O . GLN A 1 294 ? 12.946 -3.916 -26.191 1.00 74.88 294 GLN A O 1
ATOM 2309 N N . PRO A 1 295 ? 14.600 -2.719 -27.122 1.00 66.19 295 PRO A N 1
ATOM 2310 C CA . PRO A 1 295 ? 15.695 -3.616 -26.732 1.00 66.19 295 PRO A CA 1
ATOM 2311 C C . PRO A 1 295 ? 16.040 -3.587 -25.223 1.00 66.19 295 PRO A C 1
ATOM 2313 O O . PRO A 1 295 ? 17.207 -3.648 -24.830 1.00 66.19 295 PRO A O 1
ATOM 2316 N N . TRP A 1 296 ? 15.035 -3.543 -24.342 1.00 67.19 296 TRP A N 1
ATOM 2317 C CA . TRP A 1 296 ? 15.179 -3.429 -22.883 1.00 67.19 296 TRP A CA 1
ATOM 2318 C C . TRP A 1 296 ? 16.124 -4.438 -22.198 1.00 67.19 296 TRP A C 1
ATOM 2320 O O . TRP A 1 296 ? 16.862 -4.019 -21.301 1.00 67.19 296 TRP A O 1
ATOM 2330 N N . PRO A 1 297 ? 16.148 -5.741 -22.561 1.00 55.41 297 PRO A N 1
ATOM 2331 C CA . PRO A 1 297 ? 16.966 -6.718 -21.843 1.00 55.41 297 PRO A CA 1
ATOM 2332 C C . PRO A 1 297 ? 18.453 -6.705 -22.204 1.00 55.41 297 PRO A C 1
ATOM 2334 O O . PRO A 1 297 ? 19.216 -7.360 -21.502 1.00 55.41 297 PRO A O 1
ATOM 2337 N N . CYS A 1 298 ? 18.860 -6.030 -23.285 1.00 54.50 298 CYS A N 1
ATOM 2338 C CA . CYS A 1 298 ? 20.215 -6.135 -23.840 1.00 54.50 298 CYS A CA 1
ATOM 2339 C C . CYS A 1 298 ? 20.711 -4.830 -24.487 1.00 54.50 298 CYS A C 1
ATOM 2341 O O . CYS A 1 298 ? 21.471 -4.889 -25.455 1.00 54.50 298 CYS A O 1
ATOM 2343 N N . ALA A 1 299 ? 20.301 -3.654 -24.002 1.00 54.41 299 ALA A N 1
ATOM 2344 C CA . ALA A 1 299 ? 20.974 -2.423 -24.418 1.00 54.41 299 ALA A CA 1
ATOM 2345 C C . ALA A 1 299 ? 22.487 -2.545 -24.172 1.00 54.41 299 ALA A C 1
ATOM 2347 O O . ALA A 1 299 ? 22.907 -3.128 -23.167 1.00 54.41 299 ALA A O 1
ATOM 2348 N N . SER A 1 300 ? 23.294 -1.998 -25.086 1.00 52.50 300 SER A N 1
ATOM 2349 C CA . SER A 1 300 ? 24.767 -1.951 -25.014 1.00 52.50 300 SER A CA 1
ATOM 2350 C C . SER A 1 300 ? 25.302 -1.494 -23.652 1.00 52.50 300 SER A C 1
ATOM 2352 O O . SER A 1 300 ? 26.400 -1.891 -23.260 1.00 52.50 300 SER A O 1
ATOM 2354 N N . ALA A 1 301 ? 24.481 -0.725 -22.940 1.00 58.56 301 ALA A N 1
ATOM 2355 C CA . ALA A 1 301 ? 24.694 -0.141 -21.629 1.00 58.56 301 ALA A CA 1
ATOM 2356 C C . ALA A 1 301 ? 24.916 -1.150 -20.494 1.00 58.56 301 ALA A C 1
ATOM 2358 O O . ALA A 1 301 ? 25.568 -0.840 -19.495 1.00 58.56 301 ALA A O 1
ATOM 2359 N N . TRP A 1 302 ? 24.348 -2.356 -20.594 1.00 69.88 302 TRP A N 1
ATOM 2360 C CA . TRP A 1 302 ? 24.418 -3.326 -19.505 1.00 69.88 302 TRP A CA 1
ATOM 2361 C C . TRP A 1 302 ? 25.757 -4.081 -19.513 1.00 69.88 302 TRP A C 1
ATOM 2363 O O . TRP A 1 302 ? 26.145 -4.655 -20.538 1.00 69.88 302 TRP A O 1
ATOM 2373 N N . PRO A 1 303 ? 26.457 -4.186 -18.364 1.00 67.69 303 PRO A N 1
ATOM 2374 C CA . PRO A 1 303 ? 27.525 -5.168 -18.213 1.00 67.69 303 PRO A CA 1
ATOM 2375 C C . PRO A 1 303 ? 26.996 -6.566 -18.561 1.00 67.69 303 PRO A C 1
ATOM 2377 O O . PRO A 1 303 ? 25.892 -6.923 -18.150 1.00 67.69 303 PRO A O 1
ATOM 2380 N N . SER A 1 304 ? 27.777 -7.374 -19.281 1.00 64.25 304 SER A N 1
ATOM 2381 C CA . SER A 1 304 ? 27.362 -8.707 -19.762 1.00 64.25 304 SER A CA 1
ATOM 2382 C C . SER A 1 304 ? 26.968 -9.683 -18.644 1.00 64.25 304 SER A C 1
ATOM 2384 O O . SER A 1 304 ? 26.206 -10.617 -18.875 1.00 64.25 304 SER A O 1
ATOM 2386 N N . SER A 1 305 ? 27.450 -9.453 -17.422 1.00 68.38 305 SER A N 1
ATOM 2387 C CA . SER A 1 305 ? 27.106 -10.215 -16.219 1.00 68.38 305 SER A CA 1
ATOM 2388 C C . SER A 1 305 ? 25.808 -9.759 -15.540 1.00 68.38 305 SER A C 1
ATOM 2390 O O . SER A 1 305 ? 25.397 -10.360 -14.545 1.00 68.38 305 SER A O 1
ATOM 2392 N N . THR A 1 306 ? 25.154 -8.707 -16.041 1.00 74.06 306 THR A N 1
ATOM 2393 C CA . THR A 1 306 ? 23.954 -8.150 -15.413 1.00 74.06 306 THR A CA 1
ATOM 2394 C C . THR A 1 306 ? 22.757 -9.038 -15.687 1.00 74.06 306 THR A C 1
ATOM 2396 O O . THR A 1 306 ? 22.419 -9.336 -16.835 1.00 74.06 306 THR A O 1
ATOM 2399 N N . SER A 1 307 ? 22.092 -9.427 -14.606 1.00 81.06 307 SER A N 1
ATOM 2400 C CA . SER A 1 307 ? 20.799 -10.078 -14.662 1.00 81.06 307 SER A CA 1
ATOM 2401 C C . SER A 1 307 ? 19.695 -9.035 -14.552 1.00 81.06 307 SER A C 1
ATOM 2403 O O . SER A 1 307 ? 19.669 -8.249 -13.606 1.00 81.06 307 SER A O 1
ATOM 2405 N N . THR A 1 308 ? 18.748 -9.087 -15.483 1.00 86.88 308 THR A N 1
ATOM 2406 C CA . THR A 1 308 ? 17.548 -8.251 -15.462 1.00 86.88 308 THR A CA 1
ATOM 2407 C C . THR A 1 308 ? 16.296 -9.114 -15.332 1.00 86.88 308 THR A C 1
ATOM 2409 O O . THR A 1 308 ? 16.230 -10.248 -15.816 1.00 86.88 308 THR A O 1
ATOM 2412 N N . ALA A 1 309 ? 15.295 -8.562 -14.662 1.00 89.06 309 ALA A N 1
ATOM 2413 C CA . ALA A 1 309 ? 13.977 -9.139 -14.481 1.00 89.06 309 ALA A CA 1
ATOM 2414 C C . ALA A 1 309 ? 12.917 -8.145 -14.974 1.00 89.06 309 ALA A C 1
ATOM 2416 O O . ALA A 1 309 ? 13.091 -6.934 -14.839 1.00 89.06 309 ALA A O 1
ATOM 2417 N N . LEU A 1 310 ? 11.825 -8.647 -15.548 1.00 91.88 310 LEU A N 1
ATOM 2418 C CA . LEU A 1 310 ? 10.781 -7.827 -16.160 1.00 91.88 310 LEU A CA 1
ATOM 2419 C C . LEU A 1 310 ? 9.456 -7.990 -15.421 1.00 91.88 310 LEU A C 1
ATOM 2421 O O . LEU A 1 310 ? 9.090 -9.095 -15.022 1.00 91.88 310 LEU A O 1
ATOM 2425 N N . LYS A 1 311 ? 8.694 -6.906 -15.289 1.00 95.56 311 LYS A N 1
ATOM 2426 C CA . LYS A 1 311 ? 7.269 -6.988 -14.955 1.00 95.56 311 LYS A CA 1
ATOM 2427 C C . LYS A 1 311 ? 6.448 -5.932 -15.676 1.00 95.56 311 LYS A C 1
ATOM 2429 O O . LYS A 1 311 ? 6.935 -4.823 -15.914 1.00 95.56 311 LYS A O 1
ATOM 2434 N N . THR A 1 312 ? 5.177 -6.238 -15.927 1.00 97.19 312 THR A N 1
ATOM 2435 C CA . THR A 1 312 ? 4.200 -5.179 -16.189 1.00 97.19 312 THR A CA 1
ATOM 2436 C C . THR A 1 312 ? 4.022 -4.329 -14.939 1.00 97.19 312 THR A C 1
ATOM 2438 O O . THR A 1 312 ? 4.184 -4.791 -13.806 1.00 97.19 312 THR A O 1
ATOM 2441 N N . THR A 1 313 ? 3.670 -3.061 -15.125 1.00 97.12 313 THR A N 1
ATOM 2442 C CA . THR A 1 313 ? 3.290 -2.198 -13.999 1.00 97.12 313 THR A CA 1
ATOM 2443 C C . THR A 1 313 ? 1.833 -2.388 -13.578 1.00 97.12 313 THR A C 1
ATOM 2445 O O . THR A 1 313 ? 1.430 -1.825 -12.562 1.00 97.12 313 THR A O 1
ATOM 2448 N N . GLY A 1 314 ? 1.014 -3.091 -14.371 1.00 96.06 314 GLY A N 1
ATOM 2449 C CA . GLY A 1 314 ? -0.452 -2.988 -14.321 1.00 96.06 314 GLY A CA 1
ATOM 2450 C C . GLY A 1 314 ? -0.952 -1.588 -14.708 1.00 96.06 314 GLY A C 1
ATOM 2451 O O . GLY A 1 314 ? -2.094 -1.225 -14.473 1.00 96.06 314 GLY A O 1
ATOM 2452 N N . GLY A 1 315 ? -0.070 -0.729 -15.217 1.00 95.19 315 GLY A N 1
ATOM 2453 C CA . GLY A 1 315 ? -0.380 0.626 -15.634 1.00 95.19 315 GLY A CA 1
ATOM 2454 C C . GLY A 1 315 ? -0.305 0.756 -17.144 1.00 95.19 315 GLY A C 1
ATOM 2455 O O . GLY A 1 315 ? -1.036 0.093 -17.871 1.00 95.19 315 GLY A O 1
ATOM 2456 N N . LYS A 1 316 ? 0.569 1.645 -17.610 1.00 93.50 316 LYS A N 1
ATOM 2457 C CA . LYS A 1 316 ? 0.868 1.809 -19.039 1.00 93.50 316 LYS A CA 1
ATOM 2458 C C . LYS A 1 316 ? 2.242 1.242 -19.410 1.00 93.50 316 LYS A C 1
ATOM 2460 O O . LYS A 1 316 ? 2.478 0.921 -20.564 1.00 93.50 316 LYS A O 1
ATOM 2465 N N . GLY A 1 317 ? 3.124 1.115 -18.419 1.00 94.44 317 GLY A N 1
ATOM 2466 C CA . GLY A 1 317 ? 4.544 0.858 -18.602 1.00 94.44 317 GLY A CA 1
ATOM 2467 C C . GLY A 1 317 ? 5.038 -0.497 -18.109 1.00 94.44 317 GLY A C 1
ATOM 2468 O O . GLY A 1 317 ? 4.265 -1.354 -17.653 1.00 94.44 317 GLY A O 1
ATOM 2469 N N . LEU A 1 318 ? 6.359 -0.633 -18.126 1.00 95.56 318 LEU A N 1
ATOM 2470 C CA . LEU A 1 318 ? 7.121 -1.801 -17.688 1.00 95.56 318 LEU A CA 1
ATOM 2471 C C . LEU A 1 318 ? 8.096 -1.398 -16.580 1.00 95.56 318 LEU A C 1
ATOM 2473 O O . LEU A 1 318 ? 8.618 -0.291 -16.592 1.00 95.56 318 LEU A O 1
ATOM 2477 N N . HIS A 1 319 ? 8.394 -2.303 -15.651 1.00 95.81 319 HIS A N 1
ATOM 2478 C CA . HIS A 1 319 ? 9.580 -2.151 -14.805 1.00 95.81 319 HIS A CA 1
ATOM 2479 C C . HIS A 1 319 ? 10.632 -3.172 -15.219 1.00 95.81 319 HIS A C 1
ATOM 2481 O O . HIS A 1 319 ? 10.350 -4.374 -15.259 1.00 95.81 319 HIS A O 1
ATOM 2487 N N . VAL A 1 320 ? 11.854 -2.688 -15.422 1.00 93.19 320 VAL A N 1
ATOM 2488 C CA . VAL A 1 320 ? 13.055 -3.521 -15.474 1.00 93.19 320 VAL A CA 1
ATOM 2489 C C . VAL A 1 320 ? 13.717 -3.462 -14.104 1.00 93.19 320 VAL A C 1
ATOM 2491 O O . VAL A 1 320 ? 14.047 -2.389 -13.602 1.00 93.19 320 VAL A O 1
ATOM 2494 N N . VAL A 1 321 ? 13.873 -4.621 -13.473 1.00 93.00 321 VAL A N 1
ATOM 2495 C CA . VAL A 1 321 ? 14.405 -4.764 -12.118 1.00 93.00 321 VAL A CA 1
ATOM 2496 C C . VAL A 1 321 ? 15.743 -5.483 -12.181 1.00 93.00 321 VAL A C 1
ATOM 2498 O O . VAL A 1 321 ? 15.859 -6.541 -12.795 1.00 93.00 321 VAL A O 1
ATOM 2501 N N . VAL A 1 322 ? 16.750 -4.925 -11.519 1.00 91.56 322 VAL A N 1
ATOM 2502 C CA . VAL A 1 322 ? 18.076 -5.533 -11.385 1.00 91.56 322 VAL A CA 1
ATOM 2503 C C . VAL A 1 322 ? 18.264 -5.934 -9.926 1.00 91.56 322 VAL A C 1
ATOM 2505 O O . VAL A 1 322 ? 18.374 -5.051 -9.074 1.00 91.56 322 VAL A O 1
ATOM 2508 N N . PRO A 1 323 ? 18.257 -7.238 -9.598 1.00 89.69 323 PRO A N 1
ATOM 2509 C CA . PRO A 1 323 ? 18.553 -7.700 -8.250 1.00 89.69 323 PRO A CA 1
ATOM 2510 C C . PRO A 1 323 ? 20.038 -7.495 -7.938 1.00 89.69 323 PRO A C 1
ATOM 2512 O O . PRO A 1 323 ? 20.901 -7.753 -8.776 1.00 89.69 323 PRO A O 1
ATOM 2515 N N . MET A 1 324 ? 20.336 -7.065 -6.716 1.00 89.62 324 MET A N 1
ATOM 2516 C CA . MET A 1 324 ? 21.681 -6.705 -6.273 1.00 89.62 324 MET A CA 1
ATOM 2517 C C . MET A 1 324 ? 22.010 -7.403 -4.953 1.00 89.62 324 MET A C 1
ATOM 2519 O O . MET A 1 324 ? 21.128 -7.818 -4.202 1.00 89.62 324 MET A O 1
ATOM 2523 N N . THR A 1 325 ? 23.299 -7.560 -4.661 1.00 88.88 325 THR A N 1
ATOM 2524 C CA . THR A 1 325 ? 23.736 -7.983 -3.327 1.00 88.88 325 THR A CA 1
ATOM 2525 C C . THR A 1 325 ? 23.715 -6.769 -2.407 1.00 88.88 325 THR A C 1
ATOM 2527 O O . THR A 1 325 ? 24.455 -5.818 -2.651 1.00 88.88 325 THR A O 1
ATOM 2530 N N . ALA A 1 326 ? 22.889 -6.815 -1.360 1.00 88.75 326 ALA A N 1
ATOM 2531 C CA . ALA A 1 326 ? 22.786 -5.745 -0.370 1.00 88.75 326 ALA A CA 1
ATOM 2532 C C . ALA A 1 326 ? 24.162 -5.380 0.217 1.00 88.75 326 ALA A C 1
ATOM 2534 O O . ALA A 1 326 ? 25.016 -6.249 0.413 1.00 88.75 326 ALA A O 1
ATOM 2535 N N . GLY A 1 327 ? 24.374 -4.089 0.472 1.00 86.50 327 GLY A N 1
ATOM 2536 C CA . GLY A 1 327 ? 25.574 -3.556 1.124 1.00 86.50 327 GLY A CA 1
ATOM 2537 C C . GLY A 1 327 ? 26.794 -3.410 0.210 1.00 86.50 327 GLY A C 1
ATOM 2538 O O . GLY A 1 327 ? 27.825 -2.911 0.650 1.00 86.50 327 GLY A O 1
ATOM 2539 N N . ARG A 1 328 ? 26.707 -3.812 -1.068 1.00 89.94 328 ARG A N 1
ATOM 2540 C CA . ARG A 1 328 ? 27.796 -3.606 -2.041 1.00 89.94 328 ARG A CA 1
ATOM 2541 C C . ARG A 1 328 ? 27.800 -2.226 -2.689 1.00 89.94 328 ARG A C 1
ATOM 2543 O O . ARG A 1 328 ? 28.832 -1.822 -3.214 1.00 89.94 328 ARG A O 1
ATOM 2550 N N . GLN A 1 329 ? 26.654 -1.556 -2.722 1.00 92.50 329 GLN A N 1
ATOM 2551 C CA . GLN A 1 329 ? 26.490 -0.229 -3.303 1.00 92.50 329 GLN A CA 1
ATOM 2552 C C . GLN A 1 329 ? 25.608 0.618 -2.393 1.00 92.50 329 GLN A C 1
ATOM 2554 O O . GLN A 1 329 ? 24.636 0.125 -1.822 1.00 92.50 329 GLN A O 1
ATOM 2559 N N . SER A 1 330 ? 25.927 1.902 -2.305 1.00 95.44 330 SER A N 1
ATOM 2560 C CA . SER A 1 330 ? 25.089 2.925 -1.689 1.00 95.44 330 SER A CA 1
ATOM 2561 C C . SER A 1 330 ? 23.934 3.333 -2.608 1.00 95.44 330 SER A C 1
ATOM 2563 O O . SER A 1 330 ? 24.004 3.210 -3.833 1.00 95.44 330 SER A O 1
ATOM 2565 N N . TRP A 1 331 ? 22.887 3.927 -2.033 1.00 96.56 331 TRP A N 1
ATOM 2566 C CA . TRP A 1 331 ? 21.789 4.532 -2.797 1.00 96.56 331 TRP A CA 1
ATOM 2567 C C . TRP A 1 331 ? 22.261 5.526 -3.868 1.00 96.56 331 TRP A C 1
ATOM 2569 O O . TRP A 1 331 ? 21.744 5.530 -4.987 1.00 96.56 331 TRP A O 1
ATOM 2579 N N . ALA A 1 332 ? 23.268 6.345 -3.552 1.00 96.94 332 ALA A N 1
ATOM 2580 C CA . ALA A 1 332 ? 23.815 7.328 -4.483 1.00 96.94 332 ALA A CA 1
ATOM 2581 C C . ALA A 1 332 ? 24.464 6.665 -5.710 1.00 96.94 332 ALA A C 1
ATOM 2583 O O . ALA A 1 332 ? 24.239 7.113 -6.836 1.00 96.94 332 ALA A O 1
ATOM 2584 N N . GLU A 1 333 ? 25.216 5.580 -5.508 1.00 95.56 333 GLU A N 1
ATOM 2585 C CA . GLU A 1 333 ? 25.842 4.811 -6.589 1.00 95.56 333 GLU A CA 1
ATOM 2586 C C . GLU A 1 333 ? 24.796 4.112 -7.459 1.00 95.56 333 GLU A C 1
ATOM 2588 O O . GLU A 1 333 ? 24.849 4.225 -8.685 1.00 95.56 333 GLU A O 1
ATOM 2593 N N . VAL A 1 334 ? 23.799 3.463 -6.844 1.00 95.31 334 VAL A N 1
ATOM 2594 C CA . VAL A 1 334 ? 22.708 2.798 -7.578 1.00 95.31 334 VAL A CA 1
ATOM 2595 C C . VAL A 1 334 ? 21.940 3.802 -8.436 1.00 95.31 334 VAL A C 1
ATOM 2597 O O . VAL A 1 334 ? 21.727 3.572 -9.627 1.00 95.31 334 VAL A O 1
ATOM 2600 N N . LYS A 1 335 ? 21.572 4.958 -7.873 1.00 96.50 335 LYS A N 1
ATOM 2601 C CA . LYS A 1 335 ? 20.880 6.015 -8.619 1.00 96.50 335 LYS A CA 1
ATOM 2602 C C . LYS A 1 335 ? 21.730 6.593 -9.743 1.00 96.50 335 LYS A C 1
ATOM 2604 O O . LYS A 1 335 ? 21.210 6.859 -10.827 1.00 96.50 335 LYS A O 1
ATOM 2609 N N . ALA A 1 336 ? 23.019 6.823 -9.495 1.00 95.38 336 ALA A N 1
ATOM 2610 C CA . ALA A 1 336 ? 23.929 7.342 -10.508 1.00 95.38 336 ALA A CA 1
ATOM 2611 C C . ALA A 1 336 ? 24.068 6.365 -11.683 1.00 95.38 336 ALA A C 1
ATOM 2613 O O . ALA A 1 336 ? 24.012 6.803 -12.833 1.00 95.38 336 ALA A O 1
ATOM 2614 N N . PHE A 1 337 ? 24.168 5.065 -11.395 1.00 92.75 337 PHE A N 1
ATOM 2615 C CA . PHE A 1 337 ? 24.203 4.011 -12.404 1.00 92.75 337 PHE A CA 1
ATOM 2616 C C . PHE A 1 337 ? 22.890 3.936 -13.196 1.00 92.75 337 PHE A C 1
ATOM 2618 O O . PHE A 1 337 ? 22.918 4.032 -14.422 1.00 92.75 337 PHE A O 1
ATOM 2625 N N . ALA A 1 338 ? 21.736 3.894 -12.519 1.00 93.25 338 ALA A N 1
ATOM 2626 C CA . ALA A 1 338 ? 20.417 3.907 -13.159 1.00 93.25 338 ALA A CA 1
ATOM 2627 C C . ALA A 1 338 ? 20.234 5.113 -14.098 1.00 93.25 338 ALA A C 1
ATOM 2629 O O . ALA A 1 338 ? 19.741 4.977 -15.217 1.00 93.25 338 ALA A O 1
ATOM 2630 N N . ARG A 1 339 ? 20.682 6.299 -13.662 1.00 94.38 339 ARG A N 1
ATOM 2631 C CA . ARG A 1 339 ? 20.677 7.521 -14.477 1.00 94.38 339 ARG A CA 1
ATOM 2632 C C . ARG A 1 339 ? 21.593 7.411 -15.696 1.00 94.38 339 ARG A C 1
ATOM 2634 O O . ARG A 1 339 ? 21.253 7.942 -16.747 1.00 94.38 339 ARG A O 1
ATOM 2641 N N . GLY A 1 340 ? 22.753 6.770 -15.556 1.00 92.00 340 GLY A N 1
ATOM 2642 C CA . GLY A 1 340 ? 23.664 6.498 -16.669 1.00 92.00 340 GLY A CA 1
ATOM 2643 C C . GLY A 1 340 ? 22.999 5.644 -17.747 1.00 92.00 340 GLY A C 1
ATOM 2644 O O . GLY A 1 340 ? 23.003 6.036 -18.909 1.00 92.00 340 GLY A O 1
ATOM 2645 N N . ILE A 1 341 ? 22.331 4.559 -17.341 1.00 88.69 341 ILE A N 1
ATOM 2646 C CA . ILE A 1 341 ? 21.559 3.705 -18.253 1.00 88.69 341 ILE A CA 1
ATOM 2647 C C . ILE A 1 341 ? 20.449 4.510 -18.942 1.00 88.69 341 ILE A C 1
ATOM 2649 O O . ILE A 1 341 ? 20.354 4.492 -20.165 1.00 88.69 341 ILE A O 1
ATOM 2653 N N . ALA A 1 342 ? 19.649 5.270 -18.185 1.00 90.62 342 ALA A N 1
ATOM 2654 C CA . ALA A 1 342 ? 18.572 6.088 -18.750 1.00 90.62 342 ALA A CA 1
ATOM 2655 C C . ALA A 1 342 ? 19.071 7.079 -19.818 1.00 90.62 342 ALA A C 1
ATOM 2657 O O . ALA A 1 342 ? 18.440 7.224 -20.864 1.00 90.62 342 ALA A O 1
ATOM 2658 N N . ARG A 1 343 ? 20.226 7.712 -19.576 1.00 91.69 343 ARG A N 1
ATOM 2659 C CA . ARG A 1 343 ? 20.883 8.621 -20.527 1.00 91.69 343 ARG A CA 1
ATOM 2660 C C . ARG A 1 343 ? 21.388 7.920 -21.777 1.00 91.69 343 ARG A C 1
ATOM 2662 O O . ARG A 1 343 ? 21.315 8.497 -22.852 1.00 91.69 343 ARG A O 1
ATOM 2669 N N . GLU A 1 344 ? 21.924 6.710 -21.651 1.00 88.19 344 GLU A N 1
ATOM 2670 C CA . GLU A 1 344 ? 22.381 5.955 -22.819 1.00 88.19 344 GLU A CA 1
ATOM 2671 C C . GLU A 1 344 ? 21.202 5.577 -23.720 1.00 88.19 344 GLU A C 1
ATOM 2673 O O . GLU A 1 344 ? 21.280 5.777 -24.927 1.00 88.19 344 GLU A O 1
ATOM 2678 N N . PHE A 1 345 ? 20.078 5.140 -23.139 1.00 85.44 345 PHE A N 1
ATOM 2679 C CA . PHE A 1 345 ? 18.850 4.882 -23.898 1.00 85.44 345 PHE A CA 1
ATOM 2680 C C . PHE A 1 345 ? 18.338 6.139 -24.612 1.00 85.44 345 PHE A C 1
ATOM 2682 O O . PHE A 1 345 ? 18.070 6.088 -25.811 1.00 85.44 345 PHE A O 1
ATOM 2689 N N . SER A 1 346 ? 18.235 7.274 -23.907 1.00 89.38 346 SER A N 1
ATOM 2690 C CA . SER A 1 346 ? 17.755 8.520 -24.519 1.00 89.38 346 SER A CA 1
ATOM 2691 C C . SER A 1 346 ? 18.726 9.123 -25.535 1.00 89.38 346 SER A C 1
ATOM 2693 O O . SER A 1 346 ? 18.284 9.834 -26.431 1.00 89.38 346 SER A O 1
ATOM 2695 N N . ALA A 1 347 ? 20.026 8.835 -25.439 1.00 89.38 347 ALA A N 1
ATOM 2696 C CA . ALA A 1 347 ? 21.014 9.246 -26.434 1.00 89.38 347 ALA A CA 1
ATOM 2697 C C . ALA A 1 347 ? 21.037 8.329 -27.667 1.00 89.38 347 ALA A C 1
ATOM 2699 O O . ALA A 1 347 ? 21.243 8.820 -28.775 1.00 89.38 347 ALA A O 1
ATOM 2700 N N . ALA A 1 348 ? 20.844 7.020 -27.482 1.00 87.06 348 ALA A N 1
ATOM 2701 C CA . ALA A 1 348 ? 20.848 6.038 -28.564 1.00 87.06 348 ALA A CA 1
ATOM 2702 C C . ALA A 1 348 ? 19.582 6.116 -29.430 1.00 87.06 348 ALA A C 1
ATOM 2704 O O . ALA A 1 348 ? 19.666 5.951 -30.644 1.00 87.06 348 ALA A O 1
ATOM 2705 N N . ASP A 1 349 ? 18.431 6.392 -28.814 1.00 87.81 349 ASP A N 1
ATOM 2706 C CA . ASP A 1 349 ? 17.156 6.575 -29.508 1.00 87.81 349 ASP A CA 1
ATOM 2707 C C . ASP A 1 349 ? 16.363 7.747 -28.887 1.00 87.81 349 ASP A C 1
ATOM 2709 O O . ASP A 1 349 ? 15.435 7.565 -28.090 1.00 87.81 349 ASP A O 1
ATOM 2713 N N . PRO A 1 350 ? 16.744 8.994 -29.227 1.00 89.88 350 PRO A N 1
ATOM 2714 C CA . PRO A 1 350 ? 16.086 10.193 -28.721 1.00 89.88 350 PRO A CA 1
ATOM 2715 C C . PRO A 1 350 ? 14.692 10.405 -29.313 1.00 89.88 350 PRO A C 1
ATOM 2717 O O . PRO A 1 350 ? 13.976 11.284 -28.828 1.00 89.88 350 PRO A O 1
ATOM 2720 N N . GLU A 1 351 ? 14.300 9.680 -30.364 1.00 89.06 351 GLU A N 1
ATOM 2721 C CA . GLU A 1 351 ? 12.958 9.776 -30.943 1.00 89.06 351 GLU A CA 1
ATOM 2722 C C . GLU A 1 351 ? 11.936 9.091 -30.041 1.00 89.06 351 GLU A C 1
ATOM 2724 O O . GLU A 1 351 ? 10.884 9.677 -29.787 1.00 89.06 351 GLU A O 1
ATOM 2729 N N . HIS A 1 352 ? 12.287 7.934 -29.472 1.00 88.81 352 HIS A N 1
ATOM 2730 C CA . HIS A 1 352 ? 11.385 7.154 -28.625 1.00 88.81 352 HIS A CA 1
ATOM 2731 C C . HIS A 1 352 ? 11.638 7.314 -27.125 1.00 88.81 352 HIS A C 1
ATOM 2733 O O . HIS A 1 352 ? 10.716 7.079 -26.343 1.00 88.81 352 HIS A O 1
ATOM 2739 N N . PHE A 1 353 ? 12.825 7.755 -26.689 1.00 90.50 353 PHE A N 1
ATOM 2740 C CA . PHE A 1 353 ? 13.163 7.844 -25.264 1.00 90.50 353 PHE A CA 1
ATOM 2741 C C . PHE A 1 353 ? 13.469 9.249 -24.763 1.00 90.50 353 PHE A C 1
ATOM 2743 O O . PHE A 1 353 ? 13.900 10.153 -25.479 1.00 90.50 353 PHE A O 1
ATOM 2750 N N . VAL A 1 354 ? 13.260 9.421 -23.459 1.00 92.56 354 VAL A N 1
ATOM 2751 C CA . VAL A 1 354 ? 13.637 10.621 -22.720 1.00 92.56 354 VAL A CA 1
ATOM 2752 C C . VAL A 1 354 ? 14.035 10.250 -21.291 1.00 92.56 354 VAL A C 1
ATOM 2754 O O . VAL A 1 354 ? 13.423 9.384 -20.674 1.00 92.56 354 VAL A O 1
ATOM 2757 N N . ASP A 1 355 ? 15.047 10.913 -20.739 1.00 88.50 355 ASP A N 1
ATOM 2758 C CA . ASP A 1 355 ? 15.565 10.693 -19.377 1.00 88.50 355 ASP A CA 1
ATOM 2759 C C . ASP A 1 355 ? 15.248 11.863 -18.426 1.00 88.50 355 ASP A C 1
ATOM 2761 O O . ASP A 1 355 ? 15.689 11.900 -17.278 1.00 88.50 355 ASP A O 1
ATOM 2765 N N . VAL A 1 356 ? 14.444 12.830 -18.882 1.00 87.19 356 VAL A N 1
ATOM 2766 C CA . VAL A 1 356 ? 14.002 13.986 -18.092 1.00 87.19 356 VAL A CA 1
ATOM 2767 C C . VAL A 1 356 ? 12.530 13.897 -17.710 1.00 87.19 356 VAL A C 1
ATOM 2769 O O . VAL A 1 356 ? 11.639 13.719 -18.540 1.00 87.19 356 VAL A O 1
ATOM 2772 N N . ALA A 1 357 ? 12.254 14.134 -16.428 1.00 79.56 357 ALA A N 1
ATOM 2773 C CA . ALA A 1 357 ? 10.923 13.956 -15.863 1.00 79.56 357 ALA A CA 1
ATOM 2774 C C . ALA A 1 357 ? 9.864 14.969 -16.356 1.00 79.56 357 ALA A C 1
ATOM 2776 O O . ALA A 1 357 ? 8.677 14.777 -16.098 1.00 79.56 357 ALA A O 1
ATOM 2777 N N . ALA A 1 358 ? 10.237 16.044 -17.051 1.00 83.62 358 ALA A N 1
ATOM 2778 C CA . ALA A 1 358 ? 9.296 17.087 -17.455 1.00 83.62 358 ALA A CA 1
ATOM 2779 C C . ALA A 1 358 ? 8.260 16.571 -18.478 1.00 83.62 358 ALA A C 1
ATOM 2781 O O . ALA A 1 358 ? 8.612 16.282 -19.618 1.00 83.62 358 ALA A O 1
ATOM 2782 N N . LYS A 1 359 ? 6.971 16.514 -18.095 1.00 75.56 359 LYS A N 1
ATOM 2783 C CA . LYS A 1 359 ? 5.877 15.937 -18.913 1.00 75.56 359 LYS A CA 1
ATOM 2784 C C . LYS A 1 359 ? 5.804 16.475 -20.347 1.00 75.56 359 LYS A C 1
ATOM 2786 O O . LYS A 1 359 ? 5.582 15.700 -21.267 1.00 75.56 359 LYS A O 1
ATOM 2791 N N . HIS A 1 360 ? 6.039 17.773 -20.555 1.00 78.69 360 HIS A N 1
ATOM 2792 C CA . HIS A 1 360 ? 5.998 18.384 -21.891 1.00 78.69 360 HIS A CA 1
ATOM 2793 C C . HIS A 1 360 ? 7.077 17.842 -22.846 1.00 78.69 360 HIS A C 1
ATOM 2795 O O . HIS A 1 360 ? 6.903 17.917 -24.056 1.00 78.69 360 HIS A O 1
ATOM 2801 N N . LYS A 1 361 ? 8.171 17.271 -22.319 1.00 79.00 361 LYS A N 1
ATOM 2802 C CA . LYS A 1 361 ? 9.242 16.642 -23.109 1.00 79.00 361 LYS A CA 1
ATOM 2803 C C . LYS A 1 361 ? 8.986 15.164 -23.417 1.00 79.00 361 LYS A C 1
ATOM 2805 O O . LYS A 1 361 ? 9.780 14.563 -24.131 1.00 79.00 361 LYS A O 1
ATOM 2810 N N . ARG A 1 362 ? 7.911 14.581 -22.871 1.00 84.00 362 ARG A N 1
ATOM 2811 C CA . ARG A 1 362 ? 7.596 13.150 -22.994 1.00 84.00 362 ARG A CA 1
ATOM 2812 C C . ARG A 1 362 ? 6.604 12.825 -24.107 1.00 84.00 362 ARG A C 1
ATOM 2814 O O . ARG A 1 362 ? 6.363 11.655 -24.341 1.00 84.00 362 ARG A O 1
ATOM 2821 N N . ARG A 1 363 ? 5.997 13.820 -24.762 1.00 87.88 363 ARG A N 1
ATOM 2822 C CA . ARG A 1 363 ? 4.970 13.585 -25.791 1.00 87.88 363 ARG A CA 1
ATOM 2823 C C . ARG A 1 363 ? 5.503 12.649 -26.883 1.00 87.88 363 ARG A C 1
ATOM 2825 O O . ARG A 1 363 ? 6.552 12.948 -27.449 1.00 87.88 363 ARG A O 1
ATOM 2832 N N . GLY A 1 364 ? 4.797 11.548 -27.143 1.00 89.81 364 GLY A N 1
ATOM 2833 C CA . GLY A 1 364 ? 5.208 10.509 -28.091 1.00 89.81 364 GLY A CA 1
ATOM 2834 C C . GLY A 1 364 ? 6.423 9.675 -27.666 1.00 89.81 364 GLY A C 1
ATOM 2835 O O . GLY A 1 364 ? 6.955 8.947 -28.493 1.00 89.81 364 GLY A O 1
ATOM 2836 N N . LYS A 1 365 ? 6.879 9.777 -26.409 1.00 92.81 365 LYS A N 1
ATOM 2837 C CA . LYS A 1 365 ? 8.101 9.127 -25.910 1.00 92.81 365 LYS A CA 1
ATOM 2838 C C . LYS A 1 365 ? 7.870 8.328 -24.635 1.00 92.81 365 LYS A C 1
ATOM 2840 O O . LYS A 1 365 ? 6.941 8.573 -23.862 1.00 92.81 365 LYS A O 1
ATOM 2845 N N . ILE A 1 366 ? 8.786 7.405 -24.387 1.00 92.69 366 ILE A N 1
ATOM 2846 C CA . ILE A 1 366 ? 8.893 6.610 -23.173 1.00 92.69 366 ILE A CA 1
ATOM 2847 C C . ILE A 1 366 ? 9.911 7.278 -22.251 1.00 92.69 366 ILE A C 1
ATOM 2849 O O . ILE A 1 366 ? 11.083 7.443 -22.595 1.00 92.69 366 ILE A O 1
ATOM 2853 N N . TYR A 1 367 ? 9.458 7.687 -21.067 1.00 93.75 367 TYR A N 1
ATOM 2854 C CA . TYR A 1 367 ? 10.352 8.195 -20.035 1.00 93.75 367 TYR A CA 1
ATOM 2855 C C . TYR A 1 367 ? 11.030 7.030 -19.317 1.00 93.75 367 TYR A C 1
ATOM 2857 O O . TYR A 1 367 ? 10.356 6.168 -18.756 1.00 93.75 367 TYR A O 1
ATOM 2865 N N . VAL A 1 368 ? 12.362 7.017 -19.327 1.00 93.19 368 VAL A N 1
ATOM 2866 C CA . VAL A 1 368 ? 13.163 6.038 -18.586 1.00 93.19 368 VAL A CA 1
ATOM 2867 C C . VAL A 1 368 ? 13.396 6.577 -17.174 1.00 93.19 368 VAL A C 1
ATOM 2869 O O . VAL A 1 368 ? 14.364 7.290 -16.903 1.00 93.19 368 VAL A O 1
ATOM 2872 N N . ASP A 1 369 ? 12.465 6.276 -16.270 1.00 94.56 369 ASP A N 1
ATOM 2873 C CA . ASP A 1 369 ? 12.473 6.784 -14.904 1.00 94.56 369 ASP A CA 1
ATOM 2874 C C . ASP A 1 369 ? 13.468 6.035 -14.015 1.00 94.56 369 ASP A C 1
ATOM 2876 O O . ASP A 1 369 ? 13.240 4.909 -13.564 1.00 94.56 369 ASP A O 1
ATOM 2880 N N . TYR A 1 370 ? 14.570 6.713 -13.704 1.00 94.81 370 TYR A N 1
ATOM 2881 C CA . TYR A 1 370 ? 15.578 6.247 -12.756 1.00 94.81 370 TYR A CA 1
ATOM 2882 C C . TYR A 1 370 ? 15.343 6.759 -11.322 1.00 94.81 370 TYR A C 1
ATOM 2884 O O . TYR A 1 370 ? 16.102 6.406 -10.416 1.00 94.81 370 TYR A O 1
ATOM 2892 N N . LEU A 1 371 ? 14.322 7.592 -11.073 1.00 95.56 371 LEU A N 1
ATOM 2893 C CA . LEU A 1 371 ? 14.096 8.243 -9.771 1.00 95.56 371 LEU A CA 1
ATOM 2894 C C . LEU A 1 371 ? 13.557 7.291 -8.694 1.00 95.56 371 LEU A C 1
ATOM 2896 O O . LEU A 1 371 ? 13.436 7.666 -7.531 1.00 95.56 371 LEU A O 1
ATOM 2900 N N . ARG A 1 372 ? 13.281 6.035 -9.055 1.00 96.19 372 ARG A N 1
ATOM 2901 C CA . ARG A 1 372 ? 12.864 4.974 -8.125 1.00 96.19 372 ARG A CA 1
ATOM 2902 C C . ARG A 1 372 ? 13.994 4.456 -7.232 1.00 96.19 372 ARG A C 1
ATOM 2904 O O . ARG A 1 372 ? 13.740 3.627 -6.368 1.00 96.19 372 ARG A O 1
ATOM 2911 N N . ASN A 1 373 ? 15.215 4.950 -7.438 1.00 97.00 373 ASN A N 1
ATOM 2912 C CA . ASN A 1 373 ? 16.447 4.451 -6.826 1.00 97.00 373 ASN A CA 1
ATOM 2913 C C . ASN A 1 373 ? 17.029 5.402 -5.762 1.00 97.00 373 ASN A C 1
ATOM 2915 O O . ASN A 1 373 ? 18.232 5.396 -5.526 1.00 97.00 373 ASN A O 1
ATOM 2919 N N . ASP A 1 374 ? 16.199 6.246 -5.147 1.00 94.88 374 ASP A N 1
ATOM 2920 C CA . ASP A 1 374 ? 16.546 6.972 -3.916 1.00 94.88 374 ASP A CA 1
ATOM 2921 C C . ASP A 1 374 ? 16.120 6.177 -2.674 1.00 94.88 374 ASP A C 1
ATOM 2923 O O . ASP A 1 374 ? 15.152 5.422 -2.733 1.00 94.88 374 ASP A O 1
ATOM 2927 N N . ARG A 1 375 ? 16.756 6.442 -1.523 1.00 92.56 375 ARG A N 1
ATOM 2928 C CA . ARG A 1 375 ? 16.480 5.779 -0.231 1.00 92.56 375 ARG A CA 1
ATOM 2929 C C . ARG A 1 375 ? 14.991 5.628 0.084 1.00 92.56 375 ARG A C 1
ATOM 2931 O O . ARG A 1 375 ? 14.531 4.531 0.351 1.00 92.56 375 ARG A O 1
ATOM 2938 N N . LYS A 1 376 ? 14.235 6.731 0.023 1.00 92.19 376 LYS A N 1
ATOM 2939 C CA . LYS A 1 376 ? 12.796 6.768 0.355 1.00 92.19 376 LYS A CA 1
ATOM 2940 C C . LYS A 1 376 ? 11.880 6.550 -0.857 1.00 92.19 376 LYS A C 1
ATOM 2942 O O . LYS A 1 376 ? 10.659 6.688 -0.742 1.00 92.19 376 LYS A O 1
ATOM 2947 N N . ALA A 1 377 ? 12.448 6.318 -2.041 1.00 94.75 377 ALA A N 1
ATOM 2948 C CA . ALA A 1 377 ? 11.663 6.101 -3.243 1.00 94.75 377 ALA A CA 1
ATOM 2949 C C . ALA A 1 377 ? 11.099 4.682 -3.263 1.00 94.75 377 ALA A C 1
ATOM 2951 O O . ALA A 1 377 ? 11.675 3.730 -2.738 1.00 94.75 377 ALA A O 1
ATOM 2952 N N . THR A 1 378 ? 9.934 4.554 -3.886 1.00 97.00 378 THR A N 1
ATOM 2953 C CA . THR A 1 378 ? 9.227 3.286 -3.979 1.00 97.00 378 THR A CA 1
ATOM 2954 C C . THR A 1 378 ? 8.756 3.028 -5.395 1.00 97.00 378 THR A C 1
ATOM 2956 O O . THR A 1 378 ? 8.568 3.938 -6.213 1.00 97.00 378 THR A O 1
ATOM 2959 N N . SER A 1 379 ? 8.567 1.747 -5.682 1.00 97.50 379 SER A N 1
ATOM 2960 C CA . SER A 1 379 ? 7.997 1.266 -6.931 1.00 97.50 379 SER A CA 1
ATOM 2961 C C . SER A 1 379 ? 6.906 0.249 -6.613 1.00 97.50 379 SER A C 1
ATOM 2963 O O . SER A 1 379 ? 7.002 -0.465 -5.609 1.00 97.50 379 SER A O 1
ATOM 2965 N N . VAL A 1 380 ? 5.863 0.182 -7.447 1.00 98.38 380 VAL A N 1
ATOM 2966 C CA . VAL A 1 380 ? 4.787 -0.795 -7.242 1.00 98.38 380 VAL A CA 1
ATOM 2967 C C . VAL A 1 380 ? 5.374 -2.206 -7.214 1.00 98.38 380 VAL A C 1
ATOM 2969 O O . VAL A 1 380 ? 6.118 -2.603 -8.123 1.00 98.38 380 VAL A O 1
ATOM 2972 N N . ALA A 1 381 ? 5.075 -2.939 -6.146 1.00 98.19 381 ALA A N 1
ATOM 2973 C CA . ALA A 1 381 ? 5.596 -4.271 -5.919 1.00 98.19 381 ALA A CA 1
ATOM 2974 C C . ALA A 1 381 ? 5.073 -5.249 -6.976 1.00 98.19 381 ALA A C 1
ATOM 2976 O O . ALA A 1 381 ? 3.960 -5.115 -7.491 1.00 98.19 381 ALA A O 1
ATOM 2977 N N . ALA A 1 382 ? 5.884 -6.257 -7.294 1.00 97.88 382 ALA A N 1
ATOM 2978 C CA . ALA A 1 382 ? 5.410 -7.402 -8.056 1.00 97.88 382 ALA A CA 1
ATOM 2979 C C . ALA A 1 382 ? 4.210 -8.046 -7.340 1.00 97.88 382 ALA A C 1
ATOM 2981 O O . ALA A 1 382 ? 4.202 -8.154 -6.116 1.00 97.88 382 ALA A O 1
ATOM 2982 N N . TYR A 1 383 ? 3.202 -8.425 -8.121 1.00 98.56 383 TYR A N 1
ATOM 2983 C CA . TYR A 1 383 ? 1.900 -8.941 -7.699 1.00 98.56 383 TYR A CA 1
ATOM 2984 C C . TYR A 1 383 ? 1.006 -7.964 -6.915 1.00 98.56 383 TYR A C 1
ATOM 2986 O O . TYR A 1 383 ? -0.086 -8.343 -6.495 1.00 98.56 383 TYR A O 1
ATOM 2994 N N . SER A 1 384 ? 1.398 -6.696 -6.755 1.00 98.69 384 SER A N 1
ATOM 2995 C CA . SER A 1 384 ? 0.479 -5.680 -6.234 1.00 98.69 384 SER A CA 1
ATOM 2996 C C . SER A 1 384 ? -0.608 -5.361 -7.272 1.00 98.69 384 SER A C 1
ATOM 2998 O O . SER A 1 384 ? -0.267 -5.121 -8.440 1.00 98.69 384 SER A O 1
ATOM 3000 N N . PRO A 1 385 ? -1.885 -5.263 -6.861 1.00 98.62 385 PRO A N 1
ATOM 3001 C CA . PRO A 1 385 ? -2.925 -4.684 -7.694 1.00 98.62 385 PRO A CA 1
ATOM 3002 C C . PRO A 1 385 ? -2.715 -3.177 -7.878 1.00 98.62 385 PRO A C 1
ATOM 3004 O O . PRO A 1 385 ? -1.864 -2.551 -7.230 1.00 98.62 385 PRO A O 1
ATOM 3007 N N . ARG A 1 386 ? -3.484 -2.607 -8.808 1.00 98.56 386 ARG A N 1
ATOM 3008 C CA . ARG A 1 386 ? -3.533 -1.181 -9.129 1.00 98.56 386 ARG A CA 1
ATOM 3009 C C . ARG A 1 386 ? -4.908 -0.605 -8.804 1.00 98.56 386 ARG A C 1
ATOM 3011 O O . ARG A 1 386 ? -5.933 -1.196 -9.135 1.00 98.56 386 ARG A O 1
ATOM 3018 N N . ALA A 1 387 ? -4.937 0.589 -8.218 1.00 97.81 387 ALA A N 1
ATOM 3019 C CA . ALA A 1 387 ? -6.157 1.308 -7.855 1.00 97.81 387 ALA A CA 1
ATOM 3020 C C . ALA A 1 387 ? -6.791 1.984 -9.089 1.00 97.81 387 ALA A C 1
ATOM 3022 O O . ALA A 1 387 ? -6.847 3.207 -9.197 1.00 97.81 387 ALA A O 1
ATOM 3023 N N . ARG A 1 388 ? -7.211 1.169 -10.059 1.00 95.81 388 ARG A N 1
ATOM 3024 C CA . ARG A 1 388 ? -7.823 1.567 -11.335 1.00 95.81 388 ARG A CA 1
ATOM 3025 C C . ARG A 1 388 ? -8.854 0.522 -11.788 1.00 95.81 388 ARG A C 1
ATOM 3027 O O . ARG A 1 388 ? -8.767 -0.603 -11.293 1.00 95.81 388 ARG A O 1
ATOM 3034 N N . PRO A 1 389 ? -9.782 0.859 -12.704 1.00 96.38 389 PRO A N 1
ATOM 3035 C CA . PRO A 1 389 ? -10.739 -0.106 -13.255 1.00 96.38 389 PRO A CA 1
ATOM 3036 C C . PRO A 1 389 ? -10.053 -1.360 -13.814 1.00 96.38 389 PRO A C 1
ATOM 3038 O O . PRO A 1 389 ? -8.929 -1.266 -14.315 1.00 96.38 389 PRO A O 1
ATOM 3041 N N . GLY A 1 390 ? -10.702 -2.520 -13.695 1.00 95.62 390 GLY A N 1
ATOM 3042 C CA . GLY A 1 390 ? -10.153 -3.820 -14.093 1.00 95.62 390 GLY A CA 1
ATOM 3043 C C . GLY A 1 390 ? -9.201 -4.440 -13.070 1.00 95.62 390 GLY A C 1
ATOM 3044 O O . GLY A 1 390 ? -8.670 -5.517 -13.309 1.00 95.62 390 GLY A O 1
ATOM 3045 N N . ALA A 1 391 ? -8.924 -3.749 -11.955 1.00 97.62 391 ALA A N 1
ATOM 3046 C CA . ALA A 1 391 ? -8.065 -4.219 -10.866 1.00 97.62 391 ALA A CA 1
ATOM 3047 C C . ALA A 1 391 ? -6.740 -4.850 -11.333 1.00 97.62 391 ALA A C 1
ATOM 3049 O O . ALA A 1 391 ? -6.236 -5.815 -10.760 1.00 97.62 391 ALA A O 1
ATOM 3050 N N . SER A 1 392 ? -6.164 -4.278 -12.391 1.00 98.44 392 SER A N 1
ATOM 3051 C CA . SER A 1 392 ? -4.962 -4.802 -13.033 1.00 98.44 392 SER A CA 1
ATOM 3052 C C . SER A 1 392 ? -3.804 -4.974 -12.043 1.00 98.44 392 SER A C 1
ATOM 3054 O O . SER A 1 392 ? -3.680 -4.201 -11.090 1.00 98.44 392 SER A O 1
ATOM 3056 N N . VAL A 1 393 ? -2.915 -5.927 -12.298 1.00 98.75 393 VAL A N 1
ATOM 3057 C CA . VAL A 1 393 ? -1.828 -6.335 -11.406 1.00 98.75 393 VAL A CA 1
ATOM 3058 C C . VAL A 1 393 ? -0.467 -6.082 -12.056 1.00 98.75 393 VAL A C 1
ATOM 3060 O O . VAL A 1 393 ? -0.274 -6.244 -13.261 1.00 98.75 393 VAL A O 1
ATOM 3063 N N . SER A 1 394 ? 0.510 -5.682 -11.241 1.00 98.56 394 SER A N 1
ATOM 3064 C CA . SER A 1 394 ? 1.914 -5.575 -11.644 1.00 98.56 394 SER A CA 1
ATOM 3065 C C . SER A 1 394 ? 2.570 -6.962 -11.689 1.00 98.56 394 SER A C 1
ATOM 3067 O O . SER A 1 394 ? 3.075 -7.428 -10.668 1.00 98.56 394 SER A O 1
ATOM 3069 N N . VAL A 1 395 ? 2.612 -7.625 -12.844 1.00 97.88 395 VAL A N 1
ATOM 3070 C CA . VAL A 1 395 ? 2.957 -9.055 -12.936 1.00 97.88 395 VAL A CA 1
ATOM 3071 C C . VAL A 1 395 ? 4.381 -9.299 -13.462 1.00 97.88 395 VAL A C 1
ATOM 3073 O O . VAL A 1 395 ? 4.705 -8.836 -14.555 1.00 97.88 395 VAL A O 1
ATOM 3076 N N . PRO A 1 396 ? 5.233 -10.045 -12.726 1.00 96.00 396 PRO A N 1
ATOM 3077 C CA . PRO A 1 396 ? 6.487 -10.622 -13.221 1.00 96.00 396 PRO A CA 1
ATOM 3078 C C . PRO A 1 396 ? 6.330 -11.472 -14.481 1.00 96.00 396 PRO A C 1
ATOM 3080 O O . PRO A 1 396 ? 5.484 -12.369 -14.534 1.00 96.00 396 PRO A O 1
ATOM 3083 N N . LEU A 1 397 ? 7.195 -11.227 -15.462 1.00 92.81 397 LEU A N 1
ATOM 3084 C CA . LEU A 1 397 ? 7.230 -11.905 -16.754 1.00 92.81 397 LEU A CA 1
ATOM 3085 C C . LEU A 1 397 ? 8.622 -12.468 -17.039 1.00 92.81 397 LEU A C 1
ATOM 3087 O O . LEU A 1 397 ? 9.638 -11.892 -16.639 1.00 92.81 397 LEU A O 1
ATOM 3091 N N . ARG A 1 398 ? 8.657 -13.555 -17.804 1.00 88.88 398 ARG A N 1
ATOM 3092 C CA . ARG A 1 398 ? 9.806 -13.929 -18.619 1.00 88.88 398 ARG A CA 1
ATOM 3093 C C . ARG A 1 398 ? 9.892 -12.959 -19.800 1.00 88.88 398 ARG A C 1
ATOM 3095 O O . ARG A 1 398 ? 8.901 -12.363 -20.220 1.00 88.88 398 ARG A O 1
ATOM 3102 N N . TRP A 1 399 ? 11.094 -12.767 -20.327 1.00 86.38 399 TRP A N 1
ATOM 3103 C CA . TRP A 1 399 ? 11.318 -11.801 -21.406 1.00 86.38 399 TRP A CA 1
ATOM 3104 C C . TRP A 1 399 ? 10.623 -12.183 -22.720 1.00 86.38 399 TRP A C 1
ATOM 3106 O O . TRP A 1 399 ? 10.177 -11.303 -23.448 1.00 86.38 399 TRP A O 1
ATOM 3116 N N . ASP A 1 400 ? 10.506 -13.476 -23.008 1.00 86.50 400 ASP A N 1
ATOM 3117 C CA . ASP A 1 400 ? 9.820 -14.024 -24.182 1.00 86.50 400 ASP A CA 1
ATOM 3118 C C . ASP A 1 400 ? 8.287 -13.901 -24.104 1.00 86.50 400 ASP A C 1
ATOM 3120 O O . ASP A 1 400 ? 7.635 -13.759 -25.136 1.00 86.50 400 ASP A O 1
ATOM 3124 N N . GLU A 1 401 ? 7.705 -13.863 -22.898 1.00 90.19 401 GLU A N 1
ATOM 3125 C CA . GLU A 1 401 ? 6.264 -13.629 -22.702 1.00 90.19 401 GLU A CA 1
ATOM 3126 C C . GLU A 1 401 ? 5.826 -12.226 -23.162 1.00 90.19 401 GLU A C 1
ATOM 3128 O O . GLU A 1 401 ? 4.663 -12.028 -23.519 1.00 90.19 401 GLU A O 1
ATOM 3133 N N . LEU A 1 402 ? 6.734 -11.243 -23.157 1.00 90.88 402 LEU A N 1
ATOM 3134 C CA . LEU A 1 402 ? 6.393 -9.837 -23.381 1.00 90.88 402 LEU A CA 1
ATOM 3135 C C . LEU A 1 402 ? 5.786 -9.582 -24.769 1.00 90.88 402 LEU A C 1
ATOM 3137 O O . LEU A 1 402 ? 4.803 -8.847 -24.880 1.00 90.88 402 LEU A O 1
ATOM 3141 N N . ALA A 1 403 ? 6.331 -10.209 -25.816 1.00 89.06 403 ALA A N 1
ATOM 3142 C CA . ALA A 1 403 ? 5.871 -10.018 -27.193 1.00 89.06 403 ALA A CA 1
ATOM 3143 C C . ALA A 1 403 ? 4.400 -10.438 -27.387 1.00 89.06 403 ALA A C 1
ATOM 3145 O O . ALA A 1 403 ? 3.670 -9.823 -28.169 1.00 89.06 403 ALA A O 1
ATOM 3146 N N . GLY A 1 404 ? 3.958 -11.451 -26.632 1.00 91.44 404 GLY A N 1
ATOM 3147 C CA . GLY A 1 404 ? 2.599 -11.990 -26.681 1.00 91.44 404 GLY A CA 1
ATOM 3148 C C . GLY A 1 404 ? 1.548 -11.149 -25.950 1.00 91.44 404 GLY A C 1
ATOM 3149 O O . GLY A 1 404 ? 0.357 -11.416 -26.095 1.00 91.44 404 GLY A O 1
ATOM 3150 N N . LEU A 1 405 ? 1.945 -10.133 -25.174 1.00 94.69 405 LEU A N 1
ATOM 3151 C CA . LEU A 1 405 ? 0.990 -9.285 -24.463 1.00 94.69 405 LEU A CA 1
ATOM 3152 C C . LEU A 1 405 ? 0.366 -8.242 -25.395 1.00 94.69 405 LEU A C 1
ATOM 3154 O O . LEU A 1 405 ? 1.063 -7.463 -26.052 1.00 94.69 405 LEU A O 1
ATOM 3158 N N . THR A 1 406 ? -0.964 -8.175 -25.390 1.00 93.81 406 THR A N 1
ATOM 3159 C CA . THR A 1 406 ? -1.754 -7.200 -26.163 1.00 93.81 406 THR A CA 1
ATOM 3160 C C . THR A 1 406 ? -2.011 -5.897 -25.405 1.00 93.81 406 THR A C 1
ATOM 3162 O O . THR A 1 406 ? -2.390 -4.900 -26.009 1.00 93.81 406 THR A O 1
ATOM 3165 N N . THR A 1 407 ? -1.796 -5.878 -24.088 1.00 94.44 407 THR A N 1
ATOM 3166 C CA . THR A 1 407 ? -2.006 -4.705 -23.228 1.00 94.44 407 THR A CA 1
ATOM 3167 C C . THR A 1 407 ? -1.047 -4.720 -22.030 1.00 94.44 407 THR A C 1
ATOM 3169 O O . THR A 1 407 ? -0.726 -5.798 -21.521 1.00 94.44 407 THR A O 1
ATOM 3172 N N . PRO A 1 408 ? -0.616 -3.552 -21.506 1.00 92.50 408 PRO A N 1
ATOM 3173 C CA . PRO A 1 408 ? 0.156 -3.475 -20.259 1.00 92.50 408 PRO A CA 1
ATOM 3174 C C . PRO A 1 408 ? -0.640 -3.910 -19.014 1.00 92.50 408 PRO A C 1
ATOM 3176 O O . PRO A 1 408 ? -0.053 -4.163 -17.960 1.00 92.50 408 PRO A O 1
ATOM 3179 N N . GLN A 1 409 ? -1.970 -3.994 -19.123 1.00 96.31 409 GLN A N 1
ATOM 3180 C CA . GLN A 1 409 ? -2.909 -4.399 -18.067 1.00 96.31 409 GLN A CA 1
ATOM 3181 C C . GLN A 1 409 ? -3.386 -5.845 -18.272 1.00 96.31 409 GLN A C 1
ATOM 3183 O O . GLN A 1 409 ? -4.535 -6.167 -18.005 1.00 96.31 409 GLN A O 1
ATOM 3188 N N . ALA A 1 410 ? -2.508 -6.717 -18.777 1.00 95.94 410 ALA A N 1
ATOM 3189 C CA . ALA A 1 410 ? -2.856 -8.079 -19.197 1.00 95.94 410 ALA A CA 1
ATOM 3190 C C . ALA A 1 410 ? -3.365 -9.010 -18.084 1.00 95.94 410 ALA A C 1
ATOM 3192 O O . ALA A 1 410 ? -3.845 -10.099 -18.385 1.00 95.94 410 ALA A O 1
ATOM 3193 N N . TYR A 1 411 ? -3.228 -8.611 -16.820 1.00 98.00 411 TYR A N 1
ATOM 3194 C CA . TYR A 1 411 ? -3.579 -9.431 -15.672 1.00 98.00 411 TYR A CA 1
ATOM 3195 C C . TYR A 1 411 ? -4.326 -8.601 -14.635 1.00 98.00 411 TYR A C 1
ATOM 3197 O O . TYR A 1 411 ? -3.923 -7.476 -14.344 1.00 98.00 411 TYR A O 1
ATOM 3205 N N . ASP A 1 412 ? -5.354 -9.201 -14.055 1.00 98.31 412 ASP A N 1
ATOM 3206 C CA . ASP A 1 412 ? -6.149 -8.773 -12.899 1.00 98.31 412 ASP A CA 1
ATOM 3207 C C . ASP A 1 412 ? -5.947 -9.761 -11.729 1.00 98.31 412 ASP A C 1
ATOM 3209 O O . ASP A 1 412 ? -5.070 -10.631 -11.787 1.00 98.31 412 ASP A O 1
ATOM 3213 N N . LEU A 1 413 ? -6.722 -9.639 -10.648 1.00 98.38 413 LEU A N 1
ATOM 3214 C CA . LEU A 1 413 ? -6.601 -10.520 -9.478 1.00 98.38 413 LEU A CA 1
ATOM 3215 C C . LEU A 1 413 ? -6.838 -11.995 -9.845 1.00 98.38 413 LEU A C 1
ATOM 3217 O O . LEU A 1 413 ? -6.051 -12.862 -9.458 1.00 98.38 413 LEU A O 1
ATOM 3221 N N . GLU A 1 414 ? -7.909 -12.288 -10.585 1.00 97.38 414 GLU A N 1
ATOM 3222 C CA . GLU A 1 414 ? -8.337 -13.656 -10.893 1.00 97.38 414 GLU A CA 1
ATOM 3223 C C . GLU A 1 414 ? -7.373 -14.338 -11.870 1.00 97.38 414 GLU A C 1
ATOM 3225 O O . GLU A 1 414 ? -6.841 -15.418 -11.594 1.00 97.38 414 GLU A O 1
ATOM 3230 N N . SER A 1 415 ? -7.084 -13.677 -12.989 1.00 97.94 415 SER A N 1
ATOM 3231 C CA . SER A 1 415 ? -6.165 -14.164 -14.019 1.00 97.94 415 SER A CA 1
ATOM 3232 C C . SER A 1 415 ? -4.733 -14.306 -13.500 1.00 97.94 415 SER A C 1
ATOM 3234 O O . SER A 1 415 ? -4.031 -15.231 -13.915 1.00 97.94 415 SER A O 1
ATOM 3236 N N . THR A 1 416 ? -4.302 -13.469 -12.546 1.00 98.31 416 THR A N 1
ATOM 3237 C CA . THR A 1 416 ? -3.005 -13.639 -11.870 1.00 98.31 416 THR A CA 1
ATOM 3238 C C . THR A 1 416 ? -2.969 -14.940 -11.072 1.00 98.31 416 THR A C 1
ATOM 3240 O O . THR A 1 416 ? -2.034 -15.722 -11.242 1.00 98.31 416 THR A O 1
ATOM 3243 N N . VAL A 1 417 ? -3.988 -15.224 -10.251 1.00 97.81 417 VAL A N 1
ATOM 3244 C CA . VAL A 1 417 ? -4.085 -16.496 -9.508 1.00 97.81 417 VAL A CA 1
ATOM 3245 C C . VAL A 1 417 ? -4.099 -17.685 -10.472 1.00 97.81 417 VAL A C 1
ATOM 3247 O O . VAL A 1 417 ? -3.337 -18.638 -10.294 1.00 97.81 417 VAL A O 1
ATOM 3250 N N . ALA A 1 418 ? -4.900 -17.610 -11.539 1.00 96.62 418 ALA A N 1
ATOM 3251 C CA . ALA A 1 418 ? -4.984 -18.660 -12.552 1.00 96.62 418 ALA A CA 1
ATOM 3252 C C . ALA A 1 418 ? -3.654 -18.883 -13.296 1.00 96.62 418 ALA A C 1
ATOM 3254 O O . ALA A 1 418 ? -3.318 -20.023 -13.629 1.00 96.62 418 ALA A O 1
ATOM 3255 N N . ARG A 1 419 ? -2.883 -17.817 -13.554 1.00 95.56 419 ARG A N 1
ATOM 3256 C CA . ARG A 1 419 ? -1.537 -17.905 -14.137 1.00 95.56 419 ARG A CA 1
ATOM 3257 C C . ARG A 1 419 ? -0.565 -18.576 -13.176 1.00 95.56 419 ARG A C 1
ATOM 3259 O O . ARG A 1 419 ? 0.120 -19.512 -13.580 1.00 95.56 419 ARG A O 1
ATOM 3266 N N . LEU A 1 420 ? -0.504 -18.118 -11.926 1.00 95.62 420 LEU A N 1
ATOM 3267 C CA . LEU A 1 420 ? 0.443 -18.629 -10.931 1.00 95.62 420 LEU A CA 1
ATOM 3268 C C . LEU A 1 420 ? 0.251 -20.129 -10.674 1.00 95.62 420 LEU A C 1
ATOM 3270 O O . LEU A 1 420 ? 1.235 -20.856 -10.595 1.00 95.62 420 LEU A O 1
ATOM 3274 N N . ALA A 1 421 ? -0.994 -20.614 -10.673 1.00 93.12 421 ALA A N 1
ATOM 3275 C CA . ALA A 1 421 ? -1.302 -22.041 -10.554 1.00 93.12 421 ALA A CA 1
ATOM 3276 C C . ALA A 1 421 ? -0.732 -22.910 -11.698 1.00 93.12 421 ALA A C 1
ATOM 3278 O O . ALA A 1 421 ? -0.571 -24.118 -11.534 1.00 93.12 421 ALA A O 1
ATOM 3279 N N . LYS A 1 422 ? -0.437 -22.319 -12.864 1.00 93.38 422 LYS A N 1
ATOM 3280 C CA . LYS A 1 422 ? 0.120 -23.016 -14.038 1.00 93.38 422 LYS A CA 1
ATOM 3281 C C . LYS A 1 422 ? 1.642 -22.902 -14.139 1.00 93.38 422 LYS A C 1
ATOM 3283 O O . LYS A 1 422 ? 2.257 -23.649 -14.902 1.00 93.38 422 LYS A O 1
ATOM 3288 N N . LEU A 1 423 ? 2.258 -21.963 -13.421 1.00 91.12 423 LEU A N 1
ATOM 3289 C CA . LEU A 1 423 ? 3.699 -21.748 -13.477 1.00 91.12 423 LEU A CA 1
ATOM 3290 C C . LEU A 1 423 ? 4.433 -22.817 -12.667 1.00 91.12 423 LEU A C 1
ATOM 3292 O O . LEU A 1 423 ? 4.138 -23.057 -11.502 1.00 91.12 423 LEU A O 1
ATOM 3296 N N . ARG A 1 424 ? 5.448 -23.432 -13.283 1.00 81.75 424 ARG A N 1
ATOM 3297 C CA . ARG A 1 424 ? 6.341 -24.387 -12.603 1.00 81.75 424 ARG A CA 1
ATOM 3298 C C . ARG A 1 424 ? 7.390 -23.696 -11.729 1.00 81.75 424 ARG A C 1
ATOM 3300 O O . ARG A 1 424 ? 7.904 -24.298 -10.794 1.00 81.75 424 ARG A O 1
ATOM 3307 N N . SER A 1 425 ? 7.745 -22.459 -12.069 1.00 83.19 425 SER A N 1
ATOM 3308 C CA . SER A 1 425 ? 8.782 -21.665 -11.412 1.00 83.19 425 SER A CA 1
ATOM 3309 C C . SER A 1 425 ? 8.473 -20.172 -11.532 1.00 83.19 425 SER A C 1
ATOM 3311 O O . SER A 1 425 ? 7.782 -19.737 -12.455 1.00 83.19 425 SER A O 1
ATOM 3313 N N . ASP A 1 426 ? 9.010 -19.385 -10.599 1.00 84.75 426 ASP A N 1
ATOM 3314 C CA . ASP A 1 426 ? 8.982 -17.921 -10.658 1.00 84.75 426 ASP A CA 1
ATOM 3315 C C . ASP A 1 426 ? 9.731 -17.401 -11.896 1.00 84.75 426 ASP A C 1
ATOM 3317 O O . ASP A 1 426 ? 10.916 -17.721 -12.049 1.00 84.75 426 ASP A O 1
ATOM 3321 N N . PRO A 1 427 ? 9.089 -16.581 -12.758 1.00 84.25 427 PRO A N 1
ATOM 3322 C CA . PRO A 1 427 ? 9.743 -15.934 -13.893 1.00 84.25 427 PRO A CA 1
ATOM 3323 C C . PRO A 1 427 ? 11.038 -15.192 -13.540 1.00 84.25 427 PRO A C 1
ATOM 3325 O O . PRO A 1 427 ? 11.915 -15.050 -14.384 1.00 84.25 427 PRO A O 1
ATOM 3328 N N . TRP A 1 428 ? 11.193 -14.735 -12.295 1.00 84.44 428 TRP A N 1
ATOM 3329 C CA . TRP A 1 428 ? 12.390 -14.037 -11.821 1.00 84.44 428 TRP A CA 1
ATOM 3330 C C . TRP A 1 428 ? 13.477 -14.959 -11.238 1.00 84.44 428 TRP A C 1
ATOM 3332 O O . TRP A 1 428 ? 14.559 -14.477 -10.881 1.00 84.44 428 TRP A O 1
ATOM 3342 N N . ARG A 1 429 ? 13.239 -16.278 -11.147 1.00 71.88 429 ARG A N 1
ATOM 3343 C CA . ARG A 1 429 ? 14.292 -17.268 -10.834 1.00 71.88 429 ARG A CA 1
ATOM 3344 C C . ARG A 1 429 ? 15.198 -17.517 -12.036 1.00 71.88 429 ARG A C 1
ATOM 3346 O O . ARG A 1 429 ? 16.415 -17.564 -11.876 1.00 71.88 429 ARG A O 1
ATOM 3353 N N . GLU A 1 430 ? 14.619 -17.633 -13.226 1.00 57.59 430 GLU A N 1
ATOM 3354 C CA . GLU A 1 430 ? 15.336 -17.848 -14.489 1.00 57.59 430 GLU A CA 1
ATOM 3355 C C . GLU A 1 430 ? 15.716 -16.498 -15.104 1.00 57.59 430 GLU A C 1
ATOM 3357 O O . GLU A 1 430 ? 15.126 -15.986 -16.051 1.00 57.59 430 GLU A O 1
ATOM 3362 N N . ARG A 1 431 ? 16.708 -15.879 -14.475 1.00 63.66 431 ARG A N 1
ATOM 3363 C CA . ARG A 1 431 ? 17.268 -14.586 -14.853 1.00 63.66 431 ARG A CA 1
ATOM 3364 C C . ARG A 1 431 ? 17.944 -14.653 -16.225 1.00 63.66 431 ARG A C 1
ATOM 3366 O O . ARG A 1 431 ? 18.810 -15.498 -16.440 1.00 63.66 431 ARG A O 1
ATOM 3373 N N . ARG A 1 432 ? 17.627 -13.718 -17.127 1.00 52.75 432 ARG A N 1
ATOM 3374 C CA . ARG A 1 432 ? 18.342 -13.591 -18.406 1.00 52.75 432 ARG A CA 1
ATOM 3375 C C . ARG A 1 432 ? 19.661 -12.848 -18.178 1.00 52.75 432 ARG A C 1
ATOM 3377 O O . ARG A 1 432 ? 19.650 -11.704 -17.726 1.00 52.75 432 ARG A O 1
ATOM 3384 N N . ALA A 1 433 ? 20.784 -13.499 -18.475 1.00 54.44 433 ALA A N 1
ATOM 3385 C CA . ALA A 1 433 ? 22.060 -12.811 -18.655 1.00 54.44 433 ALA A CA 1
ATOM 3386 C C . ALA A 1 433 ? 22.022 -12.042 -19.983 1.00 54.44 433 ALA A C 1
ATOM 3388 O O . ALA A 1 433 ? 21.488 -12.552 -20.973 1.00 54.44 433 ALA A O 1
ATOM 3389 N N . CYS A 1 434 ? 22.578 -10.831 -20.015 1.00 52.47 434 CYS A N 1
ATOM 3390 C CA . CYS A 1 434 ? 22.699 -10.045 -21.242 1.00 52.47 434 CYS A CA 1
ATOM 3391 C C . CYS A 1 434 ? 23.644 -10.758 -22.229 1.00 52.47 434 CYS A C 1
ATOM 3393 O O . CYS A 1 434 ? 24.854 -10.536 -22.222 1.00 52.47 434 CYS A O 1
ATOM 3395 N N . ALA A 1 435 ? 23.113 -11.640 -23.079 1.00 43.47 435 ALA A N 1
ATOM 3396 C CA . ALA A 1 435 ? 23.873 -12.220 -24.179 1.00 43.47 435 ALA A CA 1
ATOM 3397 C C . ALA A 1 435 ? 24.049 -11.146 -25.262 1.00 43.47 435 ALA A C 1
ATOM 3399 O O . ALA A 1 435 ? 23.073 -10.725 -25.887 1.00 43.47 435 ALA A O 1
ATOM 3400 N N . ARG A 1 436 ? 25.287 -10.676 -25.459 1.00 45.41 436 ARG A N 1
ATOM 3401 C CA . ARG A 1 436 ? 25.628 -9.827 -26.607 1.00 45.41 436 ARG A CA 1
ATOM 3402 C C . ARG A 1 436 ? 25.481 -10.659 -27.888 1.00 45.41 436 ARG A C 1
ATOM 3404 O O . ARG A 1 436 ? 25.938 -11.804 -27.886 1.00 45.41 436 ARG A O 1
ATOM 3411 N N . PRO A 1 437 ? 24.906 -10.121 -28.976 1.00 40.09 437 PRO A N 1
ATOM 3412 C CA . PRO A 1 437 ? 25.085 -10.740 -30.280 1.00 40.09 437 PRO A CA 1
ATOM 3413 C C . PRO A 1 437 ? 26.586 -10.790 -30.596 1.00 40.09 437 PRO A C 1
ATOM 3415 O O . PRO A 1 437 ? 27.316 -9.831 -30.331 1.00 40.09 437 PRO A O 1
ATOM 3418 N N . SER A 1 438 ? 27.061 -11.928 -31.105 1.00 33.50 438 SER A N 1
ATOM 3419 C CA . SER A 1 438 ? 28.423 -12.047 -31.629 1.00 33.50 438 SER A CA 1
ATOM 3420 C C . SER A 1 438 ? 28.637 -10.972 -32.702 1.00 33.50 438 SER A C 1
ATOM 3422 O O . SER A 1 438 ? 27.718 -10.741 -33.493 1.00 33.50 438 SER A O 1
ATOM 3424 N N . PRO A 1 439 ? 29.804 -10.300 -32.752 1.00 32.84 439 PRO A N 1
ATOM 3425 C CA . PRO A 1 439 ? 30.100 -9.415 -33.871 1.00 32.84 439 PRO A CA 1
ATOM 3426 C C . PRO A 1 439 ? 30.002 -10.214 -35.183 1.00 32.84 439 PRO A C 1
ATOM 3428 O O . PRO A 1 439 ? 30.308 -11.413 -35.178 1.00 32.84 439 PRO A O 1
ATOM 3431 N N . PRO A 1 440 ? 29.549 -9.594 -36.288 1.00 33.03 440 PRO A N 1
ATOM 3432 C CA . PRO A 1 440 ? 29.515 -10.270 -37.577 1.00 33.03 440 PRO A CA 1
ATOM 3433 C C . PRO A 1 440 ? 30.925 -10.771 -37.935 1.00 33.03 440 PRO A C 1
ATOM 3435 O O . PRO A 1 440 ? 31.907 -10.122 -37.559 1.00 33.03 440 PRO A O 1
ATOM 3438 N N . PRO A 1 441 ? 31.044 -11.930 -38.609 1.00 38.72 441 PRO A N 1
ATOM 3439 C CA . PRO A 1 441 ? 32.338 -12.434 -39.048 1.00 38.72 441 PRO A CA 1
ATOM 3440 C C . PRO A 1 441 ? 33.019 -11.388 -39.941 1.00 38.72 441 PRO A C 1
ATOM 3442 O O . PRO A 1 441 ? 32.365 -10.798 -40.802 1.00 38.72 441 PRO A O 1
ATOM 3445 N N . VAL A 1 442 ? 34.300 -11.141 -39.649 1.00 56.91 442 VAL A N 1
ATOM 3446 C CA . VAL A 1 442 ? 35.168 -10.144 -40.301 1.00 56.91 442 VAL A CA 1
ATOM 3447 C C . VAL A 1 442 ? 35.386 -10.475 -41.769 1.00 56.91 442 VAL A C 1
ATOM 3449 O O . VAL A 1 442 ? 35.604 -11.675 -42.060 1.00 56.91 442 VAL A O 1
#

Organism: NCBI:txid889268

Secondary structure (DSSP, 8-state):
-EEE-TTSPP-SS--SSEEE----EEEEEEEEEEEEETTEEEEEEEEEEEEE-TTS-EEEEEEE-SS--HHHHHHHHHHHHTTEESS--BSSPPPS---SEEEEEEEEEEEEEESEE-TTS-EES-EEEEE-TTS-GGG-BPPPPPPPP--S--EEETTEEESSTT-EEETTTTEEHHHHHHHHHHTHHHHHHHHBTS-EEEEE-TT-TTS--EEES---S-PPTTEEEE--SSSSPPPEEEE-SHHHHHHHHHTTEEEEEEESSBTTBTTS--EEEEEEEE-TTS-HHHHHSS-TT--TTS-TT-EEEEEE-SSSSEEEEEE--TTSS-HHHHHHHHHHHHHHHHHH-TTTEE----GGG-TTSEEEE-GGGSTT-EEEPTT-B-SSGGG-B--EE-TTTGGG-S-TT---HHHHHHHHTT-SS-TTTSPEE--PPPPPP-

pLDDT: mean 87.86, std 13.03, range [32.84, 98.75]

Sequence (442 aa):
MIAKRADAPYKSGRTRDWLKIKCGRRQEVVVGGYATARSGPRALGALLVGVFDDDGKLQYAGKVGTGFDFAEAERLKKLLATRETSHSPFAARLPTGLGDVHFVRPEVVVEVRFGEWTRDDRIRHAVYEGVREDKRPKQVLREAPARAPDSTGGLEVLGVPLSNPKRLLWPDDGITKRDLAEYYEKIAEWILPQVADRPLSLVRCPDGIGKPCFFQRHMKHDLPAGIQAIDLDDDDEPAYVYVRDARGLIGLAQIGALELHAWGAKVADPDAPDRMVLDLDPAEDVPWDMVKEQPWPCASAWPSSTSTALKTTGGKGLHVVVPMTAGRQSWAEVKAFARGIAREFSAADPEHFVDVAAKHKRRGKIYVDYLRNDRKATSVAAYSPRARPGASVSVPLRWDELAGLTTPQAYDLESTVARLAKLRSDPWRERRACARPSPPPV